Protein AF-A0A349MLP7-F1 (afdb_monomer_lite)

pLDDT: mean 74.12, std 20.82, range [24.17, 98.12]

Sequence (446 aa):
REVERQGIQPVQESLDFQKKLLKILDGLQRLQRQVSGSRIQLAELLNLSSSSFPRLVDPGSLLPLDIDKLPDVAHLEEFALHHRPELLERHYQGRIQADESRKTLLRLLPGLELSSARKYDNGSLYVNRHWTEHGVNLAWNLLKVITGPQILAQARLEEAVEERRRLALAMTIITQVRIAHLGLMESKVGYETARAMSQVDRRLFDHAQAGREVASMSEAQLIEAEADWLLQEARRDLAYAEVSSAAARLLVSVGLNRLPAQFDNMDTQQLTQALEDLKARPAWATYAPPFPPLDEIAEQKDPSPDATEPIPAPAPSVPPPTEDQPPSDPLWIIESSASTGEETTPVGMVLRVGSFAERDKAQDLYTRLADKNYPVILQPFTEPDGQILYRVDVGPIREERDGLALVKTLNVQEGLNAVPVLIPPFKTDMRHAIPSHEEAITLAEG

Radius of gyration: 35.32 Å; chains: 1; bounding box: 80×72×118 Å

Secondary structure (DSSP, 8-state):
-HHHHHT-S-HHHHHHHHHHHHHHHHHHHHHHHHHHHHHHHHHHHTT--GGGPPPPPP--S--SS-GGGPPPHHHHHHHHHHH-HHHHHHHHHHHHHHHHHHHHHHTTSPEEEEEEEEEE---TT-S--EEEEEEEEEE--HHHHHHHHHHHHHHHHHHHHHHHHHHHHHHHHHHHHHHHHHHHHHHHHHHHHHHHHHHHHHHHHHHHHHHHHTT-S-HHHHHHHHHHHHHHHHHHHHHHHHHHHHHHHHHHHHT---S-TTGGG--HHHHHHHHHHHHHS-TTSS---SS--HHHHHHS------TTSPPPPPPP-PPPPPS-SPPPP------------S--PPPPEEEEEEEESSHHHHHHHHHHHHTTT--EEEEEEE-TTS-EEEEEEEEEES-HHHHHHHHHHHHHHS---PEEEEPP------------TTTTSTTS--

Foldseek 3Di:
DVVVVVPPDDPVVVVVLVVLVVVLVVLVVVLCVVVVVVLVVVCVVVVHDSVPRDDDDDPPDDQLAPLVPDDDLVVLLVLLCQQPVVLVVLVVVLVVLVVVLVVLLVLQAKDKDWDKDWAADPDPPDPDGIDIDTDIDTGHDVVCVVCVVVSVVVSVVVSVVSVVVSVVVSVVLSVQLVVLNVQLVVLVVQLVVLVVQLVVLVVQLVVQVVCVVVVNHDPSSNVSSVSSNVSSVSSSVVSSVSSNVSVVSNCVSSNQDLADPPNVPDDPVRRVVSVVVSSVDNSPPDDDRPDDDPVVVVVPPPPPPPPPDDDPDDDPDDDDDDPDDPDDDPPDDPPPPPPDPDDDQAAWKKWWQDKALDPVVLVVVVVVVVVVVFQWDWDWDQDPVGGIIITIITDRHRDPVVVVVVCVCCCPPVVTRIDIDGDDDDPDDPDDDDDDPPVPPPPPPD

Structure (mmCIF, N/CA/C/O backbone):
data_AF-A0A349MLP7-F1
#
_entry.id   AF-A0A349MLP7-F1
#
loop_
_atom_site.group_PDB
_atom_site.id
_atom_site.type_symbol
_atom_site.label_atom_id
_atom_site.label_alt_id
_atom_site.label_comp_id
_atom_site.label_asym_id
_atom_site.label_entity_id
_atom_site.label_seq_id
_atom_site.pdbx_PDB_ins_code
_atom_site.Cartn_x
_atom_site.Cartn_y
_atom_site.Cartn_z
_atom_site.occupancy
_atom_site.B_iso_or_equiv
_atom_site.auth_seq_id
_atom_site.auth_comp_id
_atom_site.auth_asym_id
_atom_site.auth_atom_id
_atom_site.pdbx_PDB_model_num
ATOM 1 N N . ARG A 1 1 ? -13.107 10.224 44.785 1.00 50.19 1 ARG A N 1
ATOM 2 C CA . ARG A 1 1 ? -12.468 10.846 45.973 1.00 50.19 1 ARG A CA 1
ATOM 3 C C . ARG A 1 1 ? -13.461 11.043 47.125 1.00 50.19 1 ARG A C 1
ATOM 5 O O . ARG A 1 1 ? -13.086 10.758 48.250 1.00 50.19 1 ARG A O 1
ATOM 12 N N . GLU A 1 2 ? -14.720 11.426 46.876 1.00 45.84 2 GLU A N 1
ATOM 13 C CA . GLU A 1 2 ? -15.742 11.584 47.937 1.00 45.84 2 GLU A CA 1
ATOM 14 C C . GLU A 1 2 ? -16.127 10.271 48.659 1.00 45.84 2 GLU A C 1
ATOM 16 O O . GLU A 1 2 ? -16.280 10.264 49.875 1.00 45.84 2 GLU A O 1
ATOM 21 N N . VAL A 1 3 ? -16.195 9.142 47.942 1.00 49.41 3 VAL A N 1
ATOM 22 C CA . VAL A 1 3 ? -16.583 7.820 48.496 1.00 49.41 3 VAL A CA 1
ATOM 23 C C . VAL A 1 3 ? -15.535 7.248 49.471 1.00 49.41 3 VAL A C 1
ATOM 25 O O . VAL A 1 3 ? -15.879 6.621 50.468 1.00 49.41 3 VAL A O 1
ATOM 28 N N . GLU A 1 4 ? -14.254 7.548 49.239 1.00 42.06 4 GLU A N 1
ATOM 29 C CA . GLU A 1 4 ? -13.121 7.186 50.112 1.00 42.06 4 GLU A CA 1
ATOM 30 C C . GLU A 1 4 ? -13.149 7.963 51.435 1.00 42.06 4 GLU A C 1
ATOM 32 O O . GLU A 1 4 ? -12.796 7.441 52.489 1.00 42.06 4 GLU A O 1
ATOM 37 N N . ARG A 1 5 ? -13.624 9.215 51.389 1.00 50.66 5 ARG A N 1
ATOM 38 C CA . ARG A 1 5 ? -13.782 10.078 52.565 1.00 50.66 5 ARG A CA 1
ATOM 39 C C . ARG A 1 5 ? -14.941 9.669 53.471 1.00 50.66 5 ARG A C 1
ATOM 41 O O . ARG A 1 5 ? -14.947 10.061 54.633 1.00 50.66 5 ARG A O 1
ATOM 48 N N . GLN A 1 6 ? -15.906 8.912 52.952 1.00 52.88 6 GLN A N 1
ATOM 49 C CA . GLN A 1 6 ? -17.113 8.531 53.685 1.00 52.88 6 GLN A CA 1
ATOM 50 C C . GLN A 1 6 ? -17.042 7.118 54.292 1.00 52.88 6 GLN A C 1
ATOM 52 O O . GLN A 1 6 ? -17.910 6.768 55.084 1.00 52.88 6 GLN A O 1
ATOM 57 N N . GLY A 1 7 ? -16.009 6.318 53.984 1.00 50.59 7 GLY A N 1
ATOM 58 C CA . GLY A 1 7 ? -15.794 5.000 54.604 1.00 50.59 7 GLY A CA 1
ATOM 59 C C . GLY A 1 7 ? -16.843 3.935 54.247 1.00 50.59 7 GLY A C 1
ATOM 60 O O . GLY A 1 7 ? -17.000 2.968 54.986 1.00 50.59 7 GLY A O 1
ATOM 61 N N . ILE A 1 8 ? -17.573 4.114 53.139 1.00 56.50 8 ILE A N 1
ATOM 62 C CA . ILE A 1 8 ? -18.738 3.285 52.760 1.00 56.50 8 ILE A CA 1
ATOM 63 C C . ILE A 1 8 ? -18.335 2.072 51.889 1.00 56.50 8 ILE A C 1
ATOM 65 O O . ILE A 1 8 ? -19.119 1.141 51.726 1.00 56.50 8 ILE A O 1
ATOM 69 N N . GLN A 1 9 ? -17.098 2.022 51.383 1.00 59.78 9 GLN A N 1
ATOM 70 C CA . GLN A 1 9 ? -16.555 0.885 50.627 1.00 59.78 9 GLN A CA 1
ATOM 71 C C . GLN A 1 9 ? -15.138 0.516 51.090 1.00 59.78 9 GLN A C 1
ATOM 73 O O . GLN A 1 9 ? -14.393 1.400 51.529 1.00 59.78 9 GLN A O 1
ATOM 78 N N . PRO A 1 10 ? -14.731 -0.764 50.977 1.00 72.56 10 PRO A N 1
ATOM 79 C CA . PRO A 1 10 ? -13.348 -1.172 51.189 1.00 72.56 10 PRO A CA 1
ATOM 80 C C . PRO A 1 10 ? -12.409 -0.368 50.278 1.00 72.56 10 PRO A C 1
ATOM 82 O O . PRO A 1 10 ? -12.617 -0.309 49.068 1.00 72.56 10 PRO A O 1
ATOM 85 N N . VAL A 1 11 ? -11.341 0.206 50.841 1.00 76.00 11 VAL A N 1
ATOM 86 C CA . VAL A 1 11 ? -10.344 1.035 50.119 1.00 76.00 11 VAL A CA 1
ATOM 87 C C . VAL A 1 11 ? -9.787 0.331 48.871 1.00 76.00 11 VAL A C 1
ATOM 89 O O . VAL A 1 11 ? -9.427 0.963 47.882 1.00 76.00 11 VAL A O 1
ATOM 92 N N . GLN A 1 12 ? -9.738 -0.999 48.886 1.00 81.56 12 GLN A N 1
ATOM 93 C CA . GLN A 1 12 ? -9.286 -1.790 47.749 1.00 81.56 12 GLN A CA 1
ATOM 94 C C . GLN A 1 12 ? -10.239 -1.716 46.542 1.00 81.56 12 GLN A C 1
ATOM 96 O O . GLN A 1 12 ? -9.766 -1.605 45.413 1.00 81.56 12 GLN A O 1
ATOM 101 N N . GLU A 1 13 ? -11.557 -1.739 46.757 1.00 77.50 13 GLU A N 1
ATOM 102 C CA . GLU A 1 13 ? -12.554 -1.679 45.676 1.00 77.50 13 GLU A CA 1
ATOM 103 C C . GLU A 1 13 ? -12.565 -0.300 45.006 1.00 77.50 13 GLU A C 1
ATOM 105 O O . GLU A 1 13 ? -12.624 -0.199 43.780 1.00 77.50 13 GLU A O 1
ATOM 110 N N . SER A 1 14 ? -12.416 0.774 45.791 1.00 79.00 14 SER A N 1
ATOM 111 C CA . SER A 1 14 ? -12.323 2.134 45.253 1.00 79.00 14 SER A CA 1
ATOM 112 C C . SER A 1 14 ? -11.049 2.356 44.437 1.00 79.00 14 SER A C 1
ATOM 114 O O . SER A 1 14 ? -11.091 3.052 43.419 1.00 79.00 14 SER A O 1
ATOM 116 N N . LEU A 1 15 ? -9.921 1.772 44.855 1.00 85.12 15 LEU A N 1
ATOM 117 C CA . LEU A 1 15 ? -8.658 1.849 44.118 1.00 85.12 15 LEU A CA 1
ATOM 118 C C . LEU A 1 15 ? -8.682 1.022 42.826 1.00 85.12 15 LEU A C 1
ATOM 120 O O . LEU A 1 15 ? -8.149 1.479 41.814 1.00 85.12 15 LEU A O 1
ATOM 124 N N . ASP A 1 16 ? -9.312 -0.157 42.826 1.00 84.00 16 ASP A N 1
ATOM 125 C CA . ASP A 1 16 ? -9.448 -0.970 41.610 1.00 84.00 16 ASP A CA 1
ATOM 126 C C . ASP A 1 16 ? -10.329 -0.268 40.568 1.00 84.00 16 ASP A C 1
ATOM 128 O O . ASP A 1 16 ? -9.930 -0.130 39.410 1.00 84.00 16 ASP A O 1
ATOM 132 N N . PHE A 1 17 ? -11.454 0.307 41.001 1.00 82.94 17 PHE A N 1
ATOM 133 C CA . PHE A 1 17 ? -12.304 1.132 40.143 1.00 82.94 17 PHE A CA 1
ATOM 134 C C . PHE A 1 17 ? -11.546 2.327 39.541 1.00 82.94 17 PHE A C 1
ATOM 136 O O . PHE A 1 17 ? -11.566 2.536 38.326 1.00 82.94 17 PHE A O 1
ATOM 143 N N . GLN A 1 18 ? -10.807 3.086 40.364 1.00 86.00 18 GLN A N 1
ATOM 144 C CA . GLN A 1 18 ? -9.978 4.198 39.875 1.00 86.00 18 GLN A CA 1
ATOM 145 C C . GLN A 1 18 ? -8.948 3.727 38.841 1.00 86.00 18 GLN A C 1
ATOM 147 O O . GLN A 1 18 ? -8.772 4.367 37.804 1.00 86.00 18 GLN A O 1
ATOM 152 N N . LYS A 1 19 ? -8.283 2.594 39.093 1.00 90.44 19 LYS A N 1
ATOM 153 C CA . LYS A 1 19 ? -7.300 2.015 38.173 1.00 90.44 19 LYS A CA 1
ATOM 154 C C . LYS A 1 19 ? -7.928 1.640 36.832 1.00 90.44 19 LYS A C 1
ATOM 156 O O . LYS A 1 19 ? -7.310 1.887 35.797 1.00 90.44 19 LYS A O 1
ATOM 161 N N . LYS A 1 20 ? -9.125 1.051 36.826 1.00 87.00 20 LYS A N 1
ATOM 162 C CA . LYS A 1 20 ? -9.831 0.690 35.589 1.00 87.00 20 LYS A CA 1
ATOM 163 C C . LYS A 1 20 ? -10.243 1.918 34.786 1.00 87.00 20 LYS A C 1
ATOM 165 O O . LYS A 1 20 ? -9.901 1.993 33.610 1.00 87.00 20 LYS A O 1
ATOM 170 N N . LEU A 1 21 ? -10.839 2.927 35.424 1.00 87.31 21 LEU A N 1
ATOM 171 C CA . LEU A 1 21 ? -11.174 4.186 34.747 1.00 87.31 21 LEU A CA 1
ATOM 172 C C . LEU A 1 21 ? -9.945 4.863 34.132 1.00 87.31 21 LEU A C 1
ATOM 174 O O . LEU A 1 21 ? -10.009 5.350 33.006 1.00 87.31 21 LEU A O 1
ATOM 178 N N . LEU A 1 22 ? -8.809 4.866 34.836 1.00 92.12 22 LEU A N 1
ATOM 179 C CA . LEU A 1 22 ? -7.563 5.418 34.298 1.00 92.12 22 LEU A CA 1
ATOM 180 C C . LEU A 1 22 ? -7.053 4.635 33.084 1.00 92.12 22 LEU A C 1
ATOM 182 O O . LEU A 1 22 ? -6.539 5.243 32.149 1.00 92.12 22 LEU A O 1
ATOM 186 N N . LYS A 1 23 ? -7.216 3.307 33.063 1.00 90.38 23 LYS A N 1
ATOM 187 C CA . LYS A 1 23 ? -6.883 2.490 31.886 1.00 90.38 23 LYS A CA 1
ATOM 188 C C . LYS A 1 23 ? -7.794 2.794 30.701 1.00 90.38 23 LYS A C 1
ATOM 190 O O . LYS A 1 23 ? -7.301 2.874 29.579 1.00 90.38 23 LYS A O 1
ATOM 195 N N . ILE A 1 24 ? -9.091 2.978 30.941 1.00 88.69 24 ILE A N 1
ATOM 196 C CA . ILE A 1 24 ? -10.041 3.341 29.885 1.00 88.69 24 ILE A CA 1
ATOM 197 C C . ILE A 1 24 ? -9.709 4.731 29.340 1.00 88.69 24 ILE A C 1
ATOM 199 O O . ILE A 1 24 ? -9.626 4.907 28.127 1.00 88.69 24 ILE A O 1
ATOM 203 N N . LEU A 1 25 ? -9.420 5.696 30.218 1.00 89.25 25 LEU A N 1
ATOM 204 C CA . LEU A 1 25 ? -8.994 7.035 29.817 1.00 89.25 25 LEU A CA 1
ATOM 205 C C . LEU A 1 25 ? -7.700 7.000 28.992 1.00 89.25 25 LEU A C 1
ATOM 207 O O . LEU A 1 25 ? -7.642 7.650 27.952 1.00 89.25 25 LEU A O 1
ATOM 211 N N . ASP A 1 26 ? -6.688 6.231 29.409 1.00 92.38 26 ASP A N 1
ATOM 212 C CA . ASP A 1 26 ? -5.465 6.041 28.613 1.00 92.38 26 ASP A CA 1
ATOM 213 C C . ASP A 1 26 ? -5.788 5.432 27.238 1.00 92.38 26 ASP A C 1
ATOM 215 O O . ASP A 1 26 ? -5.292 5.903 26.213 1.00 92.38 26 ASP A O 1
ATOM 219 N N . GLY A 1 27 ? -6.682 4.439 27.191 1.00 89.31 27 GLY A N 1
ATOM 220 C CA . GLY A 1 27 ? -7.172 3.837 25.950 1.00 89.31 27 GLY A CA 1
ATOM 221 C C . GLY A 1 27 ? -7.846 4.845 25.013 1.00 89.31 27 GLY A C 1
ATOM 222 O O . GLY A 1 27 ? -7.496 4.918 23.835 1.00 89.31 27 GLY A O 1
ATOM 223 N N . LEU A 1 28 ? -8.760 5.666 25.535 1.00 87.81 28 LEU A N 1
ATOM 224 C CA . LEU A 1 28 ? -9.449 6.714 24.776 1.00 87.81 28 LEU A CA 1
ATOM 225 C C . LEU A 1 28 ? -8.486 7.806 24.304 1.00 87.81 28 LEU A C 1
ATOM 227 O O . LEU A 1 28 ? -8.574 8.256 23.166 1.00 87.81 28 LEU A O 1
ATOM 231 N N . GLN A 1 29 ? -7.528 8.209 25.140 1.00 89.75 29 GLN A N 1
ATOM 232 C CA . GLN A 1 29 ? -6.514 9.191 24.762 1.00 89.75 29 GLN A CA 1
ATOM 233 C C . GLN A 1 29 ? -5.594 8.669 23.651 1.00 89.75 29 GLN A C 1
ATOM 235 O O . GLN A 1 29 ? -5.216 9.438 22.767 1.00 89.75 29 GLN A O 1
ATOM 240 N N . ARG A 1 30 ? -5.233 7.378 23.665 1.00 89.88 30 ARG A N 1
ATOM 241 C CA . ARG A 1 30 ? -4.480 6.747 22.566 1.00 89.88 30 ARG A CA 1
ATOM 242 C C . ARG A 1 30 ? -5.271 6.786 21.262 1.00 89.88 30 ARG A C 1
ATOM 244 O O . ARG A 1 30 ? -4.730 7.242 20.260 1.00 89.88 30 ARG A O 1
ATOM 251 N N . LEU A 1 31 ? -6.548 6.403 21.298 1.00 86.06 31 LEU A N 1
ATOM 252 C CA . LEU A 1 31 ? -7.432 6.466 20.129 1.00 86.06 31 LEU A CA 1
ATOM 253 C C . LEU A 1 31 ? -7.590 7.899 19.610 1.00 86.06 31 LEU A C 1
ATOM 255 O O . LEU A 1 31 ? -7.454 8.149 18.416 1.00 86.06 31 LEU A O 1
ATOM 259 N N . GLN A 1 32 ? -7.799 8.867 20.505 1.00 86.06 32 GLN A N 1
ATOM 260 C CA . GLN A 1 32 ? -7.904 10.273 20.126 1.00 86.06 32 GLN A CA 1
ATOM 261 C C . GLN A 1 3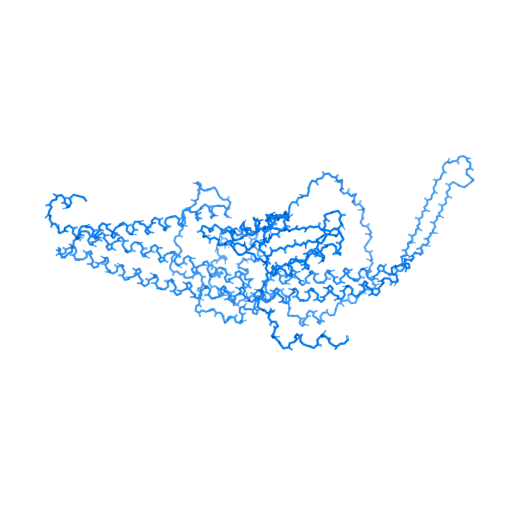2 ? -6.631 10.769 19.430 1.00 86.06 32 GLN A C 1
ATOM 263 O O . GLN A 1 32 ? -6.730 11.472 18.426 1.00 86.06 32 GLN A O 1
ATOM 268 N N . ARG A 1 33 ? -5.442 10.406 19.937 1.00 85.88 33 ARG A N 1
ATOM 269 C CA . ARG A 1 33 ? -4.160 10.757 19.301 1.00 85.88 33 ARG A CA 1
ATOM 270 C C . ARG A 1 33 ? -4.002 10.123 17.920 1.00 85.88 33 ARG A C 1
ATOM 272 O O . ARG A 1 33 ? -3.432 10.759 17.043 1.00 85.88 33 ARG A O 1
ATOM 279 N N . GLN A 1 34 ? -4.512 8.909 17.725 1.00 82.75 34 GLN A N 1
ATOM 280 C CA . GLN A 1 34 ? -4.465 8.222 16.435 1.00 82.75 34 GLN A CA 1
ATOM 281 C C . GLN A 1 34 ? -5.375 8.894 15.391 1.00 82.75 34 GLN A C 1
ATOM 283 O O . GLN A 1 34 ? -4.999 8.993 14.229 1.00 82.75 34 GLN A O 1
ATOM 288 N N . VAL A 1 35 ? -6.540 9.407 15.803 1.00 82.81 35 VAL A N 1
ATOM 289 C CA . VAL A 1 35 ? -7.540 10.001 14.892 1.00 82.81 35 VAL A CA 1
ATOM 290 C C . VAL A 1 35 ? -7.336 11.505 14.662 1.00 82.81 35 VAL A C 1
ATOM 292 O O . VAL A 1 35 ? -7.707 12.028 13.609 1.00 82.81 35 VAL A O 1
ATOM 295 N N . SER A 1 36 ? -6.751 12.237 15.617 1.00 82.00 36 SER A N 1
ATOM 296 C CA . SER A 1 36 ? -6.626 13.701 15.528 1.00 82.00 36 SER A CA 1
ATOM 297 C C . SER A 1 36 ? -5.806 14.168 14.320 1.00 82.00 36 SER A C 1
ATOM 299 O O . SER A 1 36 ? -6.140 15.194 13.724 1.00 82.00 36 SER A O 1
ATOM 301 N N . GLY A 1 37 ? -4.785 13.402 13.922 1.00 82.19 37 GLY A N 1
ATOM 302 C CA . GLY A 1 37 ? -3.980 13.671 12.727 1.00 82.19 37 GLY A CA 1
ATOM 303 C C . GLY A 1 37 ? -4.719 13.389 11.416 1.00 82.19 37 GLY A C 1
ATOM 304 O O . GLY A 1 37 ? -4.571 14.139 10.451 1.00 82.19 37 GLY A O 1
ATOM 305 N N . SER A 1 38 ? -5.583 12.369 11.387 1.00 84.31 38 SER A N 1
ATOM 306 C CA . SER A 1 38 ? -6.256 11.911 10.164 1.00 84.31 38 SER A CA 1
ATOM 307 C C . SER A 1 38 ? -7.163 12.974 9.543 1.00 84.31 38 SER A C 1
ATOM 309 O O . SER A 1 38 ? -7.272 13.056 8.324 1.00 84.31 38 SER A O 1
ATOM 311 N N . ARG A 1 39 ? -7.787 13.839 10.358 1.00 83.25 39 ARG A N 1
ATOM 312 C CA . ARG A 1 39 ? -8.614 14.947 9.845 1.00 83.25 39 ARG A CA 1
ATOM 313 C C . ARG A 1 39 ? -7.787 15.973 9.069 1.00 83.25 39 ARG A C 1
ATOM 315 O O . ARG A 1 39 ? -8.269 16.509 8.078 1.00 83.25 39 ARG A O 1
ATOM 322 N N . ILE A 1 40 ? -6.571 16.259 9.532 1.00 85.19 40 ILE A N 1
ATOM 323 C CA . ILE A 1 40 ? -5.667 17.210 8.875 1.00 85.19 40 ILE A CA 1
ATOM 324 C C . ILE A 1 40 ? -5.171 16.606 7.560 1.00 85.19 40 ILE A C 1
ATOM 326 O O . ILE A 1 40 ? -5.286 17.255 6.527 1.00 85.19 40 ILE A O 1
ATOM 330 N N . GLN A 1 41 ? -4.734 15.344 7.588 1.00 87.00 41 GLN A N 1
ATOM 331 C CA . GLN A 1 41 ? -4.289 14.615 6.394 1.00 87.00 41 GLN A CA 1
ATOM 332 C C . GLN A 1 41 ? -5.391 14.523 5.330 1.00 87.00 41 GLN A C 1
ATOM 334 O O . GLN A 1 41 ? -5.147 14.753 4.152 1.00 87.00 41 GLN A O 1
ATOM 339 N N . LEU A 1 42 ? -6.635 14.239 5.732 1.00 86.62 42 LEU A N 1
ATOM 340 C CA . LEU A 1 42 ? -7.755 14.186 4.794 1.00 86.62 42 LEU A CA 1
ATOM 341 C C . LEU A 1 42 ? -8.106 15.570 4.226 1.00 86.62 42 LEU A C 1
ATOM 343 O O . LEU A 1 42 ? -8.469 15.671 3.058 1.00 86.62 42 LEU A O 1
ATOM 347 N N . ALA A 1 43 ? -7.997 16.638 5.023 1.00 87.56 43 ALA A N 1
ATOM 348 C CA . ALA A 1 43 ? -8.184 18.002 4.531 1.00 87.56 43 ALA A CA 1
ATOM 349 C C . ALA A 1 43 ? -7.131 18.361 3.471 1.00 87.56 43 ALA A C 1
ATOM 351 O O . ALA A 1 43 ? -7.490 18.895 2.427 1.00 87.56 43 ALA A O 1
ATOM 352 N N . GLU A 1 44 ? -5.869 18.000 3.707 1.00 89.44 44 GLU A N 1
ATOM 353 C CA . GLU A 1 44 ? -4.762 18.186 2.765 1.00 89.44 44 GLU A CA 1
ATOM 354 C C . GLU A 1 44 ? -4.986 17.414 1.456 1.00 89.44 44 GLU A C 1
ATOM 356 O O . GLU A 1 44 ? -4.913 18.005 0.381 1.00 89.44 44 GLU A O 1
ATOM 361 N N . LEU A 1 45 ? -5.371 16.134 1.536 1.00 89.12 45 LEU A N 1
ATOM 362 C CA . LEU A 1 45 ? -5.680 15.311 0.357 1.00 89.12 45 LEU A CA 1
ATOM 363 C C . LEU A 1 45 ? -6.859 15.849 -0.466 1.00 89.12 45 LEU A C 1
ATOM 365 O O . LEU A 1 45 ? -6.874 15.710 -1.686 1.00 89.12 45 LEU A O 1
ATOM 369 N N . LEU A 1 46 ? -7.850 16.459 0.188 1.00 87.38 46 LEU A N 1
ATOM 370 C CA . LEU A 1 46 ? -8.988 17.098 -0.481 1.00 87.38 46 LEU A CA 1
ATOM 371 C C . LEU A 1 46 ? -8.700 18.549 -0.895 1.00 87.38 46 LEU A C 1
ATOM 373 O O . LEU A 1 46 ? -9.585 19.209 -1.439 1.00 87.38 46 LEU A O 1
ATOM 377 N N . ASN A 1 47 ? -7.493 19.053 -0.624 1.00 88.12 47 ASN A N 1
ATOM 378 C CA . ASN A 1 47 ? -7.102 20.446 -0.822 1.00 88.12 47 ASN A CA 1
ATOM 379 C C . ASN A 1 47 ? -8.087 21.443 -0.163 1.00 88.12 47 ASN A C 1
ATOM 381 O O . ASN A 1 47 ? -8.419 22.494 -0.714 1.00 88.12 47 ASN A O 1
ATOM 385 N N . LEU A 1 48 ? -8.594 21.085 1.021 1.00 87.69 48 LEU A N 1
ATOM 386 C CA . LEU A 1 48 ? -9.515 21.875 1.837 1.00 87.69 48 LEU A CA 1
ATOM 387 C C . LEU A 1 48 ? -8.792 22.466 3.051 1.00 87.69 48 LEU A C 1
ATOM 389 O O . LEU A 1 48 ? -7.879 21.869 3.617 1.00 87.69 48 LEU A O 1
ATOM 393 N N . SER A 1 49 ? -9.265 23.617 3.533 1.00 83.94 49 SER A N 1
ATOM 394 C CA . SER A 1 49 ? -8.807 24.142 4.822 1.00 83.94 49 SER A CA 1
ATOM 395 C C . SER A 1 49 ? -9.244 23.223 5.968 1.00 83.94 49 SER A C 1
ATOM 397 O O . SER A 1 49 ? -10.413 22.836 6.065 1.00 83.94 49 SER A O 1
ATOM 399 N N . SER A 1 50 ? -8.333 22.943 6.904 1.00 73.88 50 SER A N 1
ATOM 400 C CA . SER A 1 50 ? -8.628 22.154 8.109 1.00 73.88 50 SER A CA 1
ATOM 401 C C . SER A 1 50 ? -9.736 22.778 8.973 1.00 73.88 50 SER A C 1
ATOM 403 O O . SER A 1 50 ? -10.490 22.059 9.637 1.00 73.88 50 SER A O 1
ATOM 405 N N . SER A 1 51 ? -9.891 24.109 8.920 1.00 77.25 51 SER A N 1
ATOM 406 C CA . SER A 1 51 ? -10.915 24.860 9.656 1.00 77.25 51 SER A CA 1
ATOM 407 C C . SER A 1 51 ? -12.328 24.714 9.083 1.00 77.25 51 SER A C 1
ATOM 409 O O . SER A 1 51 ? -13.296 24.859 9.827 1.00 77.25 51 SER A O 1
ATOM 411 N N . SER A 1 52 ? -12.464 24.386 7.795 1.00 76.88 52 SER A N 1
ATOM 412 C CA . SER A 1 52 ? -13.749 24.252 7.093 1.00 76.88 52 SER A CA 1
ATOM 413 C C . SER A 1 52 ? -14.097 22.802 6.753 1.00 76.88 52 SER A C 1
ATOM 415 O O . SER A 1 52 ? -14.926 22.560 5.878 1.00 76.88 52 SER A O 1
ATOM 417 N N . PHE A 1 53 ? -13.449 21.830 7.404 1.00 74.62 53 PHE A N 1
ATOM 418 C CA . PHE A 1 53 ? -13.630 20.421 7.064 1.00 74.62 53 PHE A CA 1
ATOM 419 C C . PHE A 1 53 ? -15.084 19.966 7.312 1.00 74.62 53 PHE A C 1
ATOM 421 O O . PHE A 1 53 ? -15.568 20.116 8.443 1.00 74.62 53 PHE A O 1
ATOM 428 N N . PRO A 1 54 ? -15.783 19.423 6.297 1.00 77.75 54 PRO A N 1
ATOM 429 C CA . PRO A 1 54 ? -17.189 19.057 6.410 1.00 77.75 54 PRO A CA 1
ATOM 430 C C . PRO A 1 54 ? -17.399 17.896 7.389 1.00 77.75 54 PRO A C 1
ATOM 432 O O . PRO A 1 54 ? -16.516 17.067 7.618 1.00 77.75 54 PRO A O 1
ATOM 435 N N . ARG A 1 55 ? -18.599 17.818 7.974 1.00 81.75 55 ARG A N 1
ATOM 436 C CA . ARG A 1 55 ? -18.981 16.674 8.808 1.00 81.75 55 ARG A CA 1
ATOM 437 C C . ARG A 1 55 ? -19.153 15.448 7.913 1.00 81.75 55 ARG A C 1
ATOM 439 O O . ARG A 1 55 ? -19.987 15.462 7.013 1.00 81.75 55 ARG A O 1
ATOM 446 N N . LEU A 1 56 ? -18.384 14.400 8.189 1.00 80.06 56 LEU A N 1
ATOM 447 C CA . LEU A 1 56 ? -18.516 13.119 7.501 1.00 80.06 56 LEU A CA 1
ATOM 448 C C . LEU A 1 56 ? -19.794 12.409 7.962 1.00 80.06 56 LEU A C 1
ATOM 450 O O . LEU A 1 56 ? -20.153 12.458 9.142 1.00 80.06 56 LEU A O 1
ATOM 454 N N . VAL A 1 57 ? -20.479 11.773 7.015 1.00 81.44 57 VAL A N 1
ATOM 455 C CA . VAL A 1 57 ? -21.621 10.896 7.286 1.00 81.44 57 VAL A CA 1
ATOM 456 C C . VAL A 1 57 ? -21.084 9.499 7.581 1.00 81.44 57 VAL A C 1
ATOM 458 O O . VAL A 1 57 ? -20.133 9.061 6.935 1.00 81.44 57 VAL A O 1
ATOM 461 N N . ASP A 1 58 ? -21.678 8.819 8.559 1.00 74.94 58 ASP A N 1
ATOM 462 C CA . ASP A 1 58 ? -21.353 7.427 8.859 1.00 74.94 58 ASP A CA 1
ATOM 463 C C . ASP A 1 58 ? -21.714 6.543 7.646 1.00 74.94 58 ASP A C 1
ATOM 465 O O . ASP A 1 58 ? -22.880 6.537 7.234 1.00 74.94 58 ASP A O 1
ATOM 469 N N . PRO A 1 59 ? -20.747 5.824 7.043 1.00 65.44 59 PRO A N 1
ATOM 470 C CA . PRO A 1 59 ? -21.012 4.925 5.923 1.00 65.44 59 PRO A CA 1
ATOM 471 C C . PRO A 1 59 ? -21.857 3.696 6.311 1.00 65.44 59 PRO A C 1
ATOM 473 O O . PRO A 1 59 ? -22.282 2.955 5.422 1.00 65.44 59 PRO A O 1
ATOM 476 N N . GLY A 1 60 ? -22.111 3.468 7.604 1.00 67.31 60 GLY A N 1
ATOM 477 C CA . GLY A 1 60 ? -22.795 2.287 8.117 1.00 67.31 60 GLY A CA 1
ATOM 478 C C . GLY A 1 60 ? -21.877 1.062 8.187 1.00 67.31 60 GLY A C 1
ATOM 479 O O . GLY A 1 60 ? -20.656 1.158 8.112 1.00 67.31 60 GLY A O 1
ATOM 480 N N . SER A 1 61 ? -22.474 -0.123 8.340 1.00 58.53 61 SER A N 1
ATOM 481 C CA . SER A 1 61 ? -21.772 -1.384 8.637 1.00 58.53 61 SER A CA 1
ATOM 482 C C . SER A 1 61 ? -21.458 -2.264 7.416 1.00 58.53 61 SER A C 1
ATOM 484 O O . SER A 1 61 ? -21.177 -3.455 7.568 1.00 58.53 61 SER A O 1
ATOM 486 N N . LEU A 1 62 ? -21.515 -1.716 6.200 1.00 59.09 62 LEU A N 1
ATOM 487 C CA . LEU A 1 62 ? -21.259 -2.474 4.974 1.00 59.09 62 LEU A CA 1
ATOM 488 C C . LEU A 1 62 ? -19.781 -2.409 4.598 1.00 59.09 62 LEU A C 1
ATOM 490 O O . LEU A 1 62 ? -19.293 -1.352 4.219 1.00 59.09 62 LEU A O 1
ATOM 494 N N . LEU A 1 63 ? -19.091 -3.553 4.644 1.00 62.72 63 LEU A N 1
ATOM 495 C CA . LEU A 1 63 ? -17.710 -3.662 4.172 1.00 62.72 63 LEU A CA 1
ATOM 496 C C . LEU A 1 63 ? -17.574 -3.077 2.748 1.00 62.72 63 LEU A C 1
ATOM 498 O O . LEU A 1 63 ? -18.389 -3.407 1.883 1.00 62.72 63 LEU A O 1
ATOM 502 N N . PRO A 1 64 ? -16.539 -2.259 2.461 1.00 62.12 64 PRO A N 1
ATOM 503 C CA . PRO A 1 64 ? -16.367 -1.622 1.146 1.00 62.12 64 PRO A CA 1
ATOM 504 C C . PRO A 1 64 ? -16.171 -2.599 -0.019 1.00 62.12 64 PRO A C 1
ATOM 506 O O . PRO A 1 64 ? -16.264 -2.220 -1.189 1.00 62.12 64 PRO A O 1
ATOM 509 N N . LEU A 1 65 ? -15.839 -3.845 0.305 1.00 71.31 65 LEU A N 1
ATOM 510 C CA . LEU A 1 65 ? -15.640 -4.938 -0.624 1.00 71.31 65 LEU A CA 1
ATOM 511 C C . LEU A 1 65 ? -16.338 -6.172 -0.061 1.00 71.31 65 LEU A C 1
ATOM 513 O O . LEU A 1 65 ? -16.217 -6.461 1.129 1.00 71.31 65 LEU A O 1
ATOM 517 N N . ASP A 1 66 ? -17.026 -6.916 -0.921 1.00 76.56 66 ASP A N 1
ATOM 518 C CA . ASP A 1 66 ? -17.515 -8.247 -0.576 1.00 76.56 66 ASP A CA 1
ATOM 519 C C . ASP A 1 66 ? -16.319 -9.208 -0.547 1.00 76.56 66 ASP A C 1
ATOM 521 O O . ASP A 1 66 ? -15.932 -9.786 -1.565 1.00 76.56 66 ASP A O 1
ATOM 525 N N . ILE A 1 67 ? -15.673 -9.290 0.620 1.00 79.62 67 ILE A N 1
ATOM 526 C CA . ILE A 1 67 ? -14.446 -10.069 0.823 1.00 79.62 67 ILE A CA 1
ATOM 527 C C . ILE A 1 67 ? -14.704 -11.565 0.579 1.00 79.62 67 ILE A C 1
ATOM 529 O O . ILE A 1 67 ? -13.794 -12.285 0.184 1.00 79.62 67 ILE A O 1
ATOM 533 N N . ASP A 1 68 ? -15.941 -12.034 0.757 1.00 79.19 68 ASP A N 1
ATOM 534 C CA . ASP A 1 68 ? -16.308 -13.438 0.539 1.00 79.19 68 ASP A CA 1
ATOM 535 C C . ASP A 1 68 ? -16.412 -13.791 -0.954 1.00 79.19 68 ASP A C 1
ATOM 537 O O . ASP A 1 68 ? -16.307 -14.958 -1.327 1.00 79.19 68 ASP A O 1
ATOM 541 N N . LYS A 1 69 ? -16.578 -12.787 -1.825 1.00 82.38 69 LYS A N 1
ATOM 542 C CA . LYS A 1 69 ? -16.585 -12.935 -3.290 1.00 82.38 69 LYS A CA 1
ATOM 543 C C . LYS A 1 69 ? -15.258 -12.540 -3.934 1.00 82.38 69 LYS A C 1
ATOM 545 O O . LYS A 1 69 ? -15.233 -12.195 -5.119 1.00 82.38 69 LYS A O 1
ATOM 550 N N . LEU A 1 70 ? -14.171 -12.511 -3.170 1.00 83.94 70 LEU A N 1
ATOM 551 C CA . LEU A 1 70 ? -12.860 -12.189 -3.713 1.00 83.94 70 LEU A CA 1
ATOM 552 C C . LEU A 1 70 ? -12.371 -13.336 -4.622 1.00 83.94 70 LEU A C 1
ATOM 554 O O . LEU A 1 70 ? -12.530 -14.501 -4.252 1.00 83.94 70 LEU A O 1
ATOM 558 N N . PRO A 1 71 ? -11.792 -13.042 -5.801 1.00 85.50 71 PRO A N 1
ATOM 559 C CA . PRO A 1 71 ? -11.116 -14.052 -6.607 1.00 85.50 71 PRO A CA 1
ATOM 560 C C . PRO A 1 71 ? -9.968 -14.705 -5.835 1.00 85.50 71 PRO A C 1
ATOM 562 O O . PRO A 1 71 ? -9.440 -14.127 -4.883 1.00 85.50 71 PRO A O 1
ATOM 565 N N . ASP A 1 72 ? -9.542 -15.881 -6.293 1.00 89.88 72 ASP A N 1
ATOM 566 C CA . ASP A 1 72 ? -8.334 -16.513 -5.768 1.00 89.88 72 ASP A CA 1
ATOM 567 C C . ASP A 1 72 ? -7.110 -15.598 -5.946 1.00 89.88 72 ASP A C 1
ATOM 569 O O . ASP A 1 72 ? -7.013 -14.842 -6.918 1.00 89.88 72 ASP A O 1
ATOM 573 N N . VAL A 1 73 ? -6.152 -15.686 -5.021 1.00 92.62 73 VAL A N 1
ATOM 574 C CA . VAL A 1 73 ? -4.979 -14.804 -5.008 1.00 92.62 73 VAL A CA 1
ATOM 575 C C . VAL A 1 73 ? -4.169 -14.928 -6.299 1.00 92.62 73 VAL A C 1
ATOM 577 O O . VAL A 1 73 ? -3.687 -13.918 -6.799 1.00 92.62 73 VAL A O 1
ATOM 580 N N . ALA A 1 74 ? -4.106 -16.122 -6.899 1.00 91.75 74 ALA A N 1
ATOM 581 C CA . ALA A 1 74 ? -3.428 -16.336 -8.174 1.00 91.75 74 ALA A CA 1
ATOM 582 C C . ALA A 1 74 ? -4.079 -15.545 -9.323 1.00 91.75 74 ALA A C 1
ATOM 584 O O . ALA A 1 74 ? -3.380 -14.964 -10.149 1.00 91.75 74 ALA A O 1
ATOM 585 N N . HIS A 1 75 ? -5.413 -15.444 -9.341 1.00 90.12 75 HIS A N 1
ATOM 586 C CA . HIS A 1 75 ? -6.120 -14.623 -10.328 1.00 90.12 75 HIS A CA 1
ATOM 587 C C . HIS A 1 75 ? -5.860 -13.130 -10.099 1.00 90.12 75 HIS A C 1
ATOM 589 O O . HIS A 1 75 ? -5.760 -12.369 -11.057 1.00 90.12 75 HIS A O 1
ATOM 595 N N . LEU A 1 76 ? -5.733 -12.692 -8.840 1.00 90.81 76 LEU A N 1
ATOM 596 C CA . LEU A 1 76 ? -5.369 -11.307 -8.521 1.00 90.81 76 LEU A CA 1
ATOM 597 C C . LEU A 1 76 ? -3.932 -10.983 -8.956 1.00 90.81 76 LEU A C 1
ATOM 599 O O . LEU A 1 76 ? -3.678 -9.886 -9.450 1.00 90.81 76 LEU A O 1
ATOM 603 N N . GLU A 1 77 ? -3.005 -11.929 -8.791 1.00 92.94 77 GLU A N 1
ATOM 604 C CA . GLU A 1 77 ? -1.616 -11.817 -9.245 1.00 92.94 77 GLU A CA 1
ATOM 605 C C . GLU A 1 77 ? -1.547 -11.710 -10.777 1.00 92.94 77 GLU A C 1
ATOM 607 O O . GLU A 1 77 ? -0.935 -10.779 -11.300 1.00 92.94 77 GLU A O 1
ATOM 612 N N . GLU A 1 78 ? -2.232 -12.600 -11.500 1.00 90.31 78 GLU A N 1
ATOM 613 C CA . GLU A 1 78 ? -2.319 -12.557 -12.963 1.00 90.31 78 GLU A CA 1
ATOM 614 C C . GLU A 1 78 ? -2.961 -11.257 -13.456 1.00 90.31 78 GLU A C 1
ATOM 616 O O . GLU A 1 78 ? -2.452 -10.609 -14.375 1.00 90.31 78 GLU A O 1
ATOM 621 N N . PHE A 1 79 ? -4.053 -10.830 -12.821 1.00 87.75 79 PHE A N 1
ATOM 622 C CA . PHE A 1 79 ? -4.710 -9.576 -13.164 1.00 87.75 79 PHE A CA 1
ATOM 623 C C . PHE A 1 79 ? -3.750 -8.391 -13.003 1.00 87.75 79 PHE A C 1
ATOM 625 O O . PHE A 1 79 ? -3.661 -7.545 -13.897 1.00 87.75 79 PHE A O 1
ATOM 632 N N . ALA A 1 80 ? -2.987 -8.350 -11.908 1.00 90.75 80 ALA A N 1
ATOM 633 C CA . ALA A 1 80 ? -2.019 -7.290 -11.652 1.00 90.75 80 ALA A CA 1
ATOM 634 C C . ALA A 1 80 ? -0.922 -7.223 -12.719 1.00 90.75 80 ALA A C 1
ATOM 636 O O . ALA A 1 80 ? -0.550 -6.129 -13.142 1.00 90.75 80 ALA A O 1
ATOM 637 N N . LEU A 1 81 ? -0.440 -8.366 -13.213 1.00 90.06 81 LEU A N 1
ATOM 638 C CA . LEU A 1 81 ? 0.573 -8.391 -14.272 1.00 90.06 81 LEU A CA 1
ATOM 639 C C . LEU A 1 81 ? 0.109 -7.719 -15.576 1.00 90.06 81 LEU A C 1
ATOM 641 O O . LEU A 1 81 ? 0.940 -7.193 -16.314 1.00 90.06 81 LEU A O 1
ATOM 645 N N . HIS A 1 82 ? -1.199 -7.693 -15.840 1.00 85.44 82 HIS A N 1
ATOM 646 C CA . HIS A 1 82 ? -1.770 -7.096 -17.050 1.00 85.44 82 HIS A CA 1
ATOM 647 C C . HIS A 1 82 ? -2.212 -5.637 -16.876 1.00 85.44 82 HIS A C 1
ATOM 649 O O . HIS A 1 82 ? -2.238 -4.881 -17.845 1.00 85.44 82 HIS A O 1
ATOM 655 N N . HIS A 1 83 ? -2.578 -5.235 -15.658 1.00 83.56 83 HIS A N 1
ATOM 656 C CA . HIS A 1 83 ? -3.229 -3.943 -15.412 1.00 83.56 83 HIS A CA 1
ATOM 657 C C . HIS A 1 83 ? -2.332 -2.924 -14.715 1.00 83.56 83 HIS A C 1
ATOM 659 O O . HIS A 1 83 ? -2.684 -1.746 -14.640 1.00 83.56 83 HIS A O 1
ATOM 665 N N . ARG A 1 84 ? -1.168 -3.341 -14.205 1.00 88.25 84 ARG A N 1
ATOM 666 C CA . ARG A 1 84 ? -0.258 -2.429 -13.521 1.00 88.25 84 ARG A CA 1
ATOM 667 C C . ARG A 1 84 ? 0.455 -1.476 -14.485 1.00 88.25 84 ARG A C 1
ATOM 669 O O . ARG A 1 84 ? 1.221 -1.943 -15.333 1.00 88.25 84 ARG A O 1
ATOM 676 N N . PRO A 1 85 ? 0.262 -0.146 -14.349 1.00 87.44 85 PRO A N 1
ATOM 677 C CA . PRO A 1 85 ? 0.875 0.829 -15.248 1.00 87.44 85 PRO A CA 1
ATOM 678 C C . PRO A 1 85 ? 2.405 0.793 -15.189 1.00 87.44 85 PRO A C 1
ATOM 680 O O . PRO A 1 85 ? 3.053 1.072 -16.190 1.00 87.44 85 PRO A O 1
ATOM 683 N N . GLU A 1 86 ? 2.993 0.377 -14.067 1.00 89.94 86 GLU A N 1
ATOM 684 C CA . GLU A 1 86 ? 4.442 0.260 -13.910 1.00 89.94 86 GLU A CA 1
ATOM 685 C C . GLU A 1 86 ? 5.035 -0.799 -14.859 1.00 89.94 86 GLU A C 1
ATOM 687 O O . GLU A 1 86 ? 6.127 -0.611 -15.397 1.00 89.94 86 GLU A O 1
ATOM 692 N N . LEU A 1 87 ? 4.323 -1.908 -15.112 1.00 88.75 87 LEU A N 1
ATOM 693 C CA . LEU A 1 87 ? 4.759 -2.925 -16.083 1.00 88.75 87 LEU A CA 1
ATOM 694 C C . LEU A 1 87 ? 4.614 -2.429 -17.518 1.00 88.75 87 LEU A C 1
ATOM 696 O O . LEU A 1 87 ? 5.489 -2.684 -18.349 1.00 88.75 87 LEU A O 1
ATOM 700 N N . LEU A 1 88 ? 3.541 -1.689 -17.793 1.00 82.19 88 LEU A N 1
ATOM 701 C CA . LEU A 1 88 ? 3.308 -1.073 -19.092 1.00 82.19 88 LEU A CA 1
ATOM 702 C C . LEU A 1 88 ? 4.388 -0.031 -19.417 1.00 82.19 88 LEU A C 1
ATOM 704 O O . LEU A 1 88 ? 4.949 -0.036 -20.511 1.00 82.19 88 LEU A O 1
ATOM 708 N N . GLU A 1 89 ? 4.737 0.823 -18.457 1.00 86.81 89 GLU A N 1
ATOM 709 C CA . GLU A 1 89 ? 5.821 1.795 -18.596 1.00 86.81 89 GLU A CA 1
ATOM 710 C C . GLU A 1 89 ? 7.150 1.094 -18.901 1.00 86.81 89 GLU A C 1
ATOM 712 O O . GLU A 1 89 ? 7.855 1.477 -19.838 1.00 86.81 89 GLU A O 1
ATOM 717 N N . ARG A 1 90 ? 7.470 0.009 -18.180 1.00 86.62 90 ARG A N 1
ATOM 718 C CA . ARG A 1 90 ? 8.670 -0.794 -18.464 1.00 86.62 90 ARG A CA 1
ATOM 719 C C . ARG A 1 90 ? 8.649 -1.434 -19.841 1.00 86.62 90 ARG A C 1
ATOM 721 O O . ARG A 1 90 ? 9.700 -1.543 -20.471 1.00 86.62 90 ARG A O 1
ATOM 728 N N . HIS A 1 91 ? 7.485 -1.848 -20.326 1.00 84.00 91 HIS A N 1
ATOM 729 C CA . HIS A 1 91 ? 7.358 -2.347 -21.688 1.00 84.00 91 HIS A CA 1
ATOM 730 C C . HIS A 1 91 ? 7.716 -1.258 -22.715 1.00 84.00 91 HIS A C 1
ATOM 732 O O . HIS A 1 91 ? 8.544 -1.500 -23.597 1.00 84.00 91 HIS A O 1
ATOM 738 N N . TYR A 1 92 ? 7.180 -0.042 -22.566 1.00 88.19 92 TYR A N 1
ATOM 739 C CA . TYR A 1 92 ? 7.517 1.083 -23.446 1.00 88.19 92 TYR A CA 1
ATOM 740 C C . TYR A 1 92 ? 8.987 1.493 -23.351 1.00 88.19 9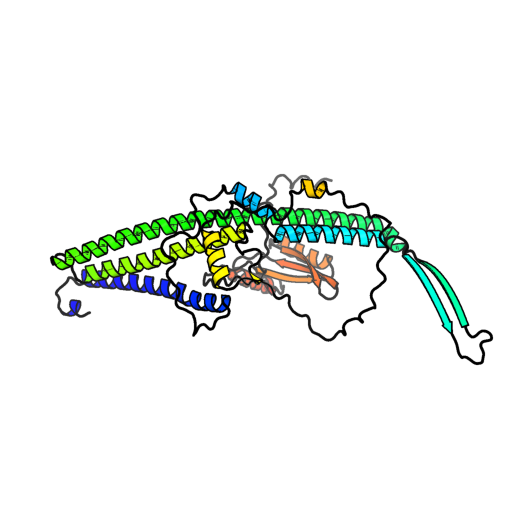2 TYR A C 1
ATOM 742 O O . TYR A 1 92 ? 9.621 1.703 -24.383 1.00 88.19 92 TYR A O 1
ATOM 750 N N . GLN A 1 93 ? 9.556 1.544 -22.145 1.00 87.25 93 GLN A N 1
ATOM 751 C CA . GLN A 1 93 ? 10.984 1.810 -21.963 1.00 87.25 93 GLN A CA 1
ATOM 752 C C . GLN A 1 93 ? 11.839 0.776 -22.701 1.00 87.25 93 GLN A C 1
ATOM 754 O O . GLN A 1 93 ? 12.759 1.163 -23.412 1.00 87.25 93 GLN A O 1
ATOM 759 N N . GLY A 1 94 ? 11.498 -0.515 -22.631 1.00 86.31 94 GLY A N 1
ATOM 760 C CA . GLY A 1 94 ? 12.203 -1.557 -23.385 1.00 86.31 94 GLY A CA 1
ATOM 761 C C . GLY A 1 94 ? 12.172 -1.335 -24.903 1.00 86.31 94 GLY A C 1
ATOM 762 O O . GLY A 1 94 ? 13.194 -1.491 -25.567 1.00 86.31 94 GLY A O 1
ATOM 763 N N . ARG A 1 95 ? 11.030 -0.907 -25.457 1.00 87.06 95 ARG A N 1
ATOM 764 C CA . ARG A 1 95 ? 10.915 -0.559 -26.886 1.00 87.06 95 ARG A CA 1
ATOM 765 C C . ARG A 1 95 ? 11.773 0.649 -27.255 1.00 87.06 95 ARG A C 1
ATOM 767 O O . ARG A 1 95 ? 12.492 0.605 -28.249 1.00 87.06 95 ARG A O 1
ATOM 774 N N . ILE A 1 96 ? 11.732 1.698 -26.435 1.00 88.44 96 ILE A N 1
ATOM 775 C CA . ILE A 1 96 ? 12.549 2.902 -26.628 1.00 88.44 96 ILE A CA 1
ATOM 776 C C . ILE A 1 96 ? 14.036 2.530 -26.618 1.00 88.44 96 ILE A C 1
ATOM 778 O O . ILE A 1 96 ? 14.765 2.928 -27.522 1.00 88.44 96 ILE A O 1
ATOM 782 N N . GLN A 1 97 ? 14.467 1.700 -25.666 1.00 86.25 97 GLN A N 1
ATOM 783 C CA . GLN A 1 97 ? 15.853 1.235 -25.565 1.00 86.25 97 GLN A CA 1
ATOM 784 C C . GLN A 1 97 ? 16.292 0.394 -26.771 1.00 86.25 97 GLN A C 1
ATOM 786 O O . GLN A 1 97 ? 17.405 0.555 -27.279 1.00 86.25 97 GLN A O 1
ATOM 791 N N . ALA A 1 98 ? 15.409 -0.459 -27.297 1.00 87.50 98 ALA A N 1
ATOM 792 C CA . ALA A 1 98 ? 15.681 -1.206 -28.523 1.00 87.50 98 ALA A CA 1
ATOM 793 C C . ALA A 1 98 ? 15.860 -0.273 -29.737 1.00 87.50 98 ALA A C 1
ATOM 795 O O . ALA A 1 98 ? 16.783 -0.455 -30.538 1.00 87.50 98 ALA A O 1
ATOM 796 N N . ASP A 1 99 ? 15.032 0.765 -29.863 1.00 90.62 99 ASP A N 1
ATOM 797 C CA . ASP A 1 99 ? 15.156 1.756 -30.935 1.00 90.62 99 ASP A CA 1
ATOM 798 C C . ASP A 1 99 ? 16.388 2.660 -30.766 1.00 90.62 99 ASP A C 1
ATOM 800 O O . ASP A 1 99 ? 17.035 3.015 -31.753 1.00 90.62 99 ASP A O 1
ATOM 804 N N . GLU A 1 100 ? 16.777 3.001 -29.538 1.00 88.88 100 GLU A N 1
ATOM 805 C CA . GLU A 1 100 ? 18.032 3.704 -29.238 1.00 88.88 100 GLU A CA 1
ATOM 806 C C . GLU A 1 100 ? 19.262 2.856 -29.582 1.00 88.88 100 GLU A C 1
ATOM 808 O O . GLU A 1 100 ? 20.209 3.353 -30.205 1.00 88.88 100 GLU A O 1
ATOM 813 N N . SER A 1 101 ? 19.215 1.557 -29.286 1.00 88.88 101 SER A N 1
ATOM 814 C CA . SER A 1 101 ? 20.236 0.592 -29.699 1.00 88.88 101 SER A CA 1
ATOM 815 C C . SER A 1 101 ? 20.347 0.533 -31.224 1.00 88.88 101 SER A C 1
ATOM 817 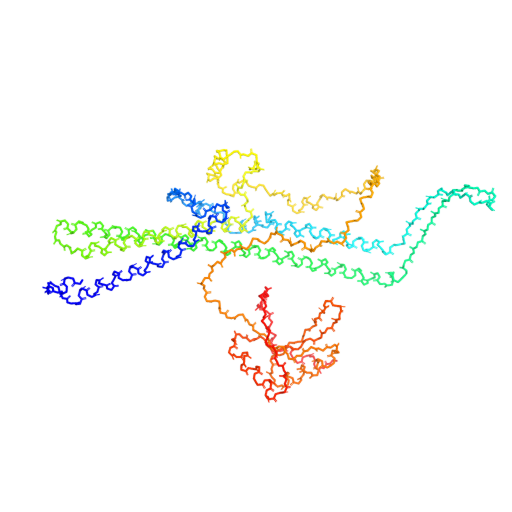O O . SER A 1 101 ? 21.442 0.659 -31.779 1.00 88.88 101 SER A O 1
ATOM 819 N N . ARG A 1 102 ? 19.213 0.450 -31.936 1.00 89.75 102 ARG A N 1
ATOM 820 C CA . ARG A 1 102 ? 19.168 0.496 -33.410 1.00 89.75 102 ARG A CA 1
ATOM 821 C C . ARG A 1 102 ? 19.737 1.804 -33.960 1.00 89.75 102 ARG A C 1
ATOM 823 O O . ARG A 1 102 ? 20.555 1.761 -34.875 1.00 89.75 102 ARG A O 1
ATOM 830 N N . LYS A 1 103 ? 19.381 2.961 -33.390 1.00 91.19 103 LYS A N 1
ATOM 831 C CA . LYS A 1 103 ? 19.957 4.269 -33.768 1.00 91.19 103 LYS A CA 1
ATOM 832 C C . LYS A 1 103 ? 21.471 4.290 -33.577 1.00 91.19 103 LYS A C 1
ATOM 834 O O . LYS A 1 103 ? 22.193 4.817 -34.422 1.00 91.19 103 LYS A O 1
ATOM 839 N N . THR A 1 104 ? 21.964 3.706 -32.491 1.00 87.88 104 THR A N 1
ATOM 840 C CA . THR A 1 104 ? 23.399 3.626 -32.204 1.00 87.88 104 THR A CA 1
ATOM 841 C C . THR A 1 104 ? 24.123 2.746 -33.221 1.00 87.88 104 THR A C 1
ATOM 843 O O . THR A 1 104 ? 25.172 3.146 -33.724 1.00 87.88 104 THR A O 1
ATOM 846 N N . LEU A 1 105 ? 23.529 1.617 -33.612 1.00 87.19 105 LEU A N 1
ATOM 847 C CA . LEU A 1 105 ? 24.046 0.770 -34.689 1.00 87.19 105 LEU A CA 1
ATOM 848 C C . LEU A 1 105 ? 23.999 1.475 -36.055 1.00 87.19 105 LEU A C 1
ATOM 850 O O . LEU A 1 105 ? 24.961 1.402 -36.813 1.00 87.19 105 LEU A O 1
ATOM 854 N N . LEU A 1 106 ? 22.936 2.228 -36.359 1.00 89.50 106 LEU A N 1
ATOM 855 C CA . LEU A 1 106 ? 22.836 3.025 -37.589 1.00 89.50 106 LEU A CA 1
ATOM 856 C C . LEU A 1 106 ? 23.906 4.122 -37.665 1.00 89.50 106 LEU A C 1
ATOM 858 O O . LEU A 1 106 ? 24.408 4.408 -38.747 1.00 89.50 106 LEU A O 1
ATOM 862 N N . ARG A 1 107 ? 24.331 4.694 -36.529 1.00 86.81 107 ARG A N 1
ATOM 863 C CA . ARG A 1 107 ? 25.453 5.656 -36.466 1.00 86.81 107 ARG A CA 1
ATOM 864 C C . ARG A 1 107 ? 26.815 5.042 -36.813 1.00 86.81 107 ARG A C 1
ATOM 866 O O . ARG A 1 107 ? 27.793 5.789 -36.901 1.00 86.81 107 ARG A O 1
ATOM 873 N N . LEU A 1 108 ? 26.904 3.717 -36.959 1.00 86.81 108 LEU A N 1
ATOM 874 C CA . LEU A 1 108 ? 28.095 3.033 -37.470 1.00 86.81 108 LEU A CA 1
ATOM 875 C C . LEU A 1 108 ? 28.173 3.079 -39.002 1.00 86.81 108 LEU A C 1
ATOM 877 O O . LEU A 1 108 ? 29.255 2.882 -39.554 1.00 86.81 108 LEU A O 1
ATOM 881 N N . LEU A 1 109 ? 27.056 3.343 -39.688 1.00 89.25 109 LEU A N 1
ATOM 882 C CA . LEU A 1 109 ? 27.012 3.519 -41.138 1.00 89.25 109 LEU A CA 1
ATOM 883 C C . LEU A 1 109 ? 27.640 4.867 -41.546 1.00 89.25 109 LEU A C 1
ATOM 885 O O . LEU A 1 109 ? 27.705 5.794 -40.731 1.00 89.25 109 LEU A O 1
ATOM 889 N N . PRO A 1 110 ? 28.123 5.006 -42.795 1.00 90.00 110 PRO A N 1
ATOM 890 C CA . PRO A 1 110 ? 28.566 6.296 -43.309 1.00 90.00 110 PRO A CA 1
ATOM 891 C C . PRO A 1 110 ? 27.404 7.301 -43.349 1.00 90.00 110 PRO A C 1
ATOM 893 O O . PRO A 1 110 ? 26.295 6.972 -43.766 1.00 90.00 110 PRO A O 1
ATOM 896 N N . GLY A 1 111 ? 27.670 8.535 -42.924 1.00 90.38 111 GLY A N 1
ATOM 897 C CA . GLY A 1 111 ? 26.742 9.654 -43.032 1.00 90.38 111 GLY A CA 1
ATOM 898 C C . GLY A 1 111 ? 26.728 10.217 -44.450 1.00 90.38 111 GLY A C 1
ATOM 899 O O . GLY A 1 111 ? 27.783 10.391 -45.064 1.00 90.38 111 GLY A O 1
ATOM 900 N N . LEU A 1 112 ? 25.529 10.506 -44.952 1.00 91.62 112 LEU A N 1
ATOM 901 C CA . LEU A 1 112 ? 25.293 11.121 -46.254 1.00 91.62 112 LEU A CA 1
ATOM 902 C C . LEU A 1 112 ? 24.657 12.497 -46.044 1.00 91.62 112 LEU A C 1
ATOM 904 O O . LEU A 1 112 ? 23.549 12.590 -45.521 1.00 91.62 112 LEU A O 1
ATOM 908 N N . GLU A 1 113 ? 25.336 13.551 -46.482 1.00 91.00 113 GLU A N 1
ATOM 909 C CA . GLU A 1 113 ? 24.811 14.916 -46.459 1.00 91.00 113 GLU A CA 1
ATOM 910 C C . GLU A 1 113 ? 24.629 15.426 -47.887 1.00 91.00 113 GLU A C 1
ATOM 912 O O . GLU A 1 113 ? 25.568 15.452 -48.686 1.00 91.00 113 GLU A O 1
ATOM 917 N N . LEU A 1 114 ? 23.408 15.848 -48.211 1.00 94.38 114 LEU A N 1
ATOM 918 C CA . LEU A 1 114 ? 23.082 16.477 -49.485 1.00 94.38 114 LEU A CA 1
ATOM 919 C C . LEU A 1 114 ? 22.952 17.979 -49.253 1.00 94.38 114 LEU A C 1
ATOM 921 O O . LEU A 1 114 ? 22.180 18.413 -48.400 1.00 94.38 114 LEU A O 1
ATOM 925 N N . SER A 1 115 ? 23.691 18.776 -50.018 1.00 91.62 115 SER A N 1
ATOM 926 C CA . SER A 1 115 ? 23.649 20.231 -49.928 1.00 91.62 115 SER A CA 1
ATOM 927 C C . SER A 1 115 ? 23.250 20.853 -51.261 1.00 91.62 115 SER A C 1
ATOM 929 O O . SER A 1 115 ? 23.654 20.414 -52.340 1.00 91.62 115 SER A O 1
ATOM 931 N N . SER A 1 116 ? 22.429 21.897 -51.188 1.00 94.50 116 SER A N 1
ATOM 932 C CA . SER A 1 116 ? 22.132 22.763 -52.320 1.00 94.50 116 SER A CA 1
ATOM 933 C C . SER A 1 116 ? 22.111 24.205 -51.840 1.00 94.50 116 SER A C 1
ATOM 935 O O . SER A 1 116 ? 21.388 24.539 -50.904 1.00 94.50 116 SER A O 1
ATOM 937 N N . ALA A 1 117 ? 22.926 25.056 -52.455 1.00 90.50 117 ALA A N 1
ATOM 938 C CA . ALA A 1 117 ? 23.049 26.453 -52.071 1.00 90.50 117 ALA A CA 1
ATOM 939 C C . ALA A 1 117 ? 23.038 27.342 -53.310 1.00 90.50 117 ALA A C 1
ATOM 941 O O . ALA A 1 117 ? 23.782 27.118 -54.262 1.00 90.50 117 ALA A O 1
ATOM 942 N N . ARG A 1 118 ? 22.221 28.394 -53.284 1.00 90.88 118 ARG A N 1
ATOM 943 C CA . ARG A 1 118 ? 22.263 29.467 -54.277 1.00 90.88 118 ARG A CA 1
ATOM 944 C C . ARG A 1 118 ? 22.947 30.663 -53.639 1.00 90.88 118 ARG A C 1
ATOM 946 O O . ARG A 1 118 ? 22.424 31.234 -52.686 1.00 90.88 118 ARG A O 1
ATOM 953 N N . LYS A 1 119 ? 24.121 31.021 -54.144 1.00 87.50 119 LYS A N 1
ATOM 954 C CA . LYS A 1 119 ? 24.947 32.093 -53.588 1.00 87.50 119 LYS A CA 1
ATOM 955 C C . LYS A 1 119 ? 24.903 33.317 -54.497 1.00 87.50 119 LYS A C 1
ATOM 957 O O . LYS A 1 119 ? 24.811 33.190 -55.721 1.00 87.50 119 LYS A O 1
ATOM 962 N N . TYR A 1 120 ? 24.933 34.493 -53.878 1.00 89.25 120 TYR A N 1
ATOM 963 C CA . TYR A 1 120 ? 24.990 35.790 -54.544 1.00 89.25 120 TYR A CA 1
ATOM 964 C C . TYR A 1 120 ? 26.006 36.673 -53.824 1.00 89.25 120 TYR A C 1
ATOM 966 O O . TYR A 1 120 ? 25.942 36.793 -52.602 1.00 89.25 120 TYR A O 1
ATOM 974 N N . ASP A 1 121 ? 26.917 37.288 -54.575 1.00 85.81 121 ASP A N 1
ATOM 975 C CA . ASP A 1 121 ? 27.934 38.191 -54.033 1.00 85.81 121 ASP A CA 1
ATOM 976 C C . ASP A 1 121 ? 27.928 39.517 -54.811 1.00 85.81 121 ASP A C 1
ATOM 978 O O . ASP A 1 121 ? 27.816 39.544 -56.042 1.00 85.81 121 ASP A O 1
ATOM 982 N N . ASN A 1 122 ? 28.002 40.631 -54.080 1.00 80.62 122 ASN A N 1
ATOM 983 C CA . ASN A 1 122 ? 27.984 41.988 -54.624 1.00 80.62 122 ASN A CA 1
ATOM 984 C C . ASN A 1 122 ? 29.385 42.611 -54.768 1.00 80.62 122 ASN A C 1
ATOM 986 O O . ASN A 1 122 ? 29.488 43.783 -55.137 1.00 80.62 122 ASN A O 1
ATOM 990 N N . GLY A 1 123 ? 30.452 41.847 -54.518 1.00 78.00 123 GLY A N 1
ATOM 991 C CA . GLY A 1 123 ? 31.825 42.304 -54.691 1.00 78.00 123 GLY A CA 1
ATOM 992 C C . GLY A 1 123 ? 32.114 42.772 -56.121 1.00 78.00 123 GLY A C 1
ATOM 993 O O . GLY A 1 123 ? 31.850 42.075 -57.103 1.00 78.00 123 GLY A O 1
ATOM 994 N N . SER A 1 124 ? 32.710 43.959 -56.249 1.00 76.19 124 SER A N 1
ATOM 995 C CA . SER A 1 124 ? 33.038 44.588 -57.539 1.00 76.19 124 SER A CA 1
ATOM 996 C C . SER A 1 124 ? 34.105 43.841 -58.354 1.00 76.19 124 SER A C 1
ATOM 998 O O . SER A 1 124 ? 34.294 44.149 -59.528 1.00 76.19 124 SER A O 1
ATOM 1000 N N . LEU A 1 125 ? 34.774 42.857 -57.744 1.00 76.88 125 LEU A N 1
ATOM 1001 C CA . LEU A 1 125 ? 35.851 42.048 -58.322 1.00 76.88 125 LEU A CA 1
ATOM 1002 C C . LEU A 1 125 ? 35.373 40.695 -58.891 1.00 76.88 125 LEU A C 1
ATOM 1004 O O . LEU A 1 125 ? 36.159 40.010 -59.543 1.00 76.88 125 LEU A O 1
ATOM 1008 N N . TYR A 1 126 ? 34.111 40.294 -58.680 1.00 74.12 126 TYR A N 1
ATOM 1009 C CA . TYR A 1 126 ? 33.588 39.009 -59.167 1.00 74.12 126 TYR A CA 1
ATOM 1010 C C . TYR A 1 126 ? 32.946 39.134 -60.560 1.00 74.12 126 TYR A C 1
ATOM 1012 O O . TYR A 1 126 ? 32.024 39.924 -60.768 1.00 74.12 126 TYR A O 1
ATOM 1020 N N . VAL A 1 127 ? 33.415 38.317 -61.517 1.00 73.31 127 VAL A N 1
ATOM 1021 C CA . VAL A 1 127 ? 32.924 38.286 -62.915 1.00 73.31 127 VAL A CA 1
ATOM 1022 C C . VAL A 1 127 ? 31.519 37.685 -63.016 1.00 73.31 127 VAL A C 1
ATOM 1024 O O . VAL A 1 127 ? 30.721 38.117 -63.844 1.00 73.31 127 VAL A O 1
ATOM 1027 N N . ASN A 1 128 ? 31.194 36.715 -62.158 1.00 71.31 128 ASN A N 1
ATOM 1028 C CA . ASN A 1 128 ? 29.874 36.102 -62.091 1.00 71.31 128 ASN A CA 1
ATOM 1029 C C . ASN A 1 128 ? 29.323 36.253 -60.670 1.00 71.31 128 ASN A C 1
ATOM 1031 O O . ASN A 1 128 ? 29.949 35.809 -59.712 1.00 71.31 128 ASN A O 1
ATOM 1035 N N . ARG A 1 129 ? 28.179 36.927 -60.536 1.00 80.31 129 ARG A N 1
ATOM 1036 C CA . ARG A 1 129 ? 27.644 37.378 -59.237 1.00 80.31 129 ARG A CA 1
ATOM 1037 C C . ARG A 1 129 ? 26.675 36.393 -58.598 1.00 80.31 129 ARG A C 1
ATOM 1039 O O . ARG A 1 129 ? 26.279 36.592 -57.458 1.00 80.31 129 ARG A O 1
ATOM 1046 N N . HIS A 1 130 ? 26.284 35.346 -59.322 1.00 87.25 130 HIS A N 1
ATOM 1047 C CA . HIS A 1 130 ? 25.426 34.287 -58.810 1.00 87.25 130 HIS A CA 1
ATOM 1048 C C . HIS A 1 130 ? 25.938 32.915 -59.236 1.00 87.25 130 HIS A C 1
ATOM 1050 O O . HIS A 1 130 ? 26.365 32.715 -60.375 1.00 87.25 130 HIS A O 1
ATOM 1056 N N . TRP A 1 131 ? 25.823 31.939 -58.349 1.00 87.25 131 TRP A N 1
ATOM 1057 C CA . TRP A 1 131 ? 26.072 30.549 -58.696 1.00 87.25 131 TRP A CA 1
ATOM 1058 C C . TRP A 1 131 ? 25.228 29.622 -57.832 1.00 87.25 131 TRP A C 1
ATOM 1060 O O . TRP A 1 131 ? 24.732 29.997 -56.768 1.00 87.25 131 TRP A O 1
ATOM 1070 N N . THR A 1 132 ? 25.010 28.419 -58.349 1.00 92.69 132 THR A N 1
ATOM 1071 C CA . THR A 1 132 ? 24.286 27.362 -57.645 1.00 92.69 132 THR A CA 1
ATOM 1072 C C . THR A 1 132 ? 25.256 26.220 -57.411 1.00 92.69 132 THR A C 1
ATOM 1074 O O . THR A 1 132 ? 25.933 25.782 -58.338 1.00 92.69 132 THR A O 1
ATOM 1077 N N . GLU A 1 133 ? 25.339 25.776 -56.168 1.00 90.75 133 GLU A N 1
ATOM 1078 C CA . GLU A 1 133 ? 26.139 24.641 -55.738 1.00 90.75 133 GLU A CA 1
ATOM 1079 C C . GLU A 1 133 ? 25.190 23.494 -55.388 1.00 90.75 133 GLU A C 1
ATOM 1081 O O . GLU A 1 133 ? 24.203 23.692 -54.675 1.00 90.75 133 GLU A O 1
ATOM 1086 N N . HIS A 1 134 ? 25.501 22.300 -55.885 1.00 94.56 134 HIS A N 1
ATOM 1087 C CA . HIS A 1 134 ? 24.920 21.041 -55.433 1.00 94.56 134 HIS A CA 1
ATOM 1088 C C . HIS A 1 134 ? 26.079 20.147 -55.002 1.00 94.56 134 HIS A C 1
ATOM 1090 O O . HIS A 1 134 ? 27.028 19.969 -55.766 1.00 94.56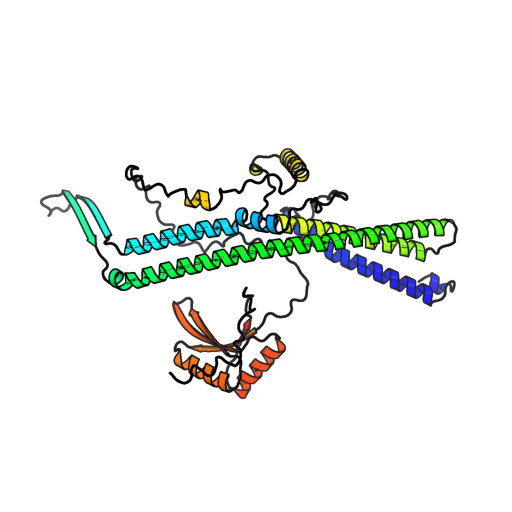 134 HIS A O 1
ATOM 1096 N N . GLY A 1 135 ? 26.024 19.620 -53.786 1.00 91.31 135 GLY A N 1
ATOM 1097 C CA . GLY A 1 135 ? 27.077 18.791 -53.215 1.00 91.31 135 GLY A CA 1
ATOM 1098 C C . GLY A 1 135 ? 26.500 17.547 -52.558 1.00 91.31 135 GLY A C 1
ATOM 1099 O O . GLY A 1 135 ? 25.421 17.585 -51.970 1.00 91.31 135 GLY A O 1
ATOM 1100 N N . VAL A 1 136 ? 27.237 16.444 -52.651 1.00 94.50 136 VAL A N 1
ATOM 1101 C CA . VAL A 1 136 ? 26.975 15.221 -51.890 1.00 94.50 136 VAL A CA 1
ATOM 1102 C C . VAL A 1 136 ? 28.237 14.912 -51.102 1.00 94.50 136 VAL A C 1
ATOM 1104 O O . VAL A 1 136 ? 29.286 14.663 -51.695 1.00 94.50 136 VAL A O 1
ATOM 1107 N N . ASN A 1 137 ? 28.137 14.939 -49.777 1.00 92.12 137 ASN A N 1
ATOM 1108 C CA . ASN A 1 137 ? 29.233 14.616 -48.875 1.00 92.12 137 ASN A CA 1
ATOM 1109 C C . ASN A 1 137 ? 28.970 13.249 -48.240 1.00 92.12 137 ASN A C 1
ATOM 1111 O O . ASN A 1 137 ? 27.931 13.034 -47.618 1.00 92.12 137 ASN A O 1
ATOM 1115 N N . LEU A 1 138 ? 29.924 12.331 -48.394 1.00 92.19 138 LEU A N 1
ATOM 1116 C CA . LEU A 1 138 ? 29.920 11.029 -47.733 1.00 92.19 138 LEU A CA 1
ATOM 1117 C C . LEU A 1 138 ? 31.034 11.016 -46.686 1.00 92.19 138 LEU A C 1
ATOM 1119 O O . LEU A 1 138 ? 32.209 11.132 -47.033 1.00 92.19 138 LEU A O 1
ATOM 1123 N N . ALA A 1 139 ? 30.673 10.868 -45.414 1.00 90.06 139 ALA A N 1
ATOM 1124 C CA . ALA A 1 139 ? 31.621 10.836 -44.307 1.00 90.06 139 ALA A CA 1
ATOM 1125 C C . ALA A 1 139 ? 31.454 9.546 -43.503 1.00 90.06 139 ALA A C 1
ATOM 1127 O O . ALA A 1 139 ? 30.353 9.214 -43.073 1.00 90.06 139 ALA A O 1
ATOM 1128 N N . TRP A 1 140 ? 32.546 8.820 -43.253 1.00 89.94 140 TRP A N 1
ATOM 1129 C CA . TRP A 1 140 ? 32.507 7.603 -42.443 1.00 89.94 140 TRP A CA 1
ATOM 1130 C C . TRP A 1 140 ? 33.510 7.655 -41.296 1.00 89.94 140 TRP A C 1
ATOM 1132 O O . TRP A 1 140 ? 34.692 7.933 -41.495 1.00 89.94 140 TRP A O 1
ATOM 1142 N N . ASN A 1 141 ? 33.043 7.366 -40.082 1.00 88.00 141 ASN A N 1
ATOM 1143 C CA . ASN A 1 141 ? 33.892 7.301 -38.902 1.00 88.00 141 ASN A CA 1
ATOM 1144 C C . ASN A 1 141 ? 34.448 5.877 -38.713 1.00 88.00 141 ASN A C 1
ATOM 1146 O O . ASN A 1 141 ? 33.779 5.009 -38.155 1.00 88.00 141 ASN A O 1
ATOM 1150 N N . LEU A 1 142 ? 35.693 5.655 -39.142 1.00 87.19 142 LEU A N 1
ATOM 1151 C CA . LEU A 1 142 ? 36.358 4.345 -39.077 1.00 87.19 142 LEU A CA 1
ATOM 1152 C C . LEU A 1 142 ? 36.718 3.902 -37.651 1.00 87.19 142 LEU A C 1
ATOM 1154 O O . LEU A 1 142 ? 36.782 2.704 -37.385 1.00 87.19 142 LEU A O 1
ATOM 1158 N N . LEU A 1 143 ? 36.896 4.840 -36.713 1.00 86.50 143 LEU A N 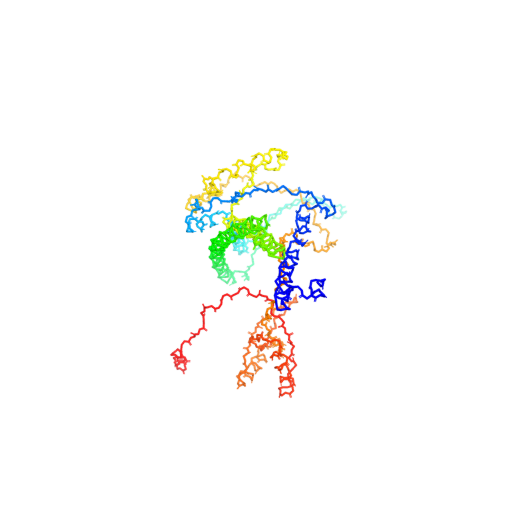1
ATOM 1159 C CA . LEU A 1 143 ? 37.120 4.498 -35.303 1.00 86.50 143 LEU A CA 1
ATOM 1160 C C . LEU A 1 143 ? 35.892 3.787 -34.715 1.00 86.50 143 LEU A C 1
ATOM 1162 O O . LEU A 1 143 ? 36.043 2.814 -33.981 1.00 86.50 143 LEU A O 1
ATOM 1166 N N . LYS A 1 144 ? 34.680 4.210 -35.108 1.00 81.75 144 LYS A N 1
ATOM 1167 C CA . LYS A 1 144 ? 33.423 3.553 -34.711 1.00 81.75 144 LYS A CA 1
ATOM 1168 C C . LYS A 1 144 ? 33.260 2.149 -35.296 1.00 81.75 144 LYS A C 1
ATOM 1170 O O . LYS A 1 144 ? 32.596 1.318 -34.691 1.00 81.75 144 LYS A O 1
ATOM 1175 N N . VAL A 1 145 ? 33.861 1.860 -36.451 1.00 82.75 145 VAL A N 1
ATOM 1176 C CA . VAL A 1 145 ? 33.817 0.517 -37.060 1.00 82.75 145 VAL A CA 1
ATOM 1177 C C . VAL A 1 145 ? 34.630 -0.474 -36.226 1.00 82.75 145 VAL A C 1
ATOM 1179 O O . VAL A 1 145 ? 34.179 -1.591 -35.986 1.00 82.75 145 VAL A O 1
ATOM 1182 N N . ILE A 1 146 ? 35.790 -0.043 -35.722 1.00 89.00 146 ILE A N 1
ATOM 1183 C CA . ILE A 1 146 ? 36.648 -0.857 -34.850 1.00 89.00 146 ILE A CA 1
ATOM 1184 C C . ILE A 1 146 ? 35.951 -1.138 -33.509 1.00 89.00 146 ILE A C 1
ATOM 1186 O O . ILE A 1 146 ? 36.029 -2.256 -33.002 1.00 89.00 146 ILE A O 1
ATOM 1190 N N . THR A 1 147 ? 35.230 -0.159 -32.952 1.00 87.81 147 THR A N 1
ATOM 1191 C CA . THR A 1 147 ? 34.482 -0.321 -31.690 1.00 87.81 147 THR A CA 1
ATOM 1192 C C . THR A 1 147 ? 33.075 -0.904 -31.870 1.00 87.81 147 THR A C 1
ATOM 1194 O O . THR A 1 147 ? 32.417 -1.233 -30.884 1.00 87.81 147 THR A O 1
ATOM 1197 N N . GLY A 1 148 ? 32.611 -1.107 -33.106 1.00 87.88 148 GLY A N 1
ATOM 1198 C CA . GLY A 1 148 ? 31.278 -1.629 -33.425 1.00 87.88 148 GLY A CA 1
ATOM 1199 C C . GLY A 1 148 ? 30.902 -2.931 -32.699 1.00 87.88 148 GLY A C 1
ATOM 1200 O O . GLY A 1 148 ? 29.808 -2.999 -32.137 1.00 87.88 148 GLY A O 1
ATOM 1201 N N . PRO A 1 149 ? 31.784 -3.950 -32.624 1.00 90.56 149 PRO A N 1
ATOM 1202 C CA . PRO A 1 149 ? 31.501 -5.174 -31.874 1.00 90.56 149 PRO A CA 1
ATOM 1203 C C . PRO A 1 149 ? 31.280 -4.935 -30.376 1.00 90.56 149 PRO A C 1
ATOM 1205 O O . PRO A 1 149 ? 30.434 -5.592 -29.775 1.00 90.56 149 PRO A O 1
ATOM 1208 N N . GLN A 1 150 ? 32.010 -3.987 -29.779 1.00 91.56 150 GLN A N 1
ATOM 1209 C CA . GLN A 1 150 ? 31.859 -3.626 -28.365 1.00 91.56 150 GLN A CA 1
ATOM 1210 C C . GLN A 1 150 ? 30.522 -2.920 -28.130 1.00 91.56 150 GLN A C 1
ATOM 1212 O O . GLN A 1 150 ? 29.816 -3.260 -27.189 1.00 91.56 150 GLN A O 1
ATOM 1217 N N . ILE A 1 151 ? 30.135 -2.012 -29.031 1.00 88.31 151 ILE A N 1
ATOM 1218 C CA . ILE A 1 151 ? 28.834 -1.327 -29.005 1.00 88.31 151 ILE A CA 1
ATOM 1219 C C . ILE A 1 151 ? 27.685 -2.340 -29.111 1.00 88.31 151 ILE A C 1
ATOM 1221 O O . ILE A 1 151 ? 26.716 -2.263 -28.362 1.00 88.31 151 ILE A O 1
ATOM 1225 N N . LEU A 1 152 ? 27.804 -3.329 -30.002 1.00 89.12 152 LEU A N 1
ATOM 1226 C CA . LEU A 1 152 ? 26.808 -4.393 -30.133 1.00 89.12 152 LEU A CA 1
ATOM 1227 C C . LEU A 1 152 ? 26.748 -5.285 -28.885 1.00 89.12 152 LEU A C 1
ATOM 1229 O O . LEU A 1 152 ? 25.662 -5.666 -28.453 1.00 89.12 152 LEU A O 1
ATOM 1233 N N . ALA A 1 153 ? 27.902 -5.637 -28.315 1.00 91.75 153 ALA A N 1
ATOM 1234 C CA . ALA A 1 153 ? 27.959 -6.413 -27.082 1.00 91.75 153 ALA A CA 1
ATOM 1235 C C . ALA A 1 153 ? 27.310 -5.652 -25.916 1.00 91.75 153 ALA A C 1
ATOM 1237 O O . ALA A 1 153 ? 26.535 -6.243 -25.169 1.00 91.75 153 ALA A O 1
ATOM 1238 N N . GLN A 1 154 ? 27.564 -4.347 -25.805 1.00 91.62 154 GLN A N 1
ATOM 1239 C CA . GLN A 1 154 ? 26.944 -3.484 -24.806 1.00 91.62 154 GLN A CA 1
ATOM 1240 C C . GLN A 1 154 ? 25.421 -3.422 -24.977 1.00 91.62 154 GLN A C 1
ATOM 1242 O O . GLN A 1 154 ? 24.710 -3.680 -24.013 1.00 91.62 154 GLN A O 1
ATOM 1247 N N . ALA A 1 155 ? 24.921 -3.190 -26.194 1.00 88.19 155 ALA A N 1
ATOM 1248 C CA . ALA A 1 155 ? 23.480 -3.146 -26.461 1.00 88.19 155 ALA A CA 1
ATOM 1249 C C . ALA A 1 155 ? 22.767 -4.455 -26.060 1.00 88.19 155 ALA A C 1
ATOM 1251 O O . ALA A 1 155 ? 21.686 -4.434 -25.479 1.00 88.19 155 ALA A O 1
ATOM 1252 N N . ARG A 1 156 ? 23.397 -5.614 -26.301 1.00 89.25 156 ARG A N 1
ATOM 1253 C CA . ARG A 1 156 ? 22.861 -6.920 -25.870 1.00 89.25 156 ARG A CA 1
ATOM 1254 C C . ARG A 1 156 ? 22.854 -7.092 -24.352 1.00 89.25 156 ARG A C 1
ATOM 1256 O O . ARG A 1 156 ? 21.950 -7.723 -23.810 1.00 89.25 156 ARG A O 1
ATOM 1263 N N . LEU A 1 157 ? 23.872 -6.578 -23.662 1.00 91.81 157 LEU A N 1
ATOM 1264 C CA . LEU A 1 157 ? 23.914 -6.606 -22.199 1.00 91.81 157 LEU A CA 1
ATOM 1265 C C . LEU A 1 157 ? 22.839 -5.697 -21.602 1.00 91.81 157 LEU A C 1
ATOM 1267 O O . LEU A 1 157 ? 22.191 -6.092 -20.638 1.00 91.81 157 LEU A O 1
ATOM 1271 N N . GLU A 1 158 ? 22.624 -4.519 -22.185 1.00 87.69 158 GLU A N 1
ATOM 1272 C CA . GLU A 1 158 ? 21.557 -3.597 -21.789 1.00 87.69 158 GLU A CA 1
ATOM 1273 C C . GLU A 1 158 ? 20.176 -4.247 -21.957 1.00 87.69 158 GLU A C 1
ATOM 1275 O O . GLU A 1 158 ? 19.385 -4.239 -21.015 1.00 87.69 158 GLU A O 1
ATOM 1280 N N . GLU A 1 159 ? 19.921 -4.923 -23.083 1.00 86.88 159 GLU A N 1
ATOM 1281 C CA . GLU A 1 159 ? 18.691 -5.699 -23.303 1.00 86.88 159 GLU A CA 1
ATOM 1282 C C . GLU A 1 159 ? 18.493 -6.791 -22.236 1.00 86.88 159 GLU A C 1
ATOM 1284 O O . GLU A 1 159 ? 17.422 -6.888 -21.629 1.00 86.88 159 GLU A O 1
ATOM 1289 N N . ALA A 1 160 ? 19.540 -7.572 -21.944 1.00 88.81 160 ALA A N 1
ATOM 1290 C CA . ALA A 1 160 ? 19.487 -8.605 -20.913 1.00 88.81 160 ALA A CA 1
ATOM 1291 C C . ALA A 1 160 ? 19.227 -8.014 -19.515 1.00 88.81 160 ALA A C 1
ATOM 1293 O O . ALA A 1 160 ? 18.477 -8.587 -18.724 1.00 88.81 160 ALA A O 1
ATOM 1294 N N . VAL A 1 161 ? 19.820 -6.861 -19.191 1.00 90.94 161 VAL A N 1
ATOM 1295 C CA . VAL A 1 161 ? 19.580 -6.158 -17.922 1.00 90.94 161 VAL A CA 1
ATOM 1296 C C . VAL A 1 161 ? 18.133 -5.675 -17.829 1.00 90.94 161 VAL A C 1
ATOM 1298 O O . VAL A 1 161 ? 17.506 -5.857 -16.782 1.00 90.94 161 VAL A O 1
ATOM 1301 N N . GLU A 1 162 ? 17.573 -5.113 -18.900 1.00 86.81 162 GLU A N 1
ATOM 1302 C CA . GLU A 1 162 ? 16.173 -4.676 -18.928 1.00 86.81 162 GLU A CA 1
ATOM 1303 C C . GLU A 1 162 ? 15.193 -5.843 -18.779 1.00 86.81 162 GLU A C 1
ATOM 1305 O O . GLU A 1 162 ? 14.200 -5.739 -18.054 1.00 86.81 162 GLU A O 1
ATOM 1310 N N . GLU A 1 163 ? 15.491 -6.998 -19.374 1.00 86.75 163 GLU A N 1
ATOM 1311 C CA . GLU A 1 163 ? 14.697 -8.207 -19.165 1.00 86.75 163 GLU A CA 1
ATOM 1312 C C . GLU A 1 163 ? 14.692 -8.636 -17.690 1.00 86.75 163 GLU A C 1
ATOM 1314 O O . GLU A 1 163 ? 13.630 -8.895 -17.114 1.00 86.75 163 GLU A O 1
ATOM 1319 N N . ARG A 1 164 ? 15.860 -8.634 -17.034 1.00 92.12 164 ARG A N 1
ATOM 1320 C CA . ARG A 1 164 ? 15.960 -8.938 -15.597 1.00 92.12 164 ARG A CA 1
ATOM 1321 C C . ARG A 1 164 ? 15.206 -7.921 -14.743 1.00 92.12 164 ARG A C 1
ATOM 1323 O O . ARG A 1 164 ? 14.532 -8.321 -13.795 1.00 92.12 164 ARG A O 1
ATOM 1330 N N . ARG A 1 165 ? 15.272 -6.629 -15.081 1.00 88.94 165 ARG A N 1
ATOM 1331 C CA . ARG A 1 165 ? 14.519 -5.563 -14.395 1.00 88.94 165 ARG A CA 1
ATOM 1332 C C . ARG A 1 165 ? 13.014 -5.776 -14.508 1.00 88.94 165 ARG A C 1
ATOM 1334 O O . ARG A 1 165 ? 12.314 -5.662 -13.505 1.00 88.94 165 ARG A O 1
ATOM 1341 N N . ARG A 1 166 ? 12.520 -6.140 -15.694 1.00 88.81 166 ARG A N 1
ATOM 1342 C CA . ARG A 1 166 ? 11.102 -6.452 -15.923 1.00 88.81 166 ARG A CA 1
ATOM 1343 C C . ARG A 1 166 ? 10.644 -7.666 -15.112 1.00 88.81 166 ARG A C 1
ATOM 1345 O O . ARG A 1 166 ? 9.608 -7.585 -14.460 1.00 88.81 166 ARG A O 1
ATOM 1352 N N . LEU A 1 167 ? 11.428 -8.747 -15.082 1.00 92.44 167 LEU A N 1
ATOM 1353 C CA . LEU A 1 167 ? 11.126 -9.927 -14.257 1.00 92.44 167 LEU A CA 1
ATOM 1354 C C . LEU A 1 167 ? 11.111 -9.596 -12.757 1.00 92.44 167 LEU A C 1
ATOM 1356 O O . LEU A 1 167 ? 10.200 -10.005 -12.039 1.00 92.44 167 LEU A O 1
ATOM 1360 N N . ALA A 1 168 ? 12.085 -8.817 -12.284 1.00 95.25 168 ALA A N 1
ATOM 1361 C CA . ALA A 1 168 ? 12.137 -8.374 -10.894 1.00 95.25 168 ALA A CA 1
ATOM 1362 C C . ALA A 1 168 ? 10.942 -7.477 -10.528 1.00 95.25 168 ALA A C 1
ATOM 1364 O O . ALA A 1 168 ? 10.384 -7.603 -9.434 1.00 95.25 168 ALA A O 1
ATOM 1365 N N . LEU A 1 169 ? 10.512 -6.598 -11.440 1.00 94.44 169 LEU A N 1
ATOM 1366 C CA . LEU A 1 169 ? 9.327 -5.765 -11.246 1.00 94.44 169 LEU A CA 1
ATOM 1367 C C . LEU A 1 169 ? 8.050 -6.613 -11.190 1.00 94.44 169 LEU A C 1
ATOM 1369 O O . LEU A 1 169 ? 7.244 -6.420 -10.283 1.00 94.44 169 LEU A O 1
ATOM 1373 N N . ALA A 1 170 ? 7.895 -7.582 -12.094 1.00 94.25 170 ALA A N 1
ATOM 1374 C CA . ALA A 1 170 ? 6.766 -8.511 -12.083 1.00 94.25 170 ALA A CA 1
ATOM 1375 C C . ALA A 1 170 ? 6.693 -9.289 -10.759 1.00 94.25 170 ALA A C 1
ATOM 1377 O O . ALA A 1 170 ? 5.649 -9.315 -10.111 1.00 94.25 170 ALA A O 1
ATOM 1378 N N . MET A 1 171 ? 7.825 -9.829 -10.294 1.00 96.25 171 MET A N 1
ATOM 1379 C CA . MET A 1 171 ? 7.907 -10.503 -8.994 1.00 96.25 171 MET A CA 1
ATOM 1380 C C . MET A 1 171 ? 7.568 -9.560 -7.830 1.00 96.25 171 MET A C 1
ATOM 1382 O O . MET A 1 171 ? 6.873 -9.947 -6.888 1.00 96.25 171 MET A O 1
ATOM 1386 N N . THR A 1 172 ? 8.016 -8.302 -7.900 1.00 96.69 172 THR A N 1
ATOM 1387 C CA . THR A 1 172 ? 7.681 -7.275 -6.901 1.00 96.69 172 THR A CA 1
ATOM 1388 C C . THR A 1 172 ? 6.173 -7.038 -6.846 1.00 96.69 172 THR A C 1
ATOM 1390 O O . THR A 1 172 ? 5.611 -6.986 -5.756 1.00 96.69 172 THR A O 1
ATOM 1393 N N . ILE A 1 173 ? 5.510 -6.927 -7.998 1.00 95.56 173 ILE A N 1
ATOM 1394 C CA . ILE A 1 173 ? 4.062 -6.700 -8.086 1.00 95.56 173 ILE A CA 1
ATOM 1395 C C . ILE A 1 173 ? 3.286 -7.894 -7.533 1.00 95.56 173 ILE A C 1
ATOM 1397 O O . ILE A 1 173 ? 2.419 -7.701 -6.685 1.00 95.56 173 ILE A O 1
ATOM 1401 N N . ILE A 1 174 ? 3.644 -9.120 -7.924 1.00 96.25 174 ILE A N 1
ATOM 1402 C CA . ILE A 1 174 ? 3.056 -10.351 -7.369 1.00 96.25 174 ILE A CA 1
ATOM 1403 C C . ILE A 1 174 ? 3.180 -10.350 -5.839 1.00 96.25 174 ILE A C 1
ATOM 1405 O O . ILE A 1 174 ? 2.206 -10.559 -5.115 1.00 96.25 174 ILE A O 1
ATOM 1409 N N . THR A 1 175 ? 4.369 -10.025 -5.328 1.00 97.12 175 THR A N 1
ATOM 1410 C CA . THR A 1 175 ? 4.628 -9.954 -3.885 1.00 97.12 175 THR A CA 1
ATOM 1411 C C . THR A 1 175 ? 3.762 -8.890 -3.205 1.00 97.12 175 THR A C 1
ATOM 1413 O O . THR A 1 175 ? 3.183 -9.150 -2.150 1.00 97.12 175 THR A O 1
ATOM 1416 N N . GLN A 1 176 ? 3.619 -7.705 -3.806 1.00 96.19 176 GLN A N 1
ATOM 1417 C CA . GLN A 1 176 ? 2.757 -6.637 -3.290 1.00 96.19 176 GLN A CA 1
ATOM 1418 C C . GLN A 1 176 ? 1.284 -7.053 -3.242 1.00 96.19 176 GLN A C 1
ATOM 1420 O O . GLN A 1 176 ? 0.613 -6.785 -2.245 1.00 96.19 176 GLN A O 1
ATOM 1425 N N . VAL A 1 177 ? 0.784 -7.725 -4.282 1.00 96.62 177 VAL A N 1
ATOM 1426 C CA . VAL A 1 177 ? -0.585 -8.262 -4.315 1.00 96.62 177 VAL A CA 1
ATOM 1427 C C . VAL A 1 177 ? -0.789 -9.248 -3.176 1.00 96.62 177 VAL A C 1
ATOM 1429 O O . VAL A 1 177 ? -1.746 -9.119 -2.412 1.00 96.62 177 VAL A O 1
ATOM 1432 N N . ARG A 1 178 ? 0.148 -10.180 -2.996 1.00 97.00 178 ARG A N 1
ATOM 1433 C CA . ARG A 1 178 ? 0.068 -11.203 -1.954 1.00 97.00 178 ARG A CA 1
ATOM 1434 C C . ARG A 1 178 ? 0.101 -10.617 -0.546 1.00 97.00 178 ARG A C 1
ATOM 1436 O O . ARG A 1 178 ? -0.697 -11.020 0.298 1.00 97.00 178 ARG A O 1
ATOM 1443 N N . ILE A 1 179 ? 0.983 -9.650 -0.291 1.00 97.62 179 ILE A N 1
ATOM 1444 C CA . ILE A 1 179 ? 1.051 -8.942 0.997 1.00 97.62 179 ILE A CA 1
ATOM 1445 C C . ILE A 1 179 ? -0.251 -8.175 1.253 1.00 97.62 179 ILE A C 1
ATOM 1447 O O . ILE A 1 179 ? -0.803 -8.259 2.347 1.00 97.62 179 ILE A O 1
ATOM 1451 N N . ALA A 1 180 ? -0.779 -7.470 0.249 1.00 96.06 180 ALA A N 1
ATOM 1452 C CA . ALA A 1 180 ? -2.038 -6.742 0.383 1.00 96.06 180 ALA A CA 1
ATOM 1453 C C . ALA A 1 180 ? -3.226 -7.683 0.644 1.00 96.06 180 ALA A C 1
ATOM 1455 O O . ALA A 1 180 ? -4.075 -7.381 1.481 1.00 96.06 180 ALA A O 1
ATOM 1456 N N . HIS A 1 181 ? -3.262 -8.840 -0.023 1.00 95.75 181 HIS A N 1
ATOM 1457 C CA . HIS A 1 181 ? -4.276 -9.867 0.198 1.00 95.75 181 HIS A CA 1
ATOM 1458 C C . HIS A 1 181 ? -4.206 -10.423 1.626 1.00 95.75 181 HIS A C 1
ATOM 1460 O O . HIS A 1 181 ? -5.225 -10.491 2.311 1.00 95.75 181 HIS A O 1
ATOM 1466 N N . LEU A 1 182 ? -3.006 -10.770 2.108 1.00 96.50 182 LEU A N 1
ATOM 1467 C CA . LEU A 1 182 ? -2.803 -11.226 3.487 1.00 96.50 182 LEU A CA 1
ATOM 1468 C C . LEU A 1 182 ? -3.243 -10.169 4.506 1.00 96.50 182 LEU A C 1
ATOM 1470 O O . LEU A 1 182 ? -3.998 -10.498 5.417 1.00 96.50 182 LEU A O 1
ATOM 1474 N N . GLY A 1 183 ? -2.855 -8.906 4.314 1.00 96.12 183 GLY A N 1
ATOM 1475 C CA . GLY A 1 183 ? -3.274 -7.810 5.190 1.00 96.12 183 GLY A CA 1
ATOM 1476 C C . GLY A 1 183 ? -4.791 -7.575 5.182 1.00 96.12 183 GLY A C 1
ATOM 1477 O O . GLY A 1 183 ? -5.374 -7.221 6.208 1.00 96.12 183 GLY A O 1
ATOM 1478 N N . LEU A 1 184 ? -5.471 -7.811 4.054 1.00 95.25 184 LEU A N 1
ATOM 1479 C CA . LEU A 1 184 ? -6.935 -7.765 3.993 1.00 95.25 184 LEU A CA 1
ATOM 1480 C C . LEU A 1 184 ? -7.575 -8.904 4.797 1.00 95.25 184 LEU A C 1
ATOM 1482 O O . LEU A 1 184 ? -8.510 -8.663 5.556 1.00 95.25 184 LEU A O 1
ATOM 1486 N N . MET A 1 185 ? -7.070 -10.132 4.664 1.00 94.88 185 MET A N 1
ATOM 1487 C CA . MET A 1 185 ? -7.576 -11.265 5.446 1.00 94.88 185 MET A CA 1
ATOM 1488 C C . MET A 1 185 ? -7.338 -11.068 6.949 1.00 94.88 185 MET A C 1
ATOM 1490 O O . MET A 1 185 ? -8.237 -11.313 7.751 1.00 94.88 185 MET A O 1
ATOM 1494 N N . GLU A 1 186 ? -6.156 -10.585 7.332 1.00 96.50 186 GLU A N 1
ATOM 1495 C CA . GLU A 1 186 ? -5.807 -10.309 8.728 1.00 96.50 186 GLU A CA 1
ATOM 1496 C C . GLU A 1 186 ? -6.701 -9.222 9.332 1.00 96.50 186 GLU A C 1
ATOM 1498 O O . GLU A 1 186 ? -7.315 -9.431 10.380 1.00 96.50 186 GLU A O 1
ATOM 1503 N N . SER A 1 187 ? -6.844 -8.086 8.643 1.00 95.88 187 SER A N 1
ATOM 1504 C CA . SER A 1 187 ? -7.714 -6.998 9.104 1.00 95.88 187 SER A CA 1
ATOM 1505 C C . SER A 1 187 ? -9.174 -7.439 9.219 1.00 95.88 187 SER A C 1
ATOM 1507 O O . SER A 1 187 ? -9.848 -7.035 10.165 1.00 95.88 187 SER A O 1
ATOM 1509 N N . LYS A 1 188 ? -9.665 -8.312 8.324 1.00 94.19 188 LYS A N 1
ATOM 1510 C CA . LYS A 1 188 ? -11.019 -8.884 8.422 1.00 94.19 188 LYS A CA 1
ATOM 1511 C C . LYS A 1 188 ? -11.206 -9.639 9.738 1.00 94.19 188 LYS A C 1
ATOM 1513 O O . LYS A 1 188 ? -12.170 -9.374 10.454 1.00 94.19 188 LYS A O 1
ATOM 1518 N N . VAL A 1 189 ? -10.274 -10.528 10.085 1.00 95.38 189 VAL A N 1
ATOM 1519 C CA . VAL A 1 189 ? -10.310 -11.276 11.355 1.00 95.38 189 VAL A CA 1
ATOM 1520 C C . VAL A 1 189 ? -10.230 -10.324 12.555 1.00 95.38 189 VAL A C 1
ATOM 1522 O O . VAL A 1 189 ? -10.966 -10.489 13.533 1.00 95.38 189 VAL A O 1
ATOM 1525 N N . GLY A 1 190 ? -9.379 -9.296 12.476 1.00 95.56 190 GLY A N 1
ATOM 1526 C CA . GLY A 1 190 ? -9.275 -8.251 13.497 1.00 95.56 190 GLY A CA 1
ATOM 1527 C C . GLY A 1 190 ? -10.595 -7.506 13.713 1.00 95.56 190 GLY A C 1
ATOM 1528 O O . GLY A 1 190 ? -11.050 -7.357 14.849 1.00 95.56 190 GLY A O 1
ATOM 1529 N N . TYR A 1 191 ? -11.266 -7.116 12.629 1.00 94.94 191 TYR A N 1
ATOM 1530 C CA . TYR A 1 191 ? -12.576 -6.472 12.672 1.00 94.94 191 TYR A CA 1
ATOM 1531 C C . TYR A 1 191 ? -13.670 -7.386 13.230 1.00 94.94 191 TYR A C 1
ATOM 1533 O O . TYR A 1 191 ? -14.444 -6.954 14.083 1.00 94.94 191 TYR A O 1
ATOM 1541 N N . GLU A 1 192 ? -13.733 -8.649 12.803 1.00 94.19 192 GLU A N 1
ATOM 1542 C CA . GLU A 1 192 ? -14.697 -9.622 13.333 1.00 94.19 192 GLU A CA 1
ATOM 1543 C C . GLU A 1 192 ? -14.529 -9.811 14.845 1.00 94.19 192 GLU A C 1
ATOM 1545 O O . GLU A 1 192 ? -15.516 -9.819 15.588 1.00 94.19 192 GLU A O 1
ATOM 1550 N N . THR A 1 193 ? -13.279 -9.867 15.310 1.00 96.81 193 THR A N 1
ATOM 1551 C CA . THR A 1 193 ? -12.944 -9.946 16.736 1.00 96.81 193 THR A CA 1
ATOM 1552 C C . THR A 1 193 ? -13.385 -8.685 17.480 1.00 96.81 193 THR A C 1
ATOM 1554 O O . THR A 1 193 ? -14.105 -8.779 18.474 1.00 96.81 193 THR A O 1
ATOM 1557 N N . ALA A 1 194 ? -13.026 -7.497 16.984 1.00 95.75 194 ALA A N 1
ATOM 1558 C CA . ALA A 1 194 ? -13.407 -6.226 17.601 1.00 95.75 194 ALA A CA 1
ATOM 1559 C C . ALA A 1 194 ? -14.935 -6.034 17.637 1.00 95.75 194 ALA A C 1
ATOM 1561 O O . ALA A 1 194 ? -15.489 -5.563 18.631 1.00 95.75 194 ALA A O 1
ATOM 1562 N N . ARG A 1 195 ? -15.639 -6.469 16.586 1.00 95.12 195 ARG A N 1
ATOM 1563 C CA . ARG A 1 195 ? -17.104 -6.472 16.513 1.00 95.12 195 ARG A CA 1
ATOM 1564 C C . ARG A 1 195 ? -17.720 -7.400 17.553 1.00 95.12 195 ARG A C 1
ATOM 1566 O O . ARG A 1 195 ? -18.680 -7.002 18.210 1.00 95.12 195 ARG A O 1
ATOM 1573 N N . ALA A 1 196 ? -17.194 -8.612 17.714 1.00 97.00 196 ALA A N 1
ATOM 1574 C CA . ALA A 1 196 ? -17.667 -9.539 18.737 1.00 97.00 196 ALA A CA 1
ATOM 1575 C C . ALA A 1 196 ? -17.438 -8.981 20.153 1.00 97.00 196 ALA A C 1
ATOM 1577 O O . ALA A 1 196 ? -18.344 -9.049 20.981 1.00 97.00 196 ALA A O 1
ATOM 1578 N N . MET A 1 197 ? -16.277 -8.367 20.411 1.00 96.88 197 MET A N 1
ATOM 1579 C CA . MET A 1 197 ? -15.967 -7.725 21.696 1.00 96.88 197 MET A CA 1
ATOM 1580 C C . MET A 1 197 ? -16.920 -6.562 22.001 1.00 96.88 197 MET A C 1
ATOM 1582 O O . MET A 1 197 ? -17.527 -6.549 23.068 1.00 96.88 197 MET A O 1
ATOM 1586 N N . SER A 1 198 ? -17.143 -5.647 21.048 1.00 96.12 198 SER A N 1
ATOM 1587 C CA . SER A 1 198 ? -18.111 -4.544 21.206 1.00 96.12 198 SER A CA 1
ATOM 1588 C C . SER A 1 198 ? -19.530 -5.060 21.492 1.00 96.12 198 SER A C 1
ATOM 1590 O O . SER A 1 198 ? -20.216 -4.526 22.363 1.00 96.12 198 SER A O 1
ATOM 1592 N N . GLN A 1 199 ? -19.966 -6.147 20.841 1.00 96.69 199 GLN A N 1
ATOM 1593 C CA . GLN A 1 199 ? -21.275 -6.757 21.109 1.00 96.69 199 GLN A CA 1
ATOM 1594 C C . GLN A 1 199 ? -21.380 -7.378 22.505 1.00 96.69 199 GLN A C 1
ATOM 1596 O O . GLN A 1 199 ? -22.443 -7.301 23.125 1.00 96.69 199 GLN A O 1
ATOM 1601 N N . VAL A 1 200 ? -20.316 -8.021 22.992 1.00 98.12 200 VAL A N 1
ATOM 1602 C CA . VAL A 1 200 ? -20.275 -8.577 24.351 1.00 98.12 200 VAL A CA 1
ATOM 1603 C C . VAL A 1 200 ? -20.339 -7.451 25.379 1.00 98.12 200 VAL A C 1
ATOM 1605 O O . VAL A 1 200 ? -21.200 -7.495 26.257 1.00 98.12 200 VAL A O 1
ATOM 1608 N N . ASP A 1 201 ? -19.520 -6.413 25.225 1.00 96.69 201 ASP A N 1
ATOM 1609 C CA . ASP A 1 201 ? -19.478 -5.298 26.175 1.00 96.69 201 ASP A CA 1
ATOM 1610 C C . ASP A 1 201 ? -20.757 -4.461 26.133 1.00 96.69 201 ASP A C 1
ATOM 1612 O O . ASP A 1 201 ? -21.232 -4.008 27.173 1.00 96.69 201 ASP A O 1
ATOM 1616 N N . ARG A 1 202 ? -21.417 -4.366 24.971 1.00 97.69 202 ARG A N 1
ATOM 1617 C CA . ARG A 1 202 ? -22.759 -3.784 24.884 1.00 97.69 202 ARG A CA 1
ATOM 1618 C C . ARG A 1 202 ? -23.767 -4.542 25.748 1.00 97.69 202 ARG A C 1
ATOM 1620 O O . ARG A 1 202 ? -24.524 -3.922 26.487 1.00 97.69 202 ARG A O 1
ATOM 1627 N N . ARG A 1 203 ? -23.766 -5.878 25.687 1.00 97.88 203 ARG A N 1
ATOM 1628 C CA . ARG A 1 203 ? -24.657 -6.712 26.515 1.00 97.88 203 ARG A CA 1
ATOM 1629 C C . ARG A 1 203 ? -24.318 -6.607 28.001 1.00 97.88 203 ARG A C 1
ATOM 1631 O O . ARG A 1 203 ? -25.229 -6.650 28.823 1.00 97.88 203 ARG A O 1
ATOM 1638 N N . LEU A 1 204 ? -23.036 -6.475 28.353 1.00 95.88 204 LEU A N 1
ATOM 1639 C CA . LEU A 1 204 ? -22.609 -6.236 29.735 1.00 95.88 204 LEU A CA 1
ATOM 1640 C C . LEU A 1 204 ? -23.093 -4.877 30.245 1.00 95.88 204 LEU A C 1
ATOM 1642 O O . LEU A 1 204 ? -23.587 -4.805 31.368 1.00 95.88 204 LEU A O 1
ATOM 1646 N N . PHE A 1 205 ? -23.021 -3.833 29.419 1.00 96.81 205 PHE A N 1
ATOM 1647 C CA . PHE A 1 205 ? -23.596 -2.527 29.729 1.00 96.81 205 PHE A CA 1
ATOM 1648 C C . PHE A 1 205 ? -25.115 -2.601 29.923 1.00 96.81 205 PHE A C 1
ATOM 1650 O O . PHE A 1 205 ? -25.612 -2.161 30.959 1.00 96.81 205 PHE A O 1
ATOM 1657 N N . ASP A 1 206 ? -25.847 -3.228 28.996 1.00 96.62 206 ASP A N 1
ATOM 1658 C CA . ASP A 1 206 ? -27.304 -3.381 29.108 1.00 96.62 206 ASP A CA 1
ATOM 1659 C C . ASP A 1 206 ? -27.681 -4.183 30.383 1.00 96.62 206 ASP A C 1
ATOM 1661 O O . ASP A 1 206 ? -28.629 -3.843 31.095 1.00 96.62 206 ASP A O 1
ATOM 1665 N N . HIS A 1 207 ? -26.900 -5.212 30.740 1.00 95.94 207 HIS A N 1
ATOM 1666 C CA . HIS A 1 207 ? -27.068 -5.955 31.996 1.00 95.94 207 HIS A CA 1
ATOM 1667 C C . HIS A 1 207 ? -26.754 -5.094 33.228 1.00 95.94 207 HIS A C 1
ATOM 1669 O O . HIS A 1 207 ? -27.470 -5.166 34.228 1.00 95.94 207 HIS A O 1
ATOM 1675 N N . ALA A 1 208 ? -25.699 -4.278 33.181 1.00 94.19 208 ALA A N 1
ATOM 1676 C CA . ALA A 1 208 ? -25.349 -3.363 34.263 1.00 94.19 208 ALA A CA 1
ATOM 1677 C C . ALA A 1 208 ? -26.431 -2.304 34.490 1.00 94.19 208 ALA A C 1
ATOM 1679 O O . ALA A 1 208 ? -26.755 -1.981 35.635 1.00 94.19 208 ALA A O 1
ATOM 1680 N N . GLN A 1 209 ? -27.037 -1.821 33.405 1.00 94.88 209 GLN A N 1
ATOM 1681 C CA . GLN A 1 209 ? -28.158 -0.892 33.428 1.00 94.88 209 GLN A CA 1
ATOM 1682 C C . GLN A 1 209 ? -29.399 -1.527 34.070 1.00 94.88 209 GLN A C 1
ATOM 1684 O O . GLN A 1 209 ? -29.969 -0.951 34.996 1.00 94.88 209 GLN A O 1
ATOM 1689 N N . ALA A 1 210 ? -29.765 -2.749 33.675 1.00 93.94 210 ALA A N 1
ATOM 1690 C CA . ALA A 1 210 ? -30.871 -3.472 34.305 1.00 93.94 210 ALA A CA 1
ATOM 1691 C C . ALA A 1 210 ? -30.589 -3.783 35.789 1.00 93.94 210 ALA A C 1
ATOM 1693 O O . ALA A 1 210 ? -31.437 -3.579 36.657 1.00 93.94 210 ALA A O 1
ATOM 1694 N N . GLY A 1 211 ? -29.369 -4.219 36.120 1.00 91.50 211 GLY A N 1
ATOM 1695 C CA . GLY A 1 211 ? -28.963 -4.492 37.500 1.00 91.50 211 GLY A CA 1
ATOM 1696 C C . GLY A 1 211 ? -29.018 -3.249 38.394 1.00 91.50 211 GLY A C 1
ATOM 1697 O O . GLY A 1 211 ? -29.301 -3.354 39.592 1.00 91.50 211 GLY A O 1
ATOM 1698 N N . ARG A 1 212 ? -28.799 -2.071 37.806 1.00 90.12 212 ARG A N 1
ATOM 1699 C CA . ARG A 1 212 ? -28.930 -0.763 38.446 1.00 90.12 212 ARG A CA 1
ATOM 1700 C C . ARG A 1 212 ? -30.363 -0.397 38.798 1.00 90.12 212 ARG A C 1
ATOM 1702 O O . ARG A 1 212 ? -30.596 0.071 39.911 1.00 90.12 212 ARG A O 1
ATOM 1709 N N . GLU A 1 213 ? -31.305 -0.649 37.897 1.00 89.44 213 GLU A N 1
ATOM 1710 C CA . GLU A 1 213 ? -32.735 -0.388 38.117 1.00 89.44 213 GLU A CA 1
ATOM 1711 C C . GLU A 1 213 ? -33.296 -1.194 39.297 1.00 89.44 213 GLU A C 1
ATOM 1713 O O . GLU A 1 213 ? -34.151 -0.708 40.036 1.00 89.44 213 GLU A O 1
ATOM 1718 N N . VAL A 1 214 ? -32.760 -2.397 39.532 1.00 92.12 214 VAL A N 1
ATOM 1719 C CA . VAL A 1 214 ? -33.164 -3.290 40.635 1.00 92.12 214 VAL A CA 1
ATOM 1720 C C . VAL A 1 214 ? -32.225 -3.187 41.854 1.00 92.12 214 VAL A C 1
ATOM 1722 O O . VAL A 1 214 ? -32.224 -4.057 42.720 1.00 92.12 214 VAL A O 1
ATOM 1725 N N . ALA A 1 215 ? -31.398 -2.135 41.936 1.00 85.69 215 ALA A N 1
ATOM 1726 C CA . ALA A 1 215 ? -30.448 -1.876 43.030 1.00 85.69 215 ALA A CA 1
ATOM 1727 C C . ALA A 1 215 ? -29.455 -3.024 43.337 1.00 85.69 215 ALA A C 1
ATOM 1729 O O . ALA A 1 215 ? -28.877 -3.084 44.421 1.00 85.69 215 ALA A O 1
ATOM 1730 N N . SER A 1 216 ? -29.227 -3.920 42.374 1.00 83.25 216 SER A N 1
ATOM 1731 C CA . SER A 1 216 ? -28.300 -5.054 42.492 1.00 83.25 216 SER A CA 1
ATOM 1732 C C . SER A 1 216 ? -26.864 -4.717 42.073 1.00 83.25 216 SER A C 1
ATOM 1734 O O . SER A 1 216 ? -25.937 -5.434 42.443 1.00 83.25 216 SER A O 1
ATOM 1736 N N . MET A 1 217 ? -26.662 -3.619 41.332 1.00 84.44 217 MET A N 1
ATOM 1737 C CA . MET A 1 217 ? -25.348 -3.168 40.856 1.00 84.44 217 MET A CA 1
ATOM 1738 C C . MET A 1 217 ? -25.019 -1.728 41.273 1.00 84.44 217 MET A C 1
ATOM 1740 O O . MET A 1 217 ? -25.888 -0.858 41.394 1.00 84.44 217 MET A O 1
ATOM 1744 N N . SER A 1 218 ? -23.729 -1.464 41.496 1.00 87.50 218 SER A N 1
ATOM 1745 C CA . SER A 1 218 ? -23.183 -0.157 41.905 1.00 87.50 218 SER A CA 1
ATOM 1746 C C . SER A 1 218 ? -23.030 0.829 40.728 1.00 87.50 218 SER A C 1
ATOM 1748 O O . SER A 1 218 ? -23.158 0.442 39.571 1.00 87.50 218 SER A O 1
ATOM 1750 N N . GLU A 1 219 ? -22.856 2.131 41.003 1.00 85.62 219 GLU A N 1
ATOM 1751 C CA . GLU A 1 219 ? -22.892 3.193 39.967 1.00 85.62 219 GLU A CA 1
ATOM 1752 C C . GLU A 1 219 ? -21.590 3.194 39.217 1.00 85.62 219 GLU A C 1
ATOM 1754 O O . GLU A 1 219 ? -21.559 3.250 37.997 1.00 85.62 219 GLU A O 1
ATOM 1759 N N . ALA A 1 220 ? -20.532 2.999 39.995 1.00 85.31 220 ALA A N 1
ATOM 1760 C CA . ALA A 1 220 ? -19.220 2.638 39.529 1.00 85.31 220 ALA A CA 1
ATOM 1761 C C . ALA A 1 220 ? -19.276 1.490 38.509 1.00 85.31 220 ALA A C 1
ATOM 1763 O O . ALA A 1 220 ? -18.729 1.641 37.427 1.00 85.31 220 ALA A O 1
ATOM 1764 N N . GLN A 1 221 ? -19.988 0.393 38.793 1.00 87.06 221 GLN A N 1
ATOM 1765 C CA . GLN A 1 221 ? -20.094 -0.735 37.855 1.00 87.06 221 GLN A CA 1
ATOM 1766 C C . GLN A 1 221 ? -20.831 -0.382 36.556 1.00 87.06 221 GLN A C 1
ATOM 1768 O O . GLN A 1 221 ? -20.434 -0.859 35.497 1.00 87.06 221 GLN A O 1
ATOM 1773 N N . LEU A 1 222 ? -21.875 0.451 36.614 1.00 91.00 222 LEU A N 1
ATOM 1774 C CA . LEU A 1 222 ? -22.558 0.920 35.404 1.00 91.00 222 LEU A CA 1
ATOM 1775 C C . LEU A 1 222 ? -21.649 1.811 34.557 1.00 91.00 222 LEU A C 1
ATOM 1777 O O . LEU A 1 222 ? -21.532 1.589 33.358 1.00 91.00 222 LEU A O 1
ATOM 1781 N N . ILE A 1 223 ? -20.989 2.783 35.191 1.00 90.12 223 ILE A N 1
ATOM 1782 C CA . ILE A 1 223 ? -20.061 3.701 34.522 1.00 90.12 223 ILE A CA 1
ATOM 1783 C C . ILE A 1 223 ? -18.882 2.926 33.921 1.00 90.12 223 ILE A C 1
ATOM 1785 O O . ILE A 1 223 ? -18.443 3.241 32.821 1.00 90.12 223 ILE A O 1
ATOM 1789 N N . GLU A 1 224 ? -18.372 1.911 34.622 1.00 88.62 224 GLU A N 1
ATOM 1790 C CA . GLU A 1 224 ? -17.320 1.026 34.116 1.00 88.62 224 GLU A CA 1
ATOM 1791 C C . GLU A 1 224 ? -17.785 0.286 32.856 1.00 88.62 224 GLU A C 1
ATOM 1793 O O . GLU A 1 224 ? -17.125 0.383 31.826 1.00 88.62 224 GLU A O 1
ATOM 1798 N N . ALA A 1 225 ? -18.949 -0.370 32.906 1.00 92.38 225 ALA A N 1
ATOM 1799 C CA . ALA A 1 225 ? -19.490 -1.103 31.764 1.00 92.38 225 ALA A CA 1
ATOM 1800 C C . ALA A 1 225 ? -19.797 -0.187 30.564 1.00 92.38 225 ALA A C 1
ATOM 1802 O O . ALA A 1 225 ? -19.559 -0.569 29.420 1.00 92.38 225 ALA A O 1
ATOM 1803 N N . GLU A 1 226 ? -20.291 1.031 30.810 1.00 93.81 226 GLU A N 1
ATOM 1804 C CA . GLU A 1 226 ? -20.512 2.034 29.764 1.00 93.81 226 GLU A CA 1
ATOM 1805 C C . GLU A 1 226 ? -19.193 2.460 29.115 1.00 93.81 226 GLU A C 1
ATOM 1807 O O . GLU A 1 226 ? -19.079 2.500 27.890 1.00 93.81 226 GLU A O 1
ATOM 1812 N N . ALA A 1 227 ? -18.182 2.752 29.931 1.00 91.44 227 ALA A N 1
ATOM 1813 C CA . ALA A 1 227 ? -16.884 3.205 29.461 1.00 91.44 227 ALA A CA 1
ATOM 1814 C C . ALA A 1 227 ? -16.133 2.104 28.685 1.00 91.44 227 ALA A C 1
ATOM 1816 O O . ALA A 1 227 ? -15.517 2.403 27.659 1.00 91.44 227 ALA A O 1
ATOM 1817 N N . ASP A 1 228 ? -16.224 0.843 29.121 1.00 92.44 228 ASP A N 1
ATOM 1818 C CA . ASP A 1 228 ? -15.678 -0.312 28.398 1.00 92.44 228 ASP A CA 1
ATOM 1819 C C . ASP A 1 228 ? -16.392 -0.524 27.057 1.00 92.44 228 ASP A C 1
ATOM 1821 O O . ASP A 1 228 ? -15.728 -0.639 26.022 1.00 92.44 228 ASP A O 1
ATOM 1825 N N . TRP A 1 229 ? -17.731 -0.478 27.039 1.00 94.94 229 TRP A N 1
ATOM 1826 C CA . TRP A 1 229 ? -18.504 -0.571 25.799 1.00 94.94 229 TRP A CA 1
ATOM 1827 C C . TRP A 1 229 ? -18.119 0.532 24.806 1.00 94.94 229 TRP A C 1
ATOM 1829 O O . TRP A 1 229 ? -17.812 0.227 23.653 1.00 94.94 229 TRP A O 1
ATOM 1839 N N . LEU A 1 230 ? -18.073 1.796 25.240 1.00 92.69 230 LEU A N 1
ATOM 1840 C CA . LEU A 1 230 ? -17.684 2.922 24.384 1.00 92.69 230 LEU A CA 1
ATOM 1841 C C . LEU A 1 230 ? -16.259 2.766 23.836 1.00 92.69 230 LEU A C 1
ATOM 1843 O O . LEU A 1 230 ? -16.000 3.088 22.674 1.00 92.69 230 LEU A O 1
ATOM 1847 N N . LEU A 1 231 ? -15.330 2.251 24.647 1.00 92.19 231 LEU A N 1
ATOM 1848 C CA . LEU A 1 231 ? -13.965 1.982 24.208 1.00 92.19 231 LEU A CA 1
ATOM 1849 C C . LEU A 1 231 ? -13.915 0.869 23.151 1.00 92.19 231 LEU A C 1
ATOM 1851 O O . LEU A 1 231 ? -13.212 1.026 22.149 1.00 92.19 231 LEU A O 1
ATOM 1855 N N . GLN A 1 232 ? -14.632 -0.244 23.342 1.00 94.38 232 GLN A N 1
ATOM 1856 C CA . GLN A 1 232 ? -14.668 -1.315 22.338 1.00 94.38 232 GLN A CA 1
ATOM 1857 C C . GLN A 1 232 ? -15.411 -0.906 21.071 1.00 94.38 232 GLN A C 1
ATOM 1859 O O . GLN A 1 232 ? -15.017 -1.318 19.982 1.00 94.38 232 GLN A O 1
ATOM 1864 N N . GLU A 1 233 ? -16.447 -0.080 21.187 1.00 92.94 233 GLU A N 1
ATOM 1865 C CA . GLU A 1 233 ? -17.152 0.488 20.040 1.00 92.94 233 GLU A CA 1
ATOM 1866 C C . GLU A 1 233 ? -16.189 1.299 19.166 1.00 92.94 233 GLU A C 1
ATOM 1868 O O . GLU A 1 233 ? -16.061 1.036 17.971 1.00 92.94 233 GLU A O 1
ATOM 1873 N N . ALA A 1 234 ? -15.405 2.190 19.779 1.00 91.50 234 ALA A N 1
ATOM 1874 C CA . ALA A 1 234 ? -14.396 2.965 19.065 1.00 91.50 234 ALA A CA 1
ATOM 1875 C C . ALA A 1 234 ? -13.308 2.078 18.425 1.00 91.50 234 ALA A C 1
ATOM 1877 O O . ALA A 1 234 ? -12.853 2.349 17.313 1.00 91.50 234 ALA A O 1
ATOM 1878 N N . ARG A 1 235 ? -12.893 0.992 19.094 1.00 92.88 235 ARG A N 1
ATOM 1879 C CA . ARG A 1 235 ? -11.935 0.018 18.532 1.00 92.88 235 ARG A CA 1
ATOM 1880 C C . ARG A 1 235 ? -12.507 -0.748 17.346 1.00 92.88 235 ARG A C 1
ATOM 1882 O O . ARG A 1 235 ? -11.786 -0.986 16.382 1.00 92.88 235 ARG A O 1
ATOM 1889 N N . ARG A 1 236 ? -13.785 -1.126 17.398 1.00 93.25 236 ARG A N 1
ATOM 1890 C CA . ARG A 1 236 ? -14.481 -1.752 16.270 1.00 93.25 236 ARG A CA 1
ATOM 1891 C C . ARG A 1 236 ? -14.494 -0.822 15.061 1.00 93.25 236 ARG A C 1
ATOM 1893 O O . ARG A 1 236 ? -14.225 -1.281 13.955 1.00 93.25 236 ARG A O 1
ATOM 1900 N N . ASP A 1 237 ? -14.786 0.458 15.266 1.00 90.38 237 ASP A N 1
ATOM 1901 C CA . ASP A 1 237 ? -14.834 1.440 14.179 1.00 90.38 237 ASP A CA 1
ATOM 1902 C C . ASP A 1 237 ? -13.449 1.669 13.560 1.00 90.38 237 ASP A C 1
ATOM 1904 O O . ASP A 1 237 ? -13.316 1.753 12.337 1.00 90.38 237 ASP A O 1
ATOM 1908 N N . LEU A 1 238 ? -12.397 1.675 14.383 1.00 91.00 238 LEU A N 1
ATOM 1909 C CA . LEU A 1 238 ? -11.016 1.698 13.902 1.00 91.00 238 LEU A CA 1
ATOM 1910 C C . LEU A 1 238 ? -10.689 0.448 13.067 1.00 91.00 238 LEU A C 1
ATOM 1912 O O . LEU A 1 238 ? -10.202 0.570 11.946 1.00 91.00 238 LEU A O 1
ATOM 1916 N N . ALA A 1 239 ? -11.017 -0.745 13.568 1.00 92.62 239 ALA A N 1
ATOM 1917 C CA . ALA A 1 239 ? -10.779 -1.996 12.850 1.00 92.62 239 ALA A CA 1
ATOM 1918 C C . ALA A 1 239 ? -11.559 -2.056 11.522 1.00 92.62 239 ALA A C 1
ATOM 1920 O O . ALA A 1 239 ? -11.066 -2.566 10.517 1.00 92.62 239 ALA A O 1
ATOM 1921 N N . TYR A 1 240 ? -12.761 -1.479 11.475 1.00 91.62 240 TYR A N 1
ATOM 1922 C CA . TYR A 1 240 ? -13.516 -1.325 10.232 1.00 91.62 240 TYR A CA 1
ATOM 1923 C C . TYR A 1 240 ? -12.795 -0.414 9.223 1.00 91.62 240 TYR A C 1
ATOM 1925 O O . TYR A 1 240 ? -12.711 -0.732 8.029 1.00 91.62 240 TYR A O 1
ATOM 1933 N N . ALA A 1 241 ? -12.241 0.708 9.689 1.00 89.56 241 ALA A N 1
ATOM 1934 C CA . ALA A 1 241 ? -11.437 1.595 8.854 1.00 89.56 241 ALA A CA 1
ATOM 1935 C C . ALA A 1 241 ? -10.158 0.900 8.348 1.00 89.56 241 ALA A C 1
ATOM 1937 O O . ALA A 1 241 ? -9.773 1.087 7.193 1.00 89.56 241 ALA A O 1
ATOM 1938 N N . GLU A 1 242 ? -9.537 0.044 9.162 1.00 91.75 242 GLU A N 1
ATOM 1939 C CA . GLU A 1 242 ? -8.379 -0.765 8.768 1.00 91.75 242 GLU A CA 1
ATOM 1940 C C . GLU A 1 242 ? -8.718 -1.765 7.659 1.00 91.75 242 GLU A C 1
ATOM 1942 O O . GLU A 1 242 ? -7.986 -1.830 6.669 1.00 91.75 242 GLU A O 1
ATOM 1947 N N . VAL A 1 243 ? -9.851 -2.474 7.755 1.00 93.19 243 VAL A N 1
ATOM 1948 C CA . VAL A 1 243 ? -10.341 -3.350 6.672 1.00 93.19 243 VAL A CA 1
ATOM 1949 C C . VAL A 1 243 ? -10.588 -2.552 5.397 1.00 93.19 243 VAL A C 1
ATOM 1951 O O . VAL A 1 243 ? -10.191 -2.966 4.308 1.00 93.19 243 VAL A O 1
ATOM 1954 N N . SER A 1 244 ? -11.199 -1.376 5.526 1.00 89.25 244 SER A N 1
ATOM 1955 C CA . SER A 1 244 ? -11.463 -0.482 4.396 1.00 89.25 244 SER A CA 1
ATOM 1956 C C . SER A 1 244 ? -10.166 -0.034 3.711 1.00 89.25 244 SER A C 1
ATOM 1958 O O . SER A 1 244 ? -10.057 -0.064 2.484 1.00 89.25 244 SER A O 1
ATOM 1960 N N . SER A 1 245 ? -9.151 0.317 4.503 1.00 91.12 245 SER A N 1
ATOM 1961 C CA . SER A 1 245 ? -7.818 0.681 4.020 1.00 91.12 245 SER A CA 1
ATOM 1962 C C . SER A 1 245 ? -7.099 -0.506 3.373 1.00 91.12 245 SER A C 1
ATOM 1964 O O . SER A 1 245 ? -6.517 -0.363 2.298 1.00 91.12 245 SER A O 1
ATOM 1966 N N . ALA A 1 246 ? -7.168 -1.698 3.971 1.00 93.88 246 ALA A N 1
ATOM 1967 C CA . ALA A 1 246 ? -6.580 -2.910 3.409 1.00 93.88 246 ALA A CA 1
ATOM 1968 C C . ALA A 1 246 ? -7.238 -3.302 2.077 1.00 93.88 246 ALA A C 1
ATOM 1970 O O . ALA A 1 246 ? -6.538 -3.655 1.129 1.00 93.88 246 ALA A O 1
ATOM 1971 N N . ALA A 1 247 ? -8.560 -3.154 1.967 1.00 90.19 247 ALA A N 1
ATOM 1972 C CA . ALA A 1 247 ? -9.287 -3.379 0.724 1.00 90.19 247 ALA A CA 1
ATOM 1973 C C . ALA A 1 247 ? -8.854 -2.379 -0.358 1.00 90.19 247 ALA A C 1
ATOM 1975 O O . ALA A 1 247 ? -8.583 -2.779 -1.488 1.00 90.19 247 ALA A O 1
ATOM 1976 N N . ALA A 1 248 ? -8.713 -1.094 -0.014 1.00 88.00 248 ALA A N 1
ATOM 1977 C CA . ALA A 1 248 ? -8.193 -0.085 -0.934 1.00 88.00 248 ALA A CA 1
ATOM 1978 C C . ALA A 1 248 ? -6.753 -0.399 -1.379 1.00 88.00 248 ALA A C 1
ATOM 1980 O O . ALA A 1 248 ? -6.458 -0.343 -2.572 1.00 88.00 248 ALA A O 1
ATOM 1981 N N . ARG A 1 249 ? -5.875 -0.806 -0.451 1.00 92.06 249 ARG A N 1
ATOM 1982 C CA . ARG A 1 249 ? -4.504 -1.238 -0.763 1.00 92.06 249 ARG A CA 1
ATOM 1983 C C . ARG A 1 249 ? -4.473 -2.432 -1.709 1.00 92.06 249 ARG A C 1
ATOM 1985 O O . ARG A 1 249 ? -3.622 -2.445 -2.587 1.00 92.06 249 ARG A O 1
ATOM 1992 N N . LEU A 1 250 ? -5.384 -3.395 -1.565 1.00 92.12 250 LEU A N 1
ATOM 1993 C CA . LEU A 1 250 ? -5.499 -4.521 -2.494 1.00 92.12 250 LEU A CA 1
ATOM 1994 C C . LEU A 1 250 ? -5.962 -4.073 -3.887 1.00 92.12 250 LEU A C 1
ATOM 1996 O O . LEU A 1 250 ? -5.419 -4.508 -4.894 1.00 92.12 250 LEU A O 1
ATOM 2000 N N . LEU A 1 251 ? -6.949 -3.179 -3.969 1.00 87.44 251 LEU A N 1
ATOM 2001 C CA . LEU A 1 251 ? -7.417 -2.666 -5.262 1.00 87.44 251 LEU A CA 1
ATOM 2002 C C . LEU A 1 251 ? -6.314 -1.904 -5.994 1.00 87.44 251 LEU A C 1
ATOM 2004 O O . LEU A 1 251 ? -6.100 -2.131 -7.185 1.00 87.44 251 LEU A O 1
ATOM 2008 N N . VAL A 1 252 ? -5.580 -1.059 -5.262 1.00 88.56 252 VAL A N 1
ATOM 2009 C CA . VAL A 1 252 ? -4.384 -0.408 -5.789 1.00 88.56 252 VAL A CA 1
ATOM 2010 C C . VAL A 1 252 ? -3.363 -1.468 -6.168 1.00 88.56 252 VAL A C 1
ATOM 2012 O O . VAL A 1 252 ? -2.922 -1.431 -7.303 1.00 88.56 252 VAL A O 1
ATOM 2015 N N . SER A 1 253 ? -3.043 -2.442 -5.301 1.00 92.12 253 SER A N 1
ATOM 2016 C CA . SER A 1 253 ? -2.010 -3.466 -5.539 1.00 92.12 253 SER A CA 1
ATOM 2017 C C . SER A 1 253 ? -2.227 -4.279 -6.821 1.00 92.12 253 SER A C 1
ATOM 2019 O O . SER A 1 253 ? -1.258 -4.651 -7.484 1.00 92.12 253 SER A O 1
ATOM 2021 N N . VAL A 1 254 ? -3.490 -4.488 -7.188 1.00 90.94 254 VAL A N 1
ATOM 2022 C CA . VAL A 1 254 ? -3.940 -5.218 -8.379 1.00 90.94 254 VAL A CA 1
ATOM 2023 C C . VAL A 1 254 ? -4.035 -4.321 -9.627 1.00 90.94 254 VAL A C 1
ATOM 2025 O O . VAL A 1 254 ? -4.129 -4.818 -10.743 1.00 90.94 254 VAL A O 1
ATOM 2028 N N . GLY A 1 255 ? -3.959 -2.996 -9.479 1.00 86.31 255 GLY A N 1
ATOM 2029 C CA . GLY A 1 255 ? -4.059 -2.050 -10.597 1.00 86.31 255 GLY A CA 1
ATOM 2030 C C . GLY A 1 255 ? -5.491 -1.742 -11.031 1.00 86.31 255 GLY A C 1
ATOM 2031 O O . GLY A 1 255 ? -5.709 -1.273 -12.144 1.00 86.31 255 GLY A O 1
ATOM 2032 N N . LEU A 1 256 ? -6.480 -1.997 -10.171 1.00 80.00 256 LEU A N 1
ATOM 2033 C CA . LEU A 1 256 ? -7.881 -1.715 -10.471 1.00 80.00 256 LEU A CA 1
ATOM 2034 C C . LEU A 1 256 ? -8.177 -0.220 -10.317 1.00 80.00 256 LEU A C 1
ATOM 2036 O O . LEU A 1 256 ? -8.322 0.286 -9.203 1.00 80.00 256 LEU A O 1
ATOM 2040 N N . ASN A 1 257 ? -8.345 0.476 -11.443 1.00 72.00 257 ASN A N 1
ATOM 2041 C CA . ASN A 1 257 ? -8.890 1.828 -11.457 1.00 72.00 257 ASN A CA 1
ATOM 2042 C C . ASN A 1 257 ? -10.425 1.781 -11.488 1.00 72.00 257 ASN A C 1
ATOM 2044 O O . ASN A 1 257 ? -11.027 1.380 -12.484 1.00 72.00 257 ASN A O 1
ATOM 2048 N N . ARG A 1 258 ? -11.064 2.207 -10.394 1.00 68.81 258 ARG A N 1
ATOM 2049 C CA . ARG A 1 258 ? -12.530 2.297 -10.292 1.00 68.81 258 ARG A CA 1
ATOM 2050 C C . ARG A 1 258 ? -13.091 3.648 -10.728 1.00 68.81 258 ARG A C 1
ATOM 2052 O O . ARG A 1 258 ? -14.277 3.884 -10.535 1.00 68.81 258 ARG A O 1
ATOM 2059 N N . LEU A 1 259 ? -12.279 4.546 -11.278 1.00 71.06 259 LEU A N 1
ATOM 2060 C CA . LEU A 1 259 ? -12.800 5.799 -11.807 1.00 71.06 259 LEU A CA 1
ATOM 2061 C C . LEU A 1 259 ? -13.563 5.542 -13.117 1.00 71.06 259 LEU A C 1
ATOM 2063 O O . LEU A 1 259 ? -13.096 4.770 -13.960 1.00 71.06 259 LEU A O 1
ATOM 2067 N N . PRO A 1 260 ? -14.731 6.178 -13.316 1.00 69.62 260 PRO A N 1
ATOM 2068 C CA . PRO A 1 260 ? -15.414 6.146 -14.601 1.00 69.62 260 PRO A CA 1
ATOM 2069 C C . PRO A 1 260 ? -14.485 6.685 -15.695 1.00 69.62 260 PRO A C 1
ATOM 2071 O O . PRO A 1 260 ? -13.834 7.703 -15.490 1.00 69.62 260 PRO A O 1
ATOM 2074 N N . ALA A 1 261 ? -14.460 6.069 -16.880 1.00 67.94 261 ALA A N 1
ATOM 2075 C CA . ALA A 1 261 ? -13.553 6.461 -17.970 1.00 67.94 261 ALA A CA 1
ATOM 2076 C C . ALA A 1 261 ? -13.689 7.931 -18.438 1.00 67.94 261 ALA A C 1
ATOM 2078 O O . ALA A 1 261 ? -12.824 8.428 -19.147 1.00 67.94 261 ALA A O 1
ATOM 2079 N N . GLN A 1 262 ? -14.774 8.619 -18.067 1.00 71.88 262 GLN A N 1
ATOM 2080 C CA . GLN A 1 262 ? -15.066 10.011 -18.432 1.00 71.88 262 GLN A CA 1
ATOM 2081 C C . GLN A 1 262 ? -15.245 10.902 -17.192 1.00 71.88 262 GLN A C 1
ATOM 2083 O O . GLN A 1 262 ? -16.002 11.869 -17.243 1.00 71.88 262 GLN A O 1
ATOM 2088 N N . PHE A 1 263 ? -14.595 10.562 -16.071 1.00 74.75 263 PHE A N 1
ATOM 2089 C CA . PHE A 1 263 ? -14.754 11.281 -14.802 1.00 74.75 263 PHE A CA 1
ATOM 2090 C C . PHE A 1 263 ? -14.494 12.794 -14.925 1.00 74.75 263 PHE A C 1
ATOM 2092 O O . PHE A 1 263 ? -15.172 13.567 -14.257 1.00 74.75 263 PHE A O 1
ATOM 2099 N N . ASP A 1 264 ? -13.601 13.215 -15.829 1.00 77.50 264 ASP A N 1
ATOM 2100 C CA . ASP A 1 264 ? -13.269 14.626 -16.086 1.00 77.50 264 ASP A CA 1
ATOM 2101 C C . ASP A 1 264 ? -14.461 15.479 -16.562 1.00 77.50 264 ASP A C 1
ATOM 2103 O O . ASP A 1 264 ? -14.469 16.693 -16.374 1.00 77.50 264 ASP A O 1
ATOM 2107 N N . ASN A 1 265 ? -15.478 14.858 -17.172 1.00 82.00 265 ASN A N 1
ATOM 2108 C CA . ASN A 1 265 ? -16.636 15.552 -17.751 1.00 82.00 265 ASN A CA 1
ATOM 2109 C C . ASN A 1 265 ? -17.926 15.377 -16.931 1.00 82.00 265 ASN A C 1
ATOM 2111 O O . ASN A 1 265 ? -18.998 15.779 -17.389 1.00 82.00 265 ASN A O 1
ATOM 2115 N N . MET A 1 266 ? -17.856 14.738 -15.760 1.00 83.62 266 MET A N 1
ATOM 2116 C CA . MET A 1 266 ? -19.026 14.432 -14.934 1.00 83.62 266 MET A CA 1
ATOM 2117 C C . MET A 1 266 ? -19.214 15.476 -13.828 1.00 83.62 266 MET A C 1
ATOM 2119 O O . MET A 1 266 ? -18.268 15.828 -13.128 1.00 83.62 266 MET A O 1
ATOM 2123 N N . ASP A 1 267 ? -20.452 15.934 -13.620 1.00 86.44 267 ASP A N 1
ATOM 2124 C CA . ASP A 1 267 ? -20.793 16.728 -12.431 1.00 86.44 267 ASP A CA 1
ATOM 2125 C C . ASP A 1 267 ? -20.798 15.849 -11.163 1.00 86.44 267 ASP A C 1
ATOM 2127 O O . ASP A 1 267 ? -20.936 14.627 -11.221 1.00 86.44 267 ASP A O 1
ATOM 2131 N N . THR A 1 268 ? -20.700 16.472 -9.991 1.00 82.25 268 THR A N 1
ATOM 2132 C CA . THR A 1 268 ? -20.639 15.833 -8.669 1.00 82.25 268 THR A CA 1
ATOM 2133 C C . THR A 1 268 ? -21.768 14.825 -8.454 1.00 82.25 268 THR A C 1
ATOM 2135 O O . THR A 1 268 ? -21.538 13.745 -7.909 1.00 82.25 268 THR A O 1
ATOM 2138 N N . GLN A 1 269 ? -22.989 15.131 -8.908 1.00 84.06 269 GLN A N 1
ATOM 2139 C CA . GLN A 1 269 ? -24.114 14.195 -8.812 1.00 84.06 269 GLN A CA 1
ATOM 2140 C C . GLN A 1 269 ? -23.919 12.968 -9.710 1.00 84.06 269 GLN A C 1
ATOM 2142 O O . GLN A 1 269 ? -24.145 11.842 -9.272 1.00 84.06 269 GLN A O 1
ATOM 2147 N N . GLN A 1 270 ? -23.447 13.175 -10.941 1.00 84.19 270 GLN A N 1
ATOM 2148 C CA . GLN A 1 270 ? -23.187 12.096 -11.895 1.00 84.19 270 GLN A CA 1
ATOM 2149 C C . GLN A 1 270 ? -22.036 11.202 -11.424 1.00 84.19 270 GLN A C 1
ATOM 2151 O O . GLN A 1 270 ? -22.141 9.980 -11.495 1.00 84.19 270 GLN A O 1
ATOM 2156 N N . LEU A 1 271 ? -20.975 11.802 -10.874 1.00 81.69 271 LEU A N 1
ATOM 2157 C CA . LEU A 1 271 ? -19.873 11.082 -10.238 1.00 81.69 271 LEU A CA 1
ATOM 2158 C C . LEU A 1 271 ? -20.365 10.256 -9.053 1.00 81.69 271 LEU A C 1
ATOM 2160 O O . LEU A 1 271 ? -20.018 9.083 -8.954 1.00 81.69 271 LEU A O 1
ATOM 2164 N N . THR A 1 272 ? -21.192 10.841 -8.181 1.00 81.62 272 THR A N 1
ATOM 2165 C CA . THR A 1 272 ? -21.749 10.141 -7.013 1.00 81.62 272 THR A CA 1
ATOM 2166 C C . THR A 1 272 ? -22.531 8.905 -7.444 1.00 81.62 272 THR A C 1
ATOM 2168 O O . THR A 1 272 ? -22.290 7.818 -6.927 1.00 81.62 272 THR A O 1
ATOM 2171 N N . GLN A 1 273 ? -23.402 9.049 -8.443 1.00 81.81 273 GLN A N 1
ATOM 2172 C CA . GLN A 1 273 ? -24.220 7.949 -8.945 1.00 81.81 273 GLN A CA 1
ATOM 2173 C C . GLN A 1 273 ? -23.377 6.870 -9.642 1.00 81.81 273 GLN A C 1
ATOM 2175 O O . GLN A 1 273 ? -23.548 5.685 -9.371 1.00 81.81 273 GLN A O 1
ATOM 2180 N N . ALA A 1 274 ? -22.387 7.265 -10.449 1.00 77.50 274 ALA A N 1
ATOM 2181 C CA . ALA A 1 274 ? -21.453 6.324 -11.061 1.00 77.50 274 ALA A CA 1
ATOM 2182 C C . ALA A 1 274 ? -20.638 5.549 -10.007 1.00 77.50 274 ALA A C 1
ATOM 2184 O O . ALA A 1 274 ? -20.430 4.344 -10.146 1.00 77.50 274 ALA A O 1
ATOM 2185 N N . LEU A 1 275 ? -20.201 6.218 -8.934 1.00 76.31 275 LEU A N 1
ATOM 2186 C CA . LEU A 1 275 ? -19.504 5.602 -7.801 1.00 76.31 275 LEU A CA 1
ATOM 2187 C C . LEU A 1 275 ? -20.401 4.631 -7.020 1.00 76.31 275 LEU A C 1
ATOM 2189 O O . LEU A 1 275 ? -19.915 3.588 -6.583 1.00 76.31 275 LEU A O 1
ATOM 2193 N N . GLU A 1 276 ? -21.686 4.939 -6.843 1.00 77.12 276 GLU A N 1
ATOM 2194 C CA . GLU A 1 276 ? -22.655 4.020 -6.230 1.00 77.12 276 GLU A CA 1
ATOM 2195 C C . GLU A 1 276 ? -22.874 2.765 -7.084 1.00 77.12 276 GLU A C 1
ATOM 2197 O O . GLU A 1 276 ? -22.784 1.649 -6.567 1.00 77.12 276 GLU A O 1
ATOM 2202 N N . ASP A 1 277 ? -23.035 2.924 -8.397 1.00 73.62 277 ASP A N 1
ATOM 2203 C CA . ASP A 1 277 ? -23.146 1.799 -9.331 1.00 73.62 277 ASP A CA 1
ATOM 2204 C C . ASP A 1 277 ? -21.869 0.938 -9.340 1.00 73.62 277 ASP A C 1
ATOM 2206 O O . ASP A 1 277 ? -21.920 -0.295 -9.389 1.00 73.62 277 ASP A O 1
ATOM 2210 N N . LEU A 1 278 ? -20.699 1.574 -9.233 1.00 68.19 278 LEU A N 1
ATOM 2211 C CA . LEU A 1 278 ? -19.399 0.907 -9.114 1.00 68.19 278 LEU A CA 1
ATOM 2212 C C . LEU A 1 278 ? -19.235 0.146 -7.793 1.00 68.19 278 LEU A C 1
ATOM 2214 O O . LEU A 1 278 ? -18.573 -0.893 -7.781 1.00 68.19 278 LEU A O 1
ATOM 2218 N N . LYS A 1 279 ? -19.830 0.617 -6.689 1.00 67.69 279 LYS A N 1
ATOM 2219 C CA . LYS A 1 279 ? -19.867 -0.127 -5.417 1.00 67.69 279 LYS A CA 1
ATOM 2220 C C . LYS A 1 279 ? -20.723 -1.392 -5.519 1.00 67.69 279 LYS A C 1
ATOM 2222 O O . LYS A 1 279 ? -20.401 -2.382 -4.870 1.00 67.69 279 LYS A O 1
ATOM 2227 N N . ALA A 1 280 ? -21.786 -1.371 -6.325 1.00 65.88 280 ALA A N 1
ATOM 2228 C CA . ALA A 1 280 ? -22.698 -2.503 -6.491 1.00 65.88 280 ALA A CA 1
ATOM 2229 C C . ALA A 1 280 ? -22.138 -3.629 -7.386 1.00 65.88 280 ALA A C 1
ATOM 2231 O O . ALA A 1 280 ? -22.606 -4.768 -7.319 1.00 65.88 280 ALA A O 1
ATOM 2232 N N . ARG A 1 281 ? -21.136 -3.337 -8.225 1.00 65.56 281 ARG A N 1
ATOM 2233 C CA . ARG A 1 281 ? -20.516 -4.314 -9.134 1.00 65.56 281 ARG A CA 1
ATOM 2234 C C . ARG A 1 281 ? -19.343 -5.037 -8.458 1.00 65.56 281 ARG A C 1
ATOM 2236 O O . ARG A 1 281 ? -18.563 -4.402 -7.747 1.00 65.56 281 ARG A O 1
ATOM 2243 N N . PRO A 1 282 ? -19.140 -6.348 -8.704 1.00 63.94 282 PRO A N 1
ATOM 2244 C CA . PRO A 1 282 ? -17.928 -7.014 -8.247 1.00 63.94 282 PRO A CA 1
ATOM 2245 C C . PRO A 1 282 ? -16.726 -6.352 -8.923 1.00 63.94 282 PRO A C 1
ATOM 2247 O O . PRO A 1 282 ? -16.691 -6.241 -10.149 1.00 63.94 282 PRO A O 1
ATOM 2250 N N . ALA A 1 283 ? -15.744 -5.934 -8.123 1.00 61.00 283 ALA A N 1
ATOM 2251 C CA . ALA A 1 283 ? -14.553 -5.192 -8.561 1.00 61.00 283 ALA A CA 1
ATOM 2252 C C . ALA A 1 283 ? -13.812 -5.822 -9.750 1.00 61.00 283 ALA A C 1
ATOM 2254 O O . ALA A 1 283 ? -13.113 -5.144 -10.489 1.00 61.00 283 ALA A O 1
ATOM 2255 N N . TRP A 1 284 ? -13.958 -7.135 -9.879 1.00 61.53 284 TRP A N 1
ATOM 2256 C CA . TRP A 1 284 ? -13.240 -8.027 -10.772 1.00 61.53 284 TRP A CA 1
ATOM 2257 C C . TRP A 1 284 ? -14.096 -8.513 -11.954 1.00 61.53 284 TRP A C 1
ATOM 2259 O O . TRP A 1 284 ? -13.588 -9.202 -12.830 1.00 61.53 284 TRP A O 1
ATOM 2269 N N . ALA A 1 285 ? -15.395 -8.185 -11.998 1.00 54.94 285 ALA A N 1
ATOM 2270 C CA . ALA A 1 285 ? -16.342 -8.801 -12.932 1.00 54.94 285 ALA A CA 1
ATOM 2271 C C . ALA A 1 285 ? -16.365 -8.177 -14.333 1.00 54.94 285 ALA A C 1
ATOM 2273 O O . ALA A 1 285 ? -17.049 -8.691 -15.219 1.00 54.94 285 ALA A O 1
ATOM 2274 N N . THR A 1 286 ? -15.689 -7.053 -14.570 1.00 53.31 286 THR A N 1
ATOM 2275 C CA . THR A 1 286 ? -15.624 -6.469 -15.917 1.00 53.31 286 THR A CA 1
ATOM 2276 C C . THR A 1 286 ? -14.469 -5.479 -16.023 1.00 53.31 286 THR A C 1
ATOM 2278 O O . THR A 1 286 ? -14.676 -4.269 -15.999 1.00 53.31 286 THR A O 1
ATOM 2281 N N . TYR A 1 287 ? -13.245 -5.977 -16.138 1.00 53.25 287 TYR A N 1
ATOM 2282 C CA . TYR A 1 287 ? -12.169 -5.166 -16.696 1.00 53.25 287 TYR A CA 1
ATOM 2283 C C . TYR A 1 287 ? -11.485 -5.992 -17.774 1.00 53.25 287 TYR A C 1
ATOM 2285 O O . TYR A 1 287 ? -10.904 -7.037 -17.490 1.00 53.25 287 TYR A O 1
ATOM 2293 N N . ALA A 1 288 ? -11.666 -5.575 -19.026 1.00 49.94 288 ALA A N 1
ATOM 2294 C CA . ALA A 1 288 ? -10.863 -6.098 -20.116 1.00 49.94 288 ALA A CA 1
ATOM 2295 C C . ALA A 1 288 ? -9.424 -5.619 -19.884 1.00 49.94 288 ALA A C 1
ATOM 2297 O O . ALA A 1 288 ? -9.256 -4.458 -19.485 1.00 49.94 288 ALA A O 1
ATOM 2298 N N . PRO A 1 289 ? -8.409 -6.466 -20.122 1.00 50.88 289 PRO A N 1
ATOM 2299 C CA . PRO A 1 289 ? -7.037 -6.000 -20.082 1.00 50.88 289 PRO A CA 1
ATOM 2300 C C . PRO A 1 289 ? -6.927 -4.782 -21.008 1.00 50.88 289 PRO A C 1
ATOM 2302 O O . PRO A 1 289 ? -7.490 -4.803 -22.108 1.00 50.88 289 PRO A O 1
ATOM 2305 N N . PRO A 1 290 ? -6.263 -3.693 -20.579 1.00 51.25 290 PRO A N 1
ATOM 2306 C CA . PRO A 1 290 ? -6.147 -2.490 -21.399 1.00 51.25 290 PRO A CA 1
ATOM 2307 C C . PRO A 1 290 ? -5.449 -2.776 -22.739 1.00 51.25 290 PRO A C 1
ATOM 2309 O O . PRO A 1 290 ? -5.558 -1.970 -23.661 1.00 51.25 290 PRO A O 1
ATOM 2312 N N . PHE A 1 291 ? -4.779 -3.931 -22.859 1.00 49.53 291 PHE A N 1
ATOM 2313 C CA . PHE A 1 291 ? -4.132 -4.416 -24.069 1.00 49.53 291 PHE A CA 1
ATOM 2314 C C . PHE A 1 291 ? -4.373 -5.917 -24.276 1.00 49.53 291 PHE A C 1
ATOM 2316 O O . PHE A 1 291 ? -4.503 -6.655 -23.296 1.00 49.53 291 PHE A O 1
ATOM 2323 N N . PRO A 1 292 ? -4.416 -6.380 -25.536 1.00 47.53 292 PRO A N 1
ATOM 2324 C CA . PRO A 1 292 ? -4.468 -7.802 -25.843 1.00 47.53 292 PRO A CA 1
ATOM 2325 C C . PRO A 1 292 ? -3.255 -8.561 -25.264 1.00 47.53 292 PRO A C 1
ATOM 2327 O O . PRO A 1 292 ? -2.207 -7.953 -25.021 1.00 47.53 292 PRO A O 1
ATOM 2330 N N . PRO A 1 293 ? -3.381 -9.878 -25.016 1.00 48.91 293 PRO A N 1
ATOM 2331 C CA . PRO A 1 293 ? -2.296 -10.702 -24.491 1.00 48.91 293 PRO A CA 1
ATOM 2332 C C . PRO A 1 293 ? -1.037 -10.640 -25.370 1.00 48.91 293 PRO A C 1
ATOM 2334 O O . PRO A 1 293 ? -1.107 -10.389 -26.573 1.00 48.91 293 PRO A O 1
ATOM 2337 N N . LEU A 1 294 ? 0.125 -10.893 -24.756 1.00 49.06 294 LEU A N 1
ATOM 2338 C CA . LEU A 1 294 ? 1.457 -10.775 -25.375 1.00 49.06 294 LEU A CA 1
ATOM 2339 C C . LEU A 1 294 ? 1.588 -11.520 -26.715 1.00 49.06 294 LEU A C 1
ATOM 2341 O O . LEU A 1 294 ? 2.333 -11.069 -27.584 1.00 49.06 294 LEU A O 1
ATOM 2345 N N . ASP A 1 295 ? 0.838 -12.604 -26.896 1.00 47.09 295 ASP A N 1
ATOM 2346 C CA . ASP A 1 295 ? 0.839 -13.403 -28.120 1.00 47.09 295 ASP A CA 1
ATOM 2347 C C . ASP A 1 295 ? 0.221 -12.650 -29.312 1.00 47.09 295 ASP A C 1
ATOM 2349 O O . ASP A 1 295 ? 0.769 -12.695 -30.409 1.00 47.09 295 ASP A O 1
ATOM 2353 N N . GLU A 1 296 ? -0.843 -11.867 -29.101 1.00 43.19 296 GLU A N 1
ATOM 2354 C CA . GLU A 1 296 ? -1.475 -11.056 -30.156 1.00 43.19 296 GLU A CA 1
ATOM 2355 C C . GLU A 1 296 ? -0.629 -9.825 -30.527 1.00 43.19 296 GLU A C 1
ATOM 2357 O O . GLU A 1 296 ? -0.657 -9.371 -31.672 1.00 43.19 296 GLU A O 1
ATOM 2362 N N . ILE A 1 297 ? 0.167 -9.298 -29.588 1.00 46.31 297 ILE A N 1
ATOM 2363 C CA . ILE A 1 297 ? 1.096 -8.181 -29.845 1.00 46.31 297 ILE A CA 1
ATOM 2364 C C . ILE A 1 297 ? 2.352 -8.684 -30.573 1.00 46.31 297 ILE A C 1
ATOM 2366 O O . ILE A 1 297 ? 2.885 -7.988 -31.433 1.00 46.31 297 ILE A O 1
ATOM 2370 N N . ALA A 1 298 ? 2.808 -9.906 -30.279 1.00 42.72 298 ALA A N 1
ATOM 2371 C CA . ALA A 1 298 ? 3.886 -10.558 -31.022 1.00 42.72 298 ALA A CA 1
ATOM 2372 C C . ALA A 1 298 ? 3.460 -10.953 -32.452 1.00 42.72 298 ALA A C 1
ATOM 2374 O O . ALA A 1 298 ? 4.291 -10.947 -33.364 1.00 42.72 298 ALA A O 1
ATOM 2375 N N . GLU A 1 299 ? 2.175 -11.264 -32.666 1.00 37.00 299 GLU A N 1
ATOM 2376 C CA . GLU A 1 299 ? 1.599 -11.553 -33.988 1.00 37.00 299 GLU A CA 1
ATOM 2377 C C . GLU A 1 299 ? 1.234 -10.305 -34.802 1.00 37.00 299 GLU A C 1
ATOM 2379 O O . GLU A 1 299 ? 1.133 -10.388 -36.033 1.00 37.00 299 GLU A O 1
ATOM 2384 N N . GLN A 1 300 ? 1.133 -9.129 -34.168 1.00 40.69 300 GLN A N 1
ATOM 2385 C CA . GLN A 1 300 ? 1.246 -7.846 -34.860 1.00 40.69 300 GLN A CA 1
ATOM 2386 C C . GLN A 1 300 ? 2.692 -7.663 -35.316 1.00 40.69 300 GLN A C 1
ATOM 2388 O O . GLN A 1 300 ? 3.471 -6.885 -34.776 1.00 40.69 300 GLN A O 1
ATOM 2393 N N . LYS A 1 301 ? 3.039 -8.421 -36.356 1.00 39.53 301 LYS A N 1
ATOM 2394 C CA . LYS A 1 301 ? 4.175 -8.185 -37.230 1.00 39.53 301 LYS A CA 1
ATOM 2395 C C . LYS A 1 301 ? 4.193 -6.685 -37.498 1.00 39.53 301 LYS A C 1
ATOM 2397 O O . LYS A 1 301 ? 3.266 -6.196 -38.148 1.00 39.53 301 LYS A O 1
ATOM 2402 N N . ASP A 1 302 ? 5.188 -5.986 -36.938 1.00 40.75 302 ASP A N 1
ATOM 2403 C CA . ASP A 1 302 ? 5.427 -4.563 -37.186 1.00 40.75 302 ASP A CA 1
ATOM 2404 C C . ASP A 1 302 ? 5.094 -4.304 -38.658 1.00 40.75 302 ASP A C 1
ATOM 2406 O O . ASP A 1 302 ? 5.615 -5.051 -39.506 1.00 40.75 302 ASP A O 1
ATOM 2410 N N . PRO A 1 303 ? 4.200 -3.352 -39.001 1.00 35.66 303 PRO A N 1
ATOM 2411 C CA . PRO A 1 303 ? 4.002 -3.021 -40.396 1.00 35.66 303 PRO A CA 1
ATOM 2412 C C . PRO A 1 303 ? 5.392 -2.737 -40.950 1.00 35.66 303 PRO A C 1
ATOM 2414 O O . PRO A 1 303 ? 6.100 -1.845 -40.479 1.00 35.66 303 PRO A O 1
ATOM 2417 N N . SER A 1 304 ? 5.816 -3.591 -41.889 1.00 39.12 304 SER A N 1
ATOM 2418 C CA . SER A 1 304 ? 7.016 -3.356 -42.677 1.00 39.12 304 SER A CA 1
ATOM 2419 C C . SER A 1 304 ? 6.922 -1.902 -43.122 1.00 39.12 304 SER A C 1
ATOM 2421 O O . SER A 1 304 ? 5.828 -1.530 -43.554 1.00 39.12 304 SER A O 1
ATOM 2423 N N . PRO A 1 305 ? 7.964 -1.071 -42.940 1.00 41.16 305 PRO A N 1
ATOM 2424 C CA . PRO A 1 305 ? 7.864 0.340 -43.268 1.00 41.16 305 PRO A CA 1
ATOM 2425 C C . PRO A 1 305 ? 7.478 0.411 -44.739 1.00 41.16 305 PRO A C 1
ATOM 2427 O O . PRO A 1 305 ? 8.285 0.088 -45.613 1.00 41.16 305 PRO A O 1
ATOM 2430 N N . ASP A 1 306 ? 6.209 0.721 -44.998 1.00 33.41 306 ASP A N 1
ATOM 2431 C CA . ASP A 1 306 ? 5.700 0.859 -46.342 1.00 33.41 306 ASP A CA 1
ATOM 2432 C C . ASP A 1 306 ? 6.467 2.046 -46.908 1.00 33.41 306 ASP A C 1
ATOM 2434 O O . ASP A 1 306 ? 6.351 3.176 -46.429 1.00 33.41 306 ASP A O 1
ATOM 2438 N N . ALA A 1 307 ? 7.344 1.771 -47.869 1.00 42.12 307 ALA A N 1
ATOM 2439 C CA . ALA A 1 307 ? 8.276 2.734 -48.445 1.00 42.12 307 ALA A CA 1
ATOM 2440 C C . ALA A 1 307 ? 7.565 3.785 -49.324 1.00 42.12 307 ALA A C 1
ATOM 2442 O O . ALA A 1 307 ? 8.167 4.349 -50.237 1.00 42.12 307 ALA A O 1
ATOM 2443 N N . THR A 1 308 ? 6.285 4.042 -49.058 1.00 40.31 308 THR A N 1
ATOM 2444 C CA . THR A 1 308 ? 5.397 4.860 -49.877 1.00 40.31 308 THR A CA 1
ATOM 2445 C C . THR A 1 308 ? 4.814 6.052 -49.113 1.00 40.31 308 THR A C 1
ATOM 2447 O O . THR A 1 308 ? 4.266 6.952 -49.750 1.00 40.31 308 THR A O 1
ATOM 2450 N N . GLU A 1 309 ? 4.970 6.153 -47.787 1.00 37.72 309 GLU A N 1
ATOM 2451 C CA . GLU A 1 309 ? 4.610 7.398 -47.099 1.00 37.72 309 GLU A CA 1
ATOM 2452 C C . GLU A 1 309 ? 5.693 8.473 -47.305 1.00 37.72 309 GLU A C 1
ATOM 2454 O O . GLU A 1 309 ? 6.865 8.260 -46.973 1.00 37.72 309 GLU A O 1
ATOM 2459 N N . PRO A 1 310 ? 5.342 9.642 -47.874 1.00 35.81 310 PRO A N 1
ATOM 2460 C CA . PRO A 1 310 ? 6.289 10.730 -48.029 1.00 35.81 310 PRO A CA 1
ATOM 2461 C C . PRO A 1 310 ? 6.698 11.242 -46.647 1.00 35.81 310 PRO A C 1
ATOM 2463 O O . PRO A 1 310 ? 5.853 11.581 -45.821 1.00 35.81 310 PRO A O 1
ATOM 2466 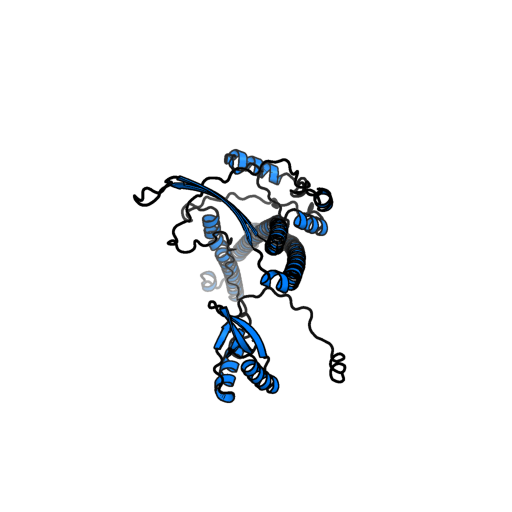N N . ILE A 1 311 ? 8.012 11.333 -46.429 1.00 42.66 311 ILE A N 1
ATOM 2467 C CA . ILE A 1 311 ? 8.619 11.998 -45.272 1.00 42.66 311 ILE A CA 1
ATOM 2468 C C . ILE A 1 311 ? 7.942 13.373 -45.116 1.00 42.66 311 ILE A C 1
ATOM 2470 O O . ILE A 1 311 ? 8.031 14.183 -46.048 1.00 42.66 311 ILE A O 1
ATOM 2474 N N . PRO A 1 312 ? 7.255 13.668 -43.995 1.00 41.16 312 PRO A N 1
ATOM 2475 C CA . PRO A 1 312 ? 6.677 14.985 -43.797 1.00 41.16 312 PRO A CA 1
ATOM 2476 C C . PRO A 1 312 ? 7.807 16.018 -43.784 1.00 41.16 312 PRO A C 1
ATOM 2478 O O . PRO A 1 312 ? 8.853 15.815 -43.165 1.00 41.16 312 PRO A O 1
ATOM 2481 N N . ALA A 1 313 ? 7.602 17.110 -44.523 1.00 42.06 313 ALA A N 1
ATOM 2482 C CA . ALA A 1 313 ? 8.551 18.211 -44.624 1.00 42.06 313 ALA A CA 1
ATOM 2483 C C . ALA A 1 313 ? 8.999 18.677 -43.224 1.00 42.06 313 ALA A C 1
ATOM 2485 O O . ALA A 1 313 ? 8.175 18.697 -42.304 1.00 42.06 313 ALA A O 1
ATOM 2486 N N . PRO A 1 314 ? 10.274 19.072 -43.044 1.00 38.41 314 PRO A N 1
ATOM 2487 C CA . PRO A 1 314 ? 10.741 19.558 -41.756 1.00 38.41 314 PRO A CA 1
ATOM 2488 C C . PRO A 1 314 ? 9.906 20.775 -41.350 1.00 38.41 314 PRO A C 1
ATOM 2490 O O . PRO A 1 314 ? 9.860 21.781 -42.062 1.00 38.41 314 PRO A O 1
ATOM 2493 N N . ALA A 1 315 ? 9.228 20.665 -40.208 1.00 41.88 315 ALA A N 1
ATOM 2494 C CA . ALA A 1 315 ? 8.598 21.803 -39.560 1.00 41.88 315 ALA A CA 1
ATOM 2495 C C . ALA A 1 315 ? 9.652 22.909 -39.338 1.00 41.88 315 ALA A C 1
ATOM 2497 O O . ALA A 1 315 ? 10.821 22.593 -39.086 1.00 41.88 315 ALA A O 1
ATOM 2498 N N . PRO A 1 316 ? 9.275 24.197 -39.439 1.00 36.34 316 PRO A N 1
ATOM 2499 C CA . PRO A 1 316 ? 10.197 25.293 -39.183 1.00 36.34 316 PRO A CA 1
ATOM 2500 C C . PRO A 1 316 ? 10.809 25.147 -37.788 1.00 36.34 316 PRO A C 1
ATOM 2502 O O . PRO A 1 316 ? 10.110 24.918 -36.802 1.00 36.34 316 PRO A O 1
ATOM 2505 N N . SER A 1 317 ? 12.133 25.270 -37.737 1.00 35.47 317 SER A N 1
ATOM 2506 C CA . SER A 1 317 ? 12.947 25.210 -36.530 1.00 35.47 317 SER A CA 1
ATOM 2507 C C . SER A 1 317 ? 12.440 26.204 -35.487 1.00 35.47 317 SER A C 1
ATOM 2509 O O . SER A 1 317 ? 12.595 27.417 -35.651 1.00 35.47 317 SER A O 1
ATOM 2511 N N . VAL A 1 318 ? 11.866 25.689 -34.401 1.00 38.50 318 VAL A N 1
ATOM 2512 C CA . VAL A 1 318 ? 11.759 26.436 -33.148 1.00 38.50 318 VAL A CA 1
ATOM 2513 C C . VAL A 1 318 ? 13.198 26.674 -32.664 1.00 38.50 318 VAL A C 1
ATOM 2515 O O . VAL A 1 318 ? 13.972 25.714 -32.618 1.00 38.50 318 VAL A O 1
ATOM 2518 N N . PRO A 1 319 ? 13.613 27.923 -32.382 1.00 37.34 319 PRO A N 1
ATOM 2519 C CA . PRO A 1 319 ? 14.950 28.192 -31.864 1.00 37.34 319 PRO A CA 1
ATOM 2520 C C . PRO A 1 319 ? 15.159 27.479 -30.516 1.00 37.34 319 PRO A C 1
ATOM 2522 O O . PRO A 1 319 ? 14.186 27.260 -29.789 1.00 37.34 319 PRO A O 1
ATOM 2525 N N . PRO A 1 320 ? 16.405 27.107 -30.172 1.00 35.81 320 PRO A N 1
ATOM 2526 C CA . PRO A 1 320 ? 16.693 26.453 -28.902 1.00 35.81 320 PRO A CA 1
ATOM 2527 C C . PRO A 1 320 ? 16.282 27.366 -27.734 1.00 35.81 320 PRO A C 1
ATOM 2529 O O . PRO A 1 320 ? 16.455 28.586 -27.834 1.00 35.81 320 PRO A O 1
ATOM 2532 N N . PRO A 1 321 ? 15.741 26.814 -26.634 1.00 32.44 321 PRO A N 1
ATOM 2533 C CA . PRO A 1 321 ? 15.482 27.601 -25.441 1.00 32.44 321 PRO A CA 1
ATOM 2534 C C . PRO A 1 321 ? 16.805 28.165 -24.915 1.00 32.44 321 PRO A C 1
ATOM 2536 O O . PRO A 1 321 ? 17.806 27.457 -24.810 1.00 32.44 321 PRO A O 1
ATOM 2539 N N . THR A 1 322 ? 16.798 29.463 -24.624 1.00 34.16 322 THR A N 1
ATOM 2540 C CA . THR A 1 322 ? 17.860 30.154 -23.900 1.00 34.16 322 THR A CA 1
ATOM 2541 C C . THR A 1 322 ? 18.073 29.475 -22.550 1.00 34.16 322 THR A C 1
ATOM 2543 O O . THR A 1 322 ? 17.146 29.334 -21.755 1.00 34.16 322 THR A O 1
ATOM 2546 N N . GLU A 1 323 ? 19.308 29.048 -22.332 1.00 38.53 323 GLU A N 1
ATOM 2547 C CA . GLU A 1 323 ? 19.832 28.481 -21.098 1.00 38.53 323 GLU A CA 1
ATOM 2548 C C . GLU A 1 323 ? 19.943 29.603 -20.053 1.00 38.53 323 GLU A C 1
ATOM 2550 O O . GLU A 1 323 ? 20.936 30.314 -20.002 1.00 38.53 323 GLU A O 1
ATOM 2555 N N . ASP A 1 324 ? 18.854 29.833 -19.315 1.00 37.22 324 ASP A N 1
ATOM 2556 C CA . ASP A 1 324 ? 18.826 30.537 -18.024 1.00 37.22 324 ASP A CA 1
ATOM 2557 C C . ASP A 1 324 ? 17.469 30.278 -17.330 1.00 37.22 324 ASP A C 1
ATOM 2559 O O . ASP A 1 324 ? 16.636 31.166 -17.139 1.00 37.22 324 ASP A O 1
ATOM 2563 N N . GLN A 1 325 ? 17.217 29.016 -16.966 1.00 32.34 325 GLN A N 1
ATOM 2564 C CA . GLN A 1 325 ? 16.248 28.637 -15.930 1.00 32.34 325 GLN A CA 1
ATOM 2565 C C . GLN A 1 325 ? 16.815 27.455 -15.125 1.00 32.34 325 GLN A C 1
ATOM 2567 O O . GLN A 1 325 ? 17.305 26.499 -15.729 1.00 32.34 325 GLN A O 1
ATOM 2572 N N . PRO A 1 326 ? 16.787 27.498 -13.778 1.00 34.47 326 PRO A N 1
ATOM 2573 C CA . PRO A 1 326 ? 17.212 26.370 -12.954 1.00 34.47 326 PRO A CA 1
ATOM 2574 C C . PRO A 1 326 ? 16.300 25.155 -13.200 1.00 34.47 326 PRO A C 1
ATOM 2576 O O . PRO A 1 326 ? 15.137 25.336 -13.571 1.00 34.47 326 PRO A O 1
ATOM 2579 N N . PRO A 1 327 ? 16.801 23.922 -13.004 1.00 35.59 327 PRO A N 1
ATOM 2580 C CA . PRO A 1 327 ? 16.038 22.711 -13.278 1.00 35.59 327 PRO A CA 1
ATOM 2581 C C . PRO A 1 327 ? 14.743 22.690 -12.459 1.00 35.59 327 PRO A C 1
ATOM 2583 O O . PRO A 1 327 ? 14.769 22.760 -11.233 1.00 35.59 327 PRO A O 1
ATOM 2586 N N . SER A 1 328 ? 13.610 22.600 -13.153 1.00 36.31 328 SER A N 1
ATOM 2587 C CA . SER A 1 328 ? 12.311 22.300 -12.562 1.00 36.31 328 SER A CA 1
ATOM 2588 C C . SER A 1 328 ? 12.276 20.836 -12.122 1.00 36.31 328 SER A C 1
ATOM 2590 O O . SER A 1 328 ? 12.469 19.938 -12.947 1.00 36.31 328 SER A O 1
ATOM 2592 N N . ASP A 1 329 ? 12.017 20.623 -10.835 1.00 35.56 329 ASP A N 1
ATOM 2593 C CA . ASP A 1 329 ? 11.811 19.322 -10.199 1.00 35.56 329 ASP A CA 1
ATOM 2594 C C . ASP A 1 329 ? 10.744 18.463 -10.912 1.00 35.56 329 ASP A C 1
ATOM 2596 O O . ASP A 1 329 ? 9.729 18.994 -11.381 1.00 35.56 329 ASP A O 1
ATOM 2600 N N . PRO A 1 330 ? 10.883 17.124 -10.936 1.00 34.38 330 PRO A N 1
ATOM 2601 C CA . PRO A 1 330 ? 9.770 16.242 -11.251 1.00 34.38 330 PRO A CA 1
ATOM 2602 C C . PRO A 1 330 ? 8.750 16.242 -10.097 1.00 34.38 330 PRO A C 1
ATOM 2604 O O . PRO A 1 330 ? 8.899 15.540 -9.098 1.00 34.38 330 PRO A O 1
ATOM 2607 N N . LEU A 1 331 ? 7.669 17.007 -10.258 1.00 32.16 331 LEU A N 1
ATOM 2608 C CA . LEU A 1 331 ? 6.450 16.888 -9.455 1.00 32.16 331 LEU A CA 1
ATOM 2609 C C . LEU A 1 331 ? 5.663 15.635 -9.859 1.00 32.16 331 LEU A C 1
ATOM 2611 O O . LEU A 1 331 ? 4.761 15.734 -10.681 1.00 32.16 331 LEU A O 1
ATOM 2615 N N . TRP A 1 332 ? 6.003 14.479 -9.282 1.00 27.66 332 TRP A N 1
ATOM 2616 C CA . TRP A 1 332 ? 5.042 13.478 -8.780 1.00 27.66 332 TRP A CA 1
ATOM 2617 C C . TRP A 1 332 ? 5.781 12.314 -8.100 1.00 27.66 332 TRP A C 1
ATOM 2619 O O . TRP A 1 332 ? 5.857 11.195 -8.593 1.00 27.66 332 TRP A O 1
ATOM 2629 N N . ILE A 1 333 ? 6.290 12.560 -6.897 1.00 28.08 333 ILE A N 1
ATOM 2630 C CA . ILE A 1 333 ? 6.322 11.512 -5.878 1.00 28.08 333 ILE A CA 1
ATOM 2631 C C . ILE A 1 333 ? 5.074 11.769 -5.046 1.00 28.08 333 ILE A C 1
ATOM 2633 O O . ILE A 1 333 ? 4.970 12.802 -4.389 1.00 28.08 333 ILE A O 1
ATOM 2637 N N . ILE A 1 334 ? 4.102 10.855 -5.092 1.00 26.61 334 ILE A N 1
ATOM 2638 C CA . ILE A 1 334 ? 3.168 10.747 -3.975 1.00 26.61 334 ILE A CA 1
ATOM 2639 C C . ILE A 1 334 ? 4.032 10.262 -2.817 1.00 26.61 334 ILE A C 1
ATOM 2641 O O . ILE A 1 334 ? 4.346 9.075 -2.703 1.00 26.61 334 ILE A O 1
ATOM 2645 N N . GLU A 1 335 ? 4.475 11.211 -1.997 1.00 24.17 335 GLU A N 1
ATOM 2646 C CA . GLU A 1 335 ? 4.873 10.929 -0.635 1.00 24.17 335 GLU A CA 1
ATOM 2647 C C . GLU A 1 335 ? 3.659 10.282 0.022 1.00 24.17 335 GLU A C 1
ATOM 2649 O O . GLU A 1 335 ? 2.650 10.914 0.332 1.00 24.17 335 GLU A O 1
ATOM 2654 N N . SER A 1 336 ? 3.748 8.966 0.185 1.00 25.86 336 SER A N 1
ATOM 2655 C CA . SER A 1 336 ? 3.035 8.282 1.242 1.00 25.86 336 SER A CA 1
ATOM 2656 C C . SER A 1 336 ? 3.428 8.983 2.536 1.00 25.86 336 SER A C 1
ATOM 2658 O O . SER A 1 336 ? 4.505 8.736 3.078 1.00 25.86 336 SER A O 1
ATOM 2660 N N . SER A 1 337 ? 2.544 9.841 3.032 1.00 25.83 337 SER A N 1
ATOM 2661 C CA . SER A 1 337 ? 2.524 10.326 4.402 1.00 25.83 337 SER A CA 1
ATOM 2662 C C . SER A 1 337 ? 2.261 9.146 5.342 1.00 25.83 337 SER A C 1
ATOM 2664 O O . SER A 1 337 ? 1.201 8.986 5.938 1.00 25.83 337 SER A O 1
ATOM 2666 N N . ALA A 1 338 ? 3.276 8.300 5.497 1.00 26.39 338 ALA A N 1
ATOM 2667 C CA . ALA A 1 338 ? 3.454 7.505 6.691 1.00 26.39 338 ALA A CA 1
ATOM 2668 C C . ALA A 1 338 ? 4.076 8.431 7.738 1.00 26.39 338 ALA A C 1
ATOM 2670 O O . ALA A 1 338 ? 5.287 8.468 7.941 1.00 26.39 338 ALA A O 1
ATOM 2671 N N . SER A 1 339 ? 3.227 9.206 8.414 1.00 27.59 339 SER A N 1
ATOM 2672 C CA . SER A 1 339 ? 3.536 9.550 9.792 1.00 27.59 339 SER A CA 1
ATOM 2673 C C . SER A 1 339 ? 3.450 8.251 10.583 1.00 27.59 339 SER A C 1
ATOM 2675 O O . SER A 1 339 ? 2.363 7.848 11.001 1.00 27.59 339 SER A O 1
ATOM 2677 N N . THR A 1 340 ? 4.585 7.602 10.795 1.00 27.33 340 THR A N 1
ATOM 2678 C CA . THR A 1 340 ? 4.696 6.659 11.893 1.00 27.33 340 THR A CA 1
ATOM 2679 C C . THR A 1 340 ? 5.671 7.243 12.892 1.00 27.33 340 THR A C 1
ATOM 2681 O O . THR A 1 340 ? 6.881 7.253 12.693 1.00 27.33 340 THR A O 1
ATOM 2684 N N . GLY A 1 341 ? 5.117 7.729 14.002 1.00 33.34 341 GLY A N 1
ATOM 2685 C CA . GLY A 1 341 ? 5.782 7.528 15.275 1.00 33.34 341 GLY A CA 1
ATOM 2686 C C . GLY A 1 341 ? 5.802 6.028 15.543 1.00 33.34 341 GLY A C 1
ATOM 2687 O O . GLY A 1 341 ? 4.952 5.526 16.263 1.00 33.34 341 GLY A O 1
ATOM 2688 N N . GLU A 1 342 ? 6.731 5.326 14.907 1.00 26.91 342 GLU A N 1
ATOM 2689 C CA . GLU A 1 342 ? 7.206 4.010 15.307 1.00 26.91 342 GLU A CA 1
ATOM 2690 C C . GLU A 1 342 ? 8.719 4.078 15.225 1.00 26.91 342 GLU A C 1
ATOM 2692 O O . GLU A 1 342 ? 9.294 4.560 14.251 1.00 26.91 342 GLU A O 1
ATOM 2697 N N . GLU A 1 343 ? 9.344 3.663 16.315 1.00 32.59 343 GLU A N 1
ATOM 2698 C CA . GLU A 1 343 ? 10.779 3.620 16.521 1.00 32.59 343 GLU A CA 1
ATOM 2699 C C . GLU A 1 343 ? 11.451 2.838 15.381 1.00 32.59 343 GLU A C 1
ATOM 2701 O O . GLU A 1 343 ? 11.520 1.609 15.390 1.00 32.59 343 GLU A O 1
ATOM 2706 N N . THR A 1 344 ? 11.956 3.554 14.375 1.00 25.56 344 THR A N 1
ATOM 2707 C CA . THR A 1 344 ? 12.803 2.969 13.339 1.00 25.56 344 THR A CA 1
ATOM 2708 C C . THR A 1 344 ? 14.137 2.610 13.973 1.00 25.56 344 THR A C 1
ATOM 2710 O O . THR A 1 344 ? 14.945 3.477 14.311 1.00 25.56 344 THR A O 1
ATOM 2713 N N . THR A 1 345 ? 14.356 1.314 14.150 1.00 29.58 345 THR A N 1
ATOM 2714 C CA . THR A 1 345 ? 15.657 0.725 14.467 1.00 29.58 345 THR A CA 1
ATOM 2715 C C . THR A 1 345 ? 16.686 1.201 13.427 1.00 29.58 345 THR A C 1
ATOM 2717 O O . THR A 1 345 ? 16.347 1.280 12.243 1.00 29.58 345 THR A O 1
ATOM 2720 N N . PRO A 1 346 ? 17.921 1.564 13.825 1.00 33.75 346 PRO A N 1
ATOM 2721 C CA . PRO A 1 346 ? 18.862 2.212 12.922 1.00 33.75 346 PRO A CA 1
ATOM 2722 C C . PRO A 1 346 ? 19.244 1.327 11.731 1.00 33.75 346 PRO A C 1
ATOM 2724 O O . PRO A 1 346 ? 19.570 0.146 11.848 1.00 33.75 346 PRO A O 1
ATOM 2727 N N . VAL A 1 347 ? 19.200 1.971 10.567 1.00 46.38 347 VAL A N 1
ATOM 2728 C CA . VAL A 1 347 ? 19.734 1.524 9.283 1.00 46.38 347 VAL A CA 1
ATOM 2729 C C . VAL A 1 347 ? 21.249 1.350 9.416 1.00 46.38 347 VAL A C 1
ATOM 2731 O O . VAL A 1 347 ? 21.918 2.179 10.031 1.00 46.38 347 VAL A O 1
ATOM 2734 N N . GLY A 1 348 ? 21.797 0.267 8.859 1.00 59.00 348 GLY A N 1
ATOM 2735 C CA . GLY A 1 348 ? 23.220 -0.044 8.988 1.00 59.00 348 GLY A CA 1
ATOM 2736 C C . GLY A 1 348 ? 24.138 1.089 8.500 1.00 59.00 348 GLY A C 1
ATOM 2737 O O . GLY A 1 348 ? 23.887 1.715 7.473 1.00 59.00 348 GLY A O 1
ATOM 2738 N N . MET A 1 349 ? 25.218 1.337 9.236 1.00 68.75 349 MET A N 1
ATOM 2739 C CA . MET A 1 349 ? 26.265 2.313 8.936 1.00 68.75 349 MET A CA 1
ATOM 2740 C C . MET A 1 349 ? 27.479 1.616 8.306 1.00 68.75 349 MET A C 1
ATOM 2742 O O . MET A 1 349 ? 27.825 0.494 8.678 1.00 68.75 349 MET A O 1
ATOM 2746 N N . VAL A 1 350 ? 28.168 2.295 7.390 1.00 76.69 350 VAL A N 1
ATOM 2747 C CA . VAL A 1 350 ? 29.542 1.949 6.993 1.00 76.69 350 VAL A CA 1
ATOM 2748 C C . VAL A 1 350 ? 30.481 3.076 7.395 1.00 76.69 350 VAL A C 1
ATOM 2750 O O . VAL A 1 350 ? 30.122 4.253 7.365 1.00 76.69 350 VAL A O 1
ATOM 2753 N N . LEU A 1 351 ? 31.693 2.721 7.798 1.00 77.19 351 LEU A N 1
ATOM 2754 C CA . LEU A 1 351 ? 32.740 3.678 8.121 1.00 77.19 351 LEU A CA 1
ATOM 2755 C C . LEU A 1 351 ? 33.653 3.834 6.918 1.00 77.19 351 LEU A C 1
ATOM 2757 O O . LEU A 1 351 ? 34.355 2.895 6.552 1.00 77.19 351 LEU A O 1
ATOM 2761 N N . ARG A 1 352 ? 33.673 5.018 6.313 1.00 81.06 352 ARG A N 1
ATOM 2762 C CA . ARG A 1 352 ? 34.587 5.306 5.213 1.00 81.06 352 ARG A CA 1
ATOM 2763 C C . ARG A 1 352 ? 35.979 5.563 5.747 1.00 81.06 352 ARG A C 1
ATOM 2765 O O . ARG A 1 352 ? 36.178 6.506 6.506 1.00 81.06 352 ARG A O 1
ATOM 2772 N N . VAL A 1 353 ? 36.937 4.752 5.314 1.00 79.19 353 VAL A N 1
ATOM 2773 C CA . VAL A 1 353 ? 38.325 4.798 5.792 1.00 79.19 353 VAL A CA 1
ATOM 2774 C C . VAL A 1 353 ? 39.251 5.473 4.774 1.00 79.19 353 VAL A C 1
ATOM 2776 O O . VAL A 1 353 ? 40.275 6.037 5.153 1.00 79.19 353 VAL A O 1
ATOM 2779 N N . GLY A 1 354 ? 38.881 5.489 3.486 1.00 77.06 354 GLY A N 1
ATOM 2780 C CA . GLY A 1 354 ? 39.630 6.218 2.459 1.00 77.06 354 GLY A CA 1
ATOM 2781 C C . GLY A 1 354 ? 38.967 6.248 1.081 1.00 77.06 354 GLY A C 1
ATOM 2782 O O . GLY A 1 354 ? 38.044 5.490 0.786 1.00 77.06 354 GLY A O 1
ATOM 2783 N N . SER A 1 355 ? 39.432 7.158 0.225 1.00 79.56 355 SER A N 1
ATOM 2784 C CA . SER A 1 355 ? 39.070 7.256 -1.197 1.00 79.56 355 SER A CA 1
ATOM 2785 C C . SER A 1 355 ? 40.343 7.514 -2.001 1.00 79.56 355 SER A C 1
ATOM 2787 O O . SER A 1 355 ? 41.075 8.451 -1.690 1.00 79.56 355 SER A O 1
ATOM 2789 N N . PHE A 1 356 ? 40.628 6.679 -3.000 1.00 80.44 356 PHE A N 1
ATOM 2790 C CA . PHE A 1 356 ? 41.899 6.690 -3.732 1.00 80.44 356 PHE A CA 1
ATOM 2791 C C . PHE A 1 356 ? 41.665 6.746 -5.242 1.00 80.44 356 PHE A C 1
ATOM 2793 O O . PHE A 1 356 ? 40.848 5.996 -5.760 1.00 80.44 356 PHE A O 1
ATOM 2800 N N . ALA A 1 357 ? 42.408 7.587 -5.963 1.00 77.00 357 ALA A N 1
ATOM 2801 C CA . ALA A 1 357 ? 42.367 7.612 -7.432 1.00 77.00 357 ALA A CA 1
ATOM 2802 C C . ALA A 1 357 ? 43.072 6.393 -8.061 1.00 77.00 357 ALA A C 1
ATOM 2804 O O . ALA A 1 357 ? 42.679 5.901 -9.115 1.00 77.00 357 ALA A O 1
ATOM 2805 N N . GLU A 1 358 ? 44.102 5.872 -7.391 1.00 82.25 358 GLU A N 1
ATOM 2806 C CA . GLU A 1 358 ? 44.843 4.685 -7.818 1.00 82.25 358 GLU A CA 1
ATOM 2807 C C . GLU A 1 358 ? 44.298 3.431 -7.122 1.00 82.25 358 GLU A C 1
ATOM 2809 O O . GLU A 1 358 ? 44.227 3.370 -5.891 1.00 82.25 358 GLU A O 1
ATOM 2814 N N . ARG A 1 359 ? 43.953 2.411 -7.916 1.00 77.62 359 ARG A N 1
ATOM 2815 C CA . ARG A 1 359 ? 43.385 1.145 -7.428 1.00 77.62 359 ARG A CA 1
ATOM 2816 C C . ARG A 1 359 ? 44.339 0.383 -6.507 1.00 77.62 359 ARG A C 1
ATOM 2818 O O . ARG A 1 359 ? 43.889 -0.176 -5.512 1.00 77.62 359 ARG A O 1
ATOM 2825 N N . ASP A 1 360 ? 45.635 0.399 -6.807 1.00 76.44 360 ASP A N 1
ATOM 2826 C CA . ASP A 1 360 ? 46.644 -0.371 -6.066 1.00 76.44 360 ASP A CA 1
ATOM 2827 C C . ASP A 1 360 ? 46.752 0.103 -4.608 1.00 76.44 360 ASP A C 1
ATOM 2829 O O . ASP A 1 360 ? 46.724 -0.702 -3.681 1.00 76.44 360 ASP A O 1
ATOM 2833 N N . LYS A 1 361 ? 46.710 1.425 -4.383 1.00 79.31 361 LYS A N 1
ATOM 2834 C CA . LYS A 1 361 ? 46.692 2.019 -3.034 1.00 79.31 361 LYS A CA 1
ATOM 2835 C C . LYS A 1 361 ? 45.434 1.646 -2.241 1.00 79.31 361 LYS A C 1
ATOM 2837 O O . LYS A 1 361 ? 45.506 1.453 -1.028 1.00 79.31 361 LYS A O 1
ATOM 2842 N N . ALA A 1 362 ? 44.287 1.533 -2.913 1.00 75.50 362 ALA A N 1
ATOM 2843 C CA . ALA A 1 362 ? 43.047 1.085 -2.282 1.00 75.50 362 ALA A CA 1
ATOM 2844 C C . ALA A 1 362 ? 43.090 -0.414 -1.937 1.00 75.50 362 ALA A C 1
ATOM 2846 O O . ALA A 1 362 ? 42.597 -0.815 -0.882 1.00 75.50 362 ALA A O 1
ATOM 2847 N N . GLN A 1 363 ? 43.718 -1.228 -2.792 1.00 78.56 363 GLN A N 1
ATOM 2848 C CA . GLN A 1 363 ? 43.877 -2.669 -2.596 1.00 78.56 363 GLN A CA 1
ATOM 2849 C C . GLN A 1 363 ? 44.851 -2.995 -1.451 1.00 78.56 363 GLN A C 1
ATOM 2851 O O . GLN A 1 363 ? 44.583 -3.895 -0.653 1.00 78.56 363 GLN A O 1
ATOM 2856 N N . ASP A 1 364 ? 45.937 -2.233 -1.308 1.00 80.69 364 ASP A N 1
ATOM 2857 C CA . ASP A 1 364 ? 46.876 -2.365 -0.186 1.00 80.69 364 ASP A CA 1
ATOM 2858 C C . ASP A 1 364 ? 46.196 -2.084 1.162 1.00 80.69 364 ASP A C 1
ATOM 2860 O O . ASP A 1 364 ? 46.418 -2.788 2.153 1.00 80.69 364 ASP A O 1
ATOM 2864 N N . LEU A 1 365 ? 45.336 -1.061 1.208 1.00 78.44 365 LEU A N 1
ATOM 2865 C CA . LEU A 1 365 ? 44.585 -0.709 2.413 1.00 78.44 365 LEU A CA 1
ATOM 2866 C C . LEU A 1 365 ? 43.471 -1.721 2.711 1.00 78.44 365 LEU A C 1
ATOM 2868 O O . LEU A 1 365 ? 43.265 -2.065 3.875 1.00 78.44 365 LEU A O 1
ATOM 2872 N N . TYR A 1 366 ? 42.810 -2.244 1.675 1.00 76.75 366 TYR A N 1
ATOM 2873 C CA . TYR A 1 366 ? 41.868 -3.357 1.798 1.00 76.75 366 TYR A CA 1
ATOM 2874 C C . TYR A 1 366 ? 42.539 -4.582 2.428 1.00 76.75 366 TYR A C 1
ATOM 2876 O O . TYR A 1 366 ? 42.046 -5.106 3.422 1.00 76.75 366 TYR A O 1
ATOM 2884 N N . THR A 1 367 ? 43.699 -4.987 1.904 1.00 78.12 367 THR A N 1
ATOM 2885 C CA . THR A 1 367 ? 44.415 -6.193 2.349 1.00 78.12 367 THR A CA 1
ATOM 2886 C C . THR A 1 367 ? 44.882 -6.050 3.798 1.00 78.12 367 THR A C 1
ATOM 2888 O O . THR A 1 367 ? 44.637 -6.927 4.618 1.00 78.12 367 THR A O 1
ATOM 2891 N N . ARG A 1 368 ? 45.431 -4.885 4.171 1.00 80.31 368 ARG A N 1
ATOM 2892 C CA . ARG A 1 368 ? 45.863 -4.597 5.551 1.00 80.31 368 ARG A CA 1
ATOM 2893 C C . ARG A 1 368 ? 44.729 -4.679 6.577 1.00 80.31 368 ARG A C 1
ATOM 2895 O O . ARG A 1 368 ? 44.960 -5.091 7.712 1.00 80.31 368 ARG A O 1
ATOM 2902 N N . LEU A 1 369 ? 43.533 -4.222 6.211 1.00 77.88 369 LEU A N 1
ATOM 2903 C CA . LEU A 1 369 ? 42.365 -4.251 7.093 1.00 77.88 369 LEU A CA 1
ATOM 2904 C C . LEU A 1 369 ? 41.687 -5.632 7.095 1.00 77.88 369 LEU A C 1
ATOM 2906 O O . LEU A 1 369 ? 41.201 -6.061 8.142 1.00 77.88 369 LEU A O 1
ATOM 2910 N N . ALA A 1 370 ? 41.719 -6.349 5.970 1.00 74.75 370 ALA A N 1
ATOM 2911 C CA . ALA A 1 370 ? 41.246 -7.727 5.865 1.00 74.75 370 ALA A CA 1
ATOM 2912 C C . ALA A 1 370 ? 42.102 -8.695 6.704 1.00 74.75 370 ALA A C 1
ATOM 2914 O O . ALA A 1 370 ? 41.545 -9.509 7.437 1.00 74.75 370 ALA A O 1
ATOM 2915 N N . ASP A 1 371 ? 43.432 -8.540 6.705 1.00 77.38 371 ASP A N 1
ATOM 2916 C CA . ASP A 1 371 ? 44.362 -9.335 7.530 1.00 77.38 371 ASP A CA 1
ATOM 2917 C C . ASP A 1 371 ? 44.127 -9.153 9.040 1.00 77.38 371 ASP A C 1
ATOM 2919 O O . ASP A 1 371 ? 44.442 -10.024 9.852 1.00 77.38 371 ASP A O 1
ATOM 2923 N N . LYS A 1 372 ? 43.538 -8.018 9.428 1.00 74.94 372 LYS A N 1
ATOM 2924 C CA . LYS A 1 372 ? 43.134 -7.702 10.806 1.00 74.94 372 LYS A CA 1
ATOM 2925 C C . LYS A 1 372 ? 41.690 -8.103 11.115 1.00 74.94 372 LYS A C 1
ATOM 2927 O O . LYS A 1 372 ? 41.174 -7.767 12.179 1.00 74.94 372 LYS A O 1
ATOM 2932 N N . ASN A 1 373 ? 41.065 -8.859 10.211 1.00 72.06 373 ASN A N 1
ATOM 2933 C CA . ASN A 1 373 ? 39.737 -9.442 10.348 1.00 72.06 373 ASN A CA 1
ATOM 2934 C C . ASN A 1 373 ? 38.594 -8.408 10.422 1.00 72.06 373 ASN A C 1
ATOM 2936 O O . ASN A 1 373 ? 37.542 -8.680 11.007 1.00 72.06 373 ASN A O 1
ATOM 2940 N N . TYR A 1 374 ? 38.784 -7.220 9.836 1.00 75.00 374 TYR A N 1
ATOM 2941 C CA . TYR A 1 374 ? 37.710 -6.239 9.675 1.00 75.00 374 TYR A CA 1
ATOM 2942 C C . TYR A 1 374 ? 36.843 -6.574 8.444 1.00 75.00 374 TYR A C 1
ATOM 2944 O O . TYR A 1 374 ? 37.371 -7.015 7.423 1.00 75.00 374 TYR A O 1
ATOM 2952 N N . PRO A 1 375 ? 35.518 -6.341 8.489 1.00 70.25 375 PRO A N 1
ATOM 2953 C CA . PRO A 1 375 ? 34.652 -6.473 7.320 1.00 70.25 375 PRO A CA 1
ATOM 2954 C C . PRO A 1 375 ? 34.830 -5.251 6.406 1.00 70.25 375 PRO A C 1
ATOM 2956 O O . PRO A 1 375 ? 34.281 -4.183 6.675 1.00 70.25 375 PRO A O 1
ATOM 2959 N N . VAL A 1 376 ? 35.641 -5.392 5.354 1.00 75.75 376 VAL A N 1
ATOM 2960 C CA . VAL A 1 376 ? 36.001 -4.301 4.431 1.00 75.75 376 VAL A CA 1
ATOM 2961 C C . VAL A 1 376 ? 35.305 -4.474 3.082 1.00 75.75 376 VAL A C 1
ATOM 2963 O O . VAL A 1 376 ? 35.262 -5.571 2.527 1.00 75.75 376 VAL A O 1
ATOM 2966 N N . ILE A 1 377 ? 34.809 -3.375 2.522 1.00 75.56 377 ILE A N 1
ATOM 2967 C CA . ILE A 1 377 ? 34.159 -3.295 1.216 1.00 75.56 377 ILE A CA 1
ATOM 2968 C C . ILE A 1 377 ? 34.954 -2.312 0.345 1.00 75.56 377 ILE A C 1
ATOM 2970 O O . ILE A 1 377 ? 35.224 -1.185 0.760 1.00 75.56 377 ILE A O 1
ATOM 2974 N N . LEU A 1 378 ? 35.323 -2.734 -0.868 1.00 76.06 378 LEU A N 1
ATOM 2975 C CA . LEU A 1 378 ? 35.955 -1.886 -1.883 1.00 76.06 378 LEU A CA 1
ATOM 2976 C C . LEU A 1 378 ? 34.939 -1.577 -2.989 1.00 76.06 378 LEU A C 1
ATOM 2978 O O . LEU A 1 378 ? 34.432 -2.501 -3.626 1.00 76.06 378 LEU A O 1
ATOM 2982 N N . GLN A 1 379 ? 34.656 -0.298 -3.244 1.00 77.81 379 GLN A N 1
ATOM 2983 C CA . GLN A 1 379 ? 33.695 0.121 -4.273 1.00 77.81 379 GLN A CA 1
ATOM 2984 C C . GLN A 1 379 ? 34.274 1.207 -5.190 1.00 77.81 379 GLN A C 1
ATOM 2986 O O . GLN A 1 379 ? 34.845 2.180 -4.689 1.00 77.81 379 GLN A O 1
ATOM 2991 N N . PRO A 1 380 ? 34.120 1.096 -6.522 1.00 73.44 380 PRO A N 1
ATOM 2992 C CA . PRO A 1 380 ? 34.387 2.209 -7.423 1.00 73.44 380 PRO A CA 1
ATOM 2993 C C . PRO A 1 380 ? 33.272 3.260 -7.305 1.00 73.44 380 PRO A C 1
ATOM 2995 O O . PRO A 1 380 ? 32.090 2.931 -7.231 1.00 73.44 380 PRO A O 1
ATOM 2998 N N . PHE A 1 381 ? 33.650 4.532 -7.302 1.00 74.94 381 PHE A N 1
ATOM 2999 C CA . PHE A 1 381 ? 32.759 5.682 -7.239 1.00 74.94 381 PHE A CA 1
ATOM 3000 C C . PHE A 1 381 ? 33.179 6.709 -8.288 1.00 74.94 381 PHE A C 1
ATOM 3002 O O . PHE A 1 381 ? 34.330 7.138 -8.305 1.00 74.94 381 PHE A O 1
ATOM 3009 N N . THR A 1 382 ? 32.243 7.114 -9.140 1.00 73.00 382 THR A N 1
ATOM 3010 C CA . THR A 1 382 ? 32.468 8.169 -10.131 1.00 73.00 382 THR A CA 1
ATOM 3011 C C . THR A 1 382 ? 32.009 9.501 -9.554 1.00 73.00 382 THR A C 1
ATOM 3013 O O . THR A 1 382 ? 30.850 9.647 -9.166 1.00 73.00 382 THR A O 1
ATOM 3016 N N . GLU A 1 383 ? 32.927 10.455 -9.459 1.00 74.69 383 GLU A N 1
ATOM 3017 C CA . GLU A 1 383 ? 32.642 11.808 -8.989 1.00 74.69 383 GLU A CA 1
ATOM 3018 C C . GLU A 1 383 ? 31.968 12.631 -10.115 1.00 74.69 383 GLU A C 1
ATOM 3020 O O . GLU A 1 383 ? 32.084 12.264 -11.288 1.00 74.69 383 GLU A O 1
ATOM 3025 N N . PRO A 1 384 ? 31.207 13.707 -9.815 1.00 60.47 384 PRO A N 1
ATOM 3026 C CA . PRO A 1 384 ? 30.481 14.476 -10.835 1.00 60.47 384 PRO A CA 1
ATOM 3027 C C . PRO A 1 384 ? 31.359 15.098 -11.934 1.00 60.47 384 PRO A C 1
ATOM 3029 O O . PRO A 1 384 ? 30.837 15.526 -12.959 1.00 60.47 384 PRO A O 1
ATOM 3032 N N . ASP A 1 385 ? 32.676 15.143 -11.735 1.00 71.31 385 ASP A N 1
ATOM 3033 C CA . ASP A 1 385 ? 33.676 15.590 -12.707 1.00 71.31 385 ASP A CA 1
ATOM 3034 C C . ASP A 1 385 ? 34.157 14.472 -13.664 1.00 71.31 385 ASP A C 1
ATOM 3036 O O . ASP A 1 385 ? 34.949 14.729 -14.572 1.00 71.31 385 ASP A O 1
ATOM 3040 N N . GLY A 1 386 ? 33.672 13.237 -13.484 1.00 67.00 386 GLY A N 1
ATOM 3041 C CA . GLY A 1 386 ? 34.000 12.066 -14.299 1.00 67.00 386 GLY A CA 1
ATOM 3042 C C . GLY A 1 386 ? 35.203 11.248 -13.815 1.00 67.00 386 GLY A C 1
ATOM 3043 O O . GLY A 1 386 ? 35.540 10.250 -14.458 1.00 67.00 386 GLY A O 1
ATOM 3044 N N . GLN A 1 387 ? 35.849 11.610 -12.701 1.00 75.94 387 GLN A N 1
ATOM 3045 C CA . GLN A 1 387 ? 36.963 10.832 -12.147 1.00 75.94 387 GLN A CA 1
ATOM 3046 C C . GLN A 1 387 ? 36.469 9.590 -11.390 1.00 75.94 387 GLN A C 1
ATOM 3048 O O . GLN A 1 387 ? 35.504 9.642 -10.627 1.00 75.94 387 GLN A O 1
ATOM 3053 N N . ILE A 1 388 ? 37.145 8.452 -11.590 1.00 75.94 388 ILE A N 1
ATOM 3054 C CA . ILE A 1 388 ? 36.857 7.196 -10.883 1.00 75.94 388 ILE A CA 1
ATOM 3055 C C . ILE A 1 388 ? 37.756 7.110 -9.648 1.00 75.94 388 ILE A C 1
ATOM 3057 O O . ILE A 1 388 ? 38.977 7.020 -9.764 1.00 75.94 388 ILE A O 1
ATOM 3061 N N . LEU A 1 389 ? 37.140 7.086 -8.470 1.00 81.56 389 LEU A N 1
ATOM 3062 C CA . LEU A 1 389 ? 37.795 6.878 -7.183 1.00 81.56 389 LEU A CA 1
ATOM 3063 C C . LEU A 1 389 ? 37.413 5.511 -6.609 1.00 81.56 389 LEU A C 1
ATOM 3065 O O . LEU A 1 389 ? 36.276 5.065 -6.719 1.00 81.56 389 LEU A O 1
ATOM 3069 N N . TYR A 1 390 ? 38.346 4.854 -5.935 1.00 80.19 390 TYR A N 1
ATOM 3070 C CA . TYR A 1 390 ? 38.138 3.599 -5.222 1.00 80.19 390 TYR A CA 1
ATOM 3071 C C . TYR A 1 390 ? 37.965 3.889 -3.732 1.00 80.19 390 TYR A C 1
ATOM 3073 O O . TYR A 1 390 ? 38.880 4.390 -3.073 1.00 80.19 390 TYR A O 1
ATOM 3081 N N . ARG A 1 391 ? 36.776 3.603 -3.203 1.00 82.31 391 ARG A N 1
ATOM 3082 C CA . ARG A 1 391 ? 36.416 3.811 -1.797 1.00 82.31 391 ARG A CA 1
ATOM 3083 C C . ARG A 1 391 ? 36.603 2.532 -1.004 1.00 82.31 391 ARG A C 1
ATOM 3085 O O . ARG A 1 391 ? 36.183 1.468 -1.453 1.00 82.31 391 ARG A O 1
ATOM 3092 N N . VAL A 1 392 ? 37.219 2.664 0.167 1.00 79.56 392 VAL A N 1
ATOM 3093 C CA . VAL A 1 392 ? 37.392 1.573 1.128 1.00 79.56 392 VAL A CA 1
ATOM 3094 C C . VAL A 1 392 ? 36.562 1.888 2.365 1.00 79.56 392 VAL A C 1
ATOM 3096 O O . VAL A 1 392 ? 36.859 2.839 3.096 1.00 79.56 392 VAL A O 1
ATOM 3099 N N . ASP A 1 393 ? 35.526 1.085 2.580 1.00 80.44 393 ASP A N 1
ATOM 3100 C CA . ASP A 1 393 ? 34.554 1.245 3.656 1.00 80.44 393 ASP A CA 1
ATOM 3101 C C . ASP A 1 393 ? 34.581 0.009 4.581 1.00 80.44 393 ASP A C 1
ATOM 3103 O O . ASP A 1 393 ? 34.819 -1.109 4.131 1.00 80.44 393 ASP A O 1
ATOM 3107 N N . VAL A 1 394 ? 34.345 0.193 5.882 1.00 76.56 394 VAL A N 1
ATOM 3108 C CA . VAL A 1 394 ? 34.299 -0.876 6.896 1.00 76.56 394 VAL A CA 1
ATOM 3109 C C . VAL A 1 394 ? 32.877 -0.998 7.441 1.00 76.56 394 VAL A C 1
ATOM 3111 O O . VAL A 1 394 ? 32.326 -0.033 7.970 1.00 76.56 394 VAL A O 1
ATOM 3114 N N . GLY A 1 395 ? 32.263 -2.173 7.307 1.00 73.44 395 GLY A N 1
ATOM 3115 C CA . GLY A 1 395 ? 30.871 -2.429 7.688 1.00 73.44 395 GLY A CA 1
ATOM 3116 C C . GLY A 1 395 ? 30.256 -3.600 6.909 1.00 73.44 395 GLY A C 1
ATOM 3117 O O . GLY A 1 395 ? 30.981 -4.311 6.214 1.00 73.44 395 GLY A O 1
ATOM 3118 N N . PRO A 1 396 ? 28.932 -3.831 6.995 1.00 65.88 396 PRO A N 1
ATOM 3119 C CA . PRO A 1 396 ? 27.904 -2.980 7.605 1.00 65.88 396 PRO A CA 1
ATOM 3120 C C . PRO A 1 396 ? 27.784 -3.143 9.131 1.00 65.88 396 PRO A C 1
ATOM 3122 O O . PRO A 1 396 ? 27.858 -4.249 9.660 1.00 65.88 396 PRO A O 1
ATOM 3125 N N . ILE A 1 397 ? 27.540 -2.038 9.837 1.00 69.00 397 ILE A N 1
ATOM 3126 C CA . ILE A 1 397 ? 27.413 -1.965 11.299 1.00 69.00 397 ILE A CA 1
ATOM 3127 C C . ILE A 1 397 ? 25.965 -1.634 11.654 1.00 69.00 397 ILE A C 1
ATOM 3129 O O . ILE A 1 397 ? 25.442 -0.619 11.210 1.00 69.00 397 ILE A O 1
ATOM 3133 N N . ARG A 1 398 ? 25.298 -2.497 12.427 1.00 58.94 398 ARG A N 1
ATOM 3134 C CA . ARG A 1 398 ? 23.849 -2.393 12.688 1.00 58.94 398 ARG A CA 1
ATOM 3135 C C . ARG A 1 398 ? 23.479 -1.403 13.792 1.00 58.94 398 ARG A C 1
ATOM 3137 O O . ARG A 1 398 ? 22.395 -0.840 13.745 1.00 58.94 398 ARG A O 1
ATOM 3144 N N . GLU A 1 399 ? 24.361 -1.187 14.764 1.00 65.69 399 GLU A N 1
ATOM 3145 C CA . GLU A 1 399 ? 24.117 -0.285 15.891 1.00 65.69 399 GLU A CA 1
ATOM 3146 C C . GLU A 1 399 ? 25.056 0.925 15.835 1.00 65.69 399 GLU A C 1
ATOM 3148 O O . GLU A 1 399 ? 26.271 0.789 15.689 1.00 65.69 399 GLU A O 1
ATOM 3153 N N . GLU A 1 400 ? 24.504 2.130 15.998 1.00 62.84 400 GLU A N 1
ATOM 3154 C CA . GLU A 1 400 ? 25.271 3.386 15.970 1.00 62.84 400 GLU A CA 1
ATOM 3155 C C . GLU A 1 400 ? 26.362 3.426 17.055 1.00 62.84 400 GLU A C 1
ATOM 3157 O O . GLU A 1 400 ? 27.468 3.920 16.829 1.00 62.84 400 GLU A O 1
ATOM 3162 N N . ARG A 1 401 ? 26.089 2.824 18.220 1.00 68.44 401 ARG A N 1
ATOM 3163 C CA . ARG A 1 401 ? 27.048 2.693 19.324 1.00 68.44 401 ARG A CA 1
ATOM 3164 C C . ARG A 1 401 ? 28.306 1.923 18.911 1.00 68.44 401 ARG A C 1
ATOM 3166 O O . ARG A 1 401 ? 29.412 2.347 19.253 1.00 68.44 401 ARG A O 1
ATOM 3173 N N . ASP A 1 402 ? 28.139 0.830 18.172 1.00 67.94 402 ASP A N 1
ATOM 3174 C CA . ASP A 1 402 ? 29.244 -0.006 17.699 1.00 67.94 402 ASP A CA 1
ATOM 3175 C C . ASP A 1 402 ? 30.021 0.690 16.578 1.00 67.94 402 ASP A C 1
ATOM 3177 O O . ASP A 1 402 ? 31.249 0.612 16.531 1.00 67.94 402 ASP A O 1
ATOM 3181 N N . GLY A 1 403 ? 29.326 1.459 15.732 1.00 66.19 403 GLY A N 1
ATOM 3182 C CA . GLY A 1 403 ? 29.945 2.290 14.699 1.00 66.19 403 GLY A CA 1
ATOM 3183 C C . GLY A 1 403 ? 30.859 3.357 15.296 1.00 66.19 403 GLY A C 1
ATOM 3184 O O . GLY A 1 403 ? 32.020 3.474 14.909 1.00 66.19 403 GLY A O 1
ATOM 3185 N N . LEU A 1 404 ? 30.380 4.084 16.308 1.00 68.69 404 LEU A N 1
ATOM 3186 C CA . LEU A 1 404 ? 31.157 5.119 16.997 1.00 68.69 404 LEU A CA 1
ATOM 3187 C C . LEU A 1 404 ? 32.327 4.542 17.814 1.00 68.69 404 LEU A C 1
ATOM 3189 O O . LEU A 1 404 ? 33.397 5.156 17.882 1.00 68.69 404 LEU A O 1
ATOM 3193 N N . ALA A 1 405 ? 32.165 3.352 18.404 1.00 71.06 405 ALA A N 1
ATOM 3194 C CA . ALA A 1 405 ? 33.260 2.639 19.061 1.00 71.06 405 ALA A CA 1
ATOM 3195 C C . ALA A 1 405 ? 34.347 2.229 18.053 1.00 71.06 405 ALA A C 1
ATOM 3197 O O . ALA A 1 405 ? 35.538 2.426 18.317 1.00 71.06 405 ALA A O 1
ATOM 3198 N N . LEU A 1 406 ? 33.942 1.740 16.877 1.00 70.81 406 LEU A N 1
ATOM 3199 C CA . LEU A 1 406 ? 34.853 1.310 15.823 1.00 70.81 406 LEU A CA 1
ATOM 3200 C C . LEU A 1 406 ? 35.604 2.493 15.184 1.00 70.81 406 LEU A C 1
ATOM 3202 O O . LEU A 1 406 ? 36.815 2.398 14.977 1.00 70.81 406 LEU A O 1
ATOM 3206 N N . VAL A 1 407 ? 34.949 3.647 14.990 1.00 68.81 407 VAL A N 1
ATOM 3207 C CA . VAL A 1 407 ? 35.610 4.909 14.585 1.00 68.81 407 VAL A CA 1
ATOM 3208 C C . VAL A 1 407 ? 36.735 5.267 15.554 1.00 68.81 407 VAL A C 1
ATOM 3210 O O . VAL A 1 407 ? 37.845 5.590 15.132 1.00 68.81 407 VAL A O 1
ATOM 3213 N N . LYS A 1 408 ? 36.479 5.171 16.864 1.00 69.31 408 LYS A N 1
ATOM 3214 C CA . LYS A 1 408 ? 37.486 5.477 17.885 1.00 69.31 408 LYS A CA 1
ATOM 3215 C C . LYS A 1 408 ? 38.667 4.506 17.826 1.00 69.31 408 LYS A C 1
ATOM 3217 O O . LYS A 1 408 ? 39.804 4.943 17.973 1.00 69.31 408 LYS A O 1
ATOM 3222 N N . THR A 1 409 ? 38.428 3.217 17.580 1.00 71.31 409 THR A N 1
ATOM 3223 C CA . THR A 1 409 ? 39.514 2.232 17.426 1.00 71.31 409 THR A CA 1
ATOM 3224 C C . THR A 1 409 ? 40.321 2.438 16.145 1.00 71.31 409 THR A C 1
ATOM 3226 O O . THR A 1 409 ? 41.546 2.447 16.213 1.00 71.31 409 THR A O 1
ATOM 3229 N N . LEU A 1 410 ? 39.674 2.701 15.006 1.00 73.00 410 LEU A N 1
ATOM 3230 C CA . LEU A 1 410 ? 40.356 2.937 13.728 1.00 73.00 410 LEU A CA 1
ATOM 3231 C C . LEU A 1 410 ? 41.195 4.223 13.762 1.00 73.00 410 LEU A C 1
ATOM 3233 O O . LEU A 1 410 ? 42.309 4.251 13.243 1.00 73.00 410 LEU A O 1
ATOM 3237 N N . ASN A 1 411 ? 40.716 5.258 14.453 1.00 69.44 411 ASN A N 1
ATOM 3238 C CA . ASN A 1 411 ? 41.447 6.516 14.586 1.00 69.44 411 ASN A CA 1
ATOM 3239 C C . ASN A 1 411 ? 42.628 6.408 15.573 1.00 69.44 411 ASN A C 1
ATOM 3241 O O . ASN A 1 411 ? 43.710 6.922 15.308 1.00 69.44 411 ASN A O 1
ATOM 3245 N N . VAL A 1 412 ? 42.456 5.703 16.701 1.00 67.88 412 VAL A N 1
ATOM 3246 C CA . VAL A 1 412 ? 43.474 5.636 17.771 1.00 67.88 412 VAL A CA 1
ATOM 3247 C C . VAL A 1 412 ? 44.497 4.511 17.574 1.00 67.88 412 VAL A C 1
ATOM 3249 O O . VAL A 1 412 ? 45.666 4.707 17.892 1.00 67.88 412 VAL A O 1
ATOM 3252 N N . GLN A 1 413 ? 44.087 3.337 17.086 1.00 64.44 413 GLN A N 1
ATOM 3253 C CA . GLN A 1 413 ? 44.966 2.163 16.956 1.00 64.44 413 GLN A CA 1
ATOM 3254 C C . GLN A 1 413 ? 45.539 1.996 15.547 1.00 64.44 413 GLN A C 1
ATOM 3256 O O . GLN A 1 413 ? 46.680 1.564 15.407 1.00 64.44 413 GLN A O 1
ATOM 3261 N N . GLU A 1 414 ? 44.776 2.361 14.515 1.00 65.25 414 GLU A N 1
ATOM 3262 C CA . GLU A 1 414 ? 45.181 2.194 13.111 1.00 65.25 414 GLU A CA 1
ATOM 3263 C C . GLU A 1 414 ? 45.642 3.508 12.458 1.00 65.25 414 GLU A C 1
ATOM 3265 O O . GLU A 1 414 ? 46.199 3.488 11.362 1.00 65.25 414 GLU A O 1
ATOM 3270 N N . GLY A 1 415 ? 45.450 4.651 13.131 1.00 66.06 415 GLY A N 1
ATOM 3271 C CA . GLY A 1 415 ? 45.807 5.977 12.615 1.00 66.06 415 GLY A CA 1
ATOM 3272 C C . GLY A 1 415 ? 44.990 6.398 11.389 1.00 66.06 415 GLY A C 1
ATOM 3273 O O . GLY A 1 415 ? 45.443 7.231 10.604 1.00 66.06 415 GLY A O 1
ATOM 3274 N N . LEU A 1 416 ? 43.811 5.800 11.192 1.00 74.38 416 LEU A N 1
ATOM 3275 C CA . LEU A 1 416 ? 42.959 6.000 10.024 1.00 74.38 416 LEU A CA 1
ATOM 3276 C C . LEU A 1 416 ? 41.763 6.890 10.377 1.00 74.38 416 LEU A C 1
ATOM 3278 O O . LEU A 1 416 ? 41.025 6.621 11.326 1.00 74.38 416 LEU A O 1
ATOM 3282 N N . ASN A 1 417 ? 41.538 7.942 9.587 1.00 72.00 417 ASN A N 1
ATOM 3283 C CA . ASN A 1 417 ? 40.422 8.860 9.802 1.00 72.00 417 ASN A CA 1
ATOM 3284 C C . ASN A 1 417 ? 39.124 8.274 9.225 1.00 72.00 417 ASN A C 1
ATOM 3286 O O . ASN A 1 417 ? 38.809 8.472 8.052 1.00 72.00 417 ASN A O 1
ATOM 3290 N N . ALA A 1 418 ? 38.399 7.520 10.050 1.00 74.44 418 ALA A N 1
ATOM 3291 C CA . ALA A 1 418 ? 37.140 6.892 9.673 1.00 74.44 418 ALA A CA 1
ATOM 3292 C C . ALA A 1 418 ? 35.967 7.881 9.786 1.00 74.44 418 ALA A C 1
ATOM 3294 O O . ALA A 1 418 ? 35.667 8.372 10.876 1.00 74.44 418 ALA A O 1
ATOM 3295 N N . VAL A 1 419 ? 35.278 8.144 8.674 1.00 76.56 419 VAL A N 1
ATOM 3296 C CA . VAL A 1 419 ? 34.085 9.003 8.636 1.00 76.56 419 VAL A CA 1
ATOM 3297 C C . VAL A 1 419 ? 32.829 8.129 8.573 1.00 76.56 419 VAL A C 1
ATOM 3299 O O . VAL A 1 419 ? 32.702 7.328 7.644 1.00 76.56 419 VAL A O 1
ATOM 3302 N N . PRO A 1 420 ? 31.889 8.257 9.525 1.00 70.19 420 PRO A N 1
ATOM 3303 C CA . PRO A 1 420 ? 30.630 7.525 9.477 1.00 70.19 420 PRO A CA 1
ATOM 3304 C C . PRO A 1 420 ? 29.776 7.979 8.288 1.00 70.19 420 PRO A C 1
ATOM 3306 O O . PRO A 1 420 ? 29.497 9.168 8.136 1.00 70.19 420 PRO A O 1
ATOM 3309 N N . VAL A 1 421 ? 29.344 7.032 7.453 1.00 71.94 421 VAL A N 1
ATOM 3310 C CA . VAL A 1 421 ? 28.441 7.278 6.324 1.00 71.94 421 VAL A CA 1
ATOM 3311 C C . VAL A 1 421 ? 27.180 6.439 6.515 1.00 71.94 421 VAL A C 1
ATOM 3313 O O . VAL A 1 421 ? 27.232 5.211 6.624 1.00 71.94 421 VAL A O 1
ATOM 3316 N N . LEU A 1 422 ? 26.036 7.118 6.570 1.00 60.44 422 LEU A N 1
ATOM 3317 C CA . LEU A 1 422 ? 24.727 6.475 6.629 1.00 60.44 422 LEU A CA 1
ATOM 3318 C C . LEU A 1 422 ? 24.392 5.892 5.256 1.00 60.44 422 LEU A C 1
ATOM 3320 O O . LEU A 1 422 ? 24.480 6.588 4.243 1.00 60.44 422 LEU A O 1
ATOM 3324 N N . ILE A 1 423 ? 24.015 4.616 5.222 1.00 56.00 423 ILE A N 1
ATOM 3325 C CA . ILE A 1 423 ? 23.558 3.963 3.997 1.00 56.00 423 ILE A CA 1
ATOM 3326 C C . ILE A 1 423 ? 22.074 4.326 3.825 1.00 56.00 423 ILE A C 1
ATOM 3328 O O . ILE A 1 423 ? 21.277 3.963 4.687 1.00 56.00 423 ILE A O 1
ATOM 3332 N N . PRO A 1 424 ? 21.653 5.039 2.764 1.00 38.47 424 PRO A N 1
ATOM 3333 C CA . PRO A 1 424 ? 20.230 5.163 2.452 1.00 38.47 424 PRO A CA 1
ATOM 3334 C C . PRO A 1 424 ? 19.665 3.776 2.091 1.00 38.47 424 PRO A C 1
ATOM 3336 O O . PRO A 1 424 ? 20.415 2.935 1.594 1.00 38.47 424 PRO A O 1
ATOM 3339 N N . PRO A 1 425 ? 18.370 3.494 2.319 1.00 34.16 425 PRO A N 1
ATOM 3340 C CA . PRO A 1 425 ? 17.816 2.151 2.155 1.00 34.16 425 PRO A CA 1
ATOM 3341 C C . PRO A 1 425 ? 18.042 1.617 0.732 1.00 34.16 425 PRO A C 1
ATOM 3343 O O . PRO A 1 425 ? 17.388 2.038 -0.220 1.00 34.16 425 PRO A O 1
ATOM 3346 N N . PHE A 1 426 ? 18.961 0.658 0.586 1.00 33.81 426 PHE A N 1
ATOM 3347 C CA . PHE A 1 426 ? 19.090 -0.137 -0.630 1.00 33.81 426 PHE A CA 1
ATOM 3348 C C . PHE A 1 426 ? 18.053 -1.258 -0.598 1.00 33.81 426 PHE A C 1
ATOM 3350 O O . PHE A 1 426 ? 18.032 -2.096 0.304 1.00 33.81 426 PHE A O 1
ATOM 3357 N N . LYS A 1 427 ? 17.209 -1.294 -1.625 1.00 35.91 427 LYS A N 1
ATOM 3358 C CA . LYS A 1 427 ? 16.275 -2.380 -1.918 1.00 35.91 427 LYS A CA 1
ATOM 3359 C C . LYS A 1 427 ? 17.082 -3.585 -2.427 1.00 35.91 427 LYS A C 1
ATOM 3361 O O . LYS A 1 427 ? 17.297 -3.697 -3.627 1.00 35.91 427 LYS A O 1
ATOM 3366 N N . THR A 1 428 ? 17.582 -4.446 -1.538 1.00 30.48 428 THR A N 1
ATOM 3367 C CA . THR A 1 428 ? 18.243 -5.698 -1.956 1.00 30.48 428 THR A CA 1
ATOM 3368 C C . THR A 1 428 ? 17.946 -6.833 -0.981 1.00 30.48 428 THR A C 1
ATOM 3370 O O . THR A 1 428 ? 18.429 -6.845 0.149 1.00 30.48 428 THR A O 1
ATOM 3373 N N . ASP A 1 429 ? 17.156 -7.798 -1.448 1.00 31.81 429 ASP A N 1
ATOM 3374 C CA . ASP A 1 429 ? 17.047 -9.135 -0.871 1.00 31.81 429 ASP A CA 1
ATOM 3375 C C . ASP A 1 429 ? 18.431 -9.802 -0.845 1.00 31.81 429 ASP A C 1
ATOM 3377 O O . ASP A 1 429 ? 19.041 -10.031 -1.888 1.00 31.81 429 ASP A O 1
ATOM 3381 N N . MET A 1 430 ? 18.916 -10.167 0.343 1.00 28.45 430 MET A N 1
ATOM 3382 C CA . MET A 1 430 ? 20.011 -11.126 0.509 1.00 28.45 430 MET A CA 1
ATOM 3383 C C . MET A 1 430 ? 19.501 -12.363 1.246 1.00 28.45 430 MET A C 1
ATOM 3385 O O . MET A 1 430 ? 19.758 -12.584 2.427 1.00 28.45 430 MET A O 1
ATOM 3389 N N . ARG A 1 431 ? 18.794 -13.216 0.507 1.00 31.41 431 ARG A N 1
ATOM 3390 C CA . ARG A 1 431 ? 18.826 -14.662 0.729 1.00 31.41 431 ARG A CA 1
ATOM 3391 C C . ARG A 1 431 ? 19.511 -15.266 -0.487 1.00 31.41 431 ARG A C 1
ATOM 3393 O O . ARG A 1 431 ? 18.819 -15.519 -1.459 1.00 31.41 431 ARG A O 1
ATOM 3400 N N . HIS A 1 432 ? 20.830 -15.451 -0.419 1.00 35.38 432 HIS A N 1
ATOM 3401 C CA . HIS A 1 432 ? 21.669 -16.442 -1.129 1.00 35.38 432 HIS A CA 1
ATOM 3402 C C . HIS A 1 432 ? 23.066 -15.856 -1.373 1.00 35.38 432 HIS A C 1
ATOM 3404 O O . HIS A 1 432 ? 23.301 -15.218 -2.390 1.00 35.38 432 HIS A O 1
ATOM 3410 N N . ALA A 1 433 ? 23.980 -16.080 -0.426 1.00 29.36 433 ALA A N 1
ATOM 3411 C CA . ALA A 1 433 ? 25.425 -16.166 -0.661 1.00 29.36 433 ALA A CA 1
ATOM 3412 C C . ALA A 1 433 ? 26.117 -16.584 0.648 1.00 29.36 433 ALA A C 1
ATOM 3414 O O . ALA A 1 433 ? 26.746 -15.780 1.328 1.00 29.36 433 ALA A O 1
ATOM 3415 N N . ILE A 1 434 ? 25.966 -17.852 1.028 1.00 29.89 434 ILE A N 1
ATOM 3416 C CA . ILE A 1 434 ? 26.977 -18.537 1.839 1.00 29.89 434 ILE A CA 1
ATOM 3417 C C . ILE A 1 434 ? 27.487 -19.661 0.935 1.00 29.89 434 ILE A C 1
ATOM 3419 O O . ILE A 1 434 ? 26.739 -20.618 0.733 1.00 29.89 434 ILE A O 1
ATOM 3423 N N . PRO A 1 435 ? 28.686 -19.564 0.338 1.00 30.89 435 PRO A N 1
ATOM 3424 C CA . PRO A 1 435 ? 29.300 -20.733 -0.266 1.00 30.89 435 PRO A CA 1
ATOM 3425 C C . PRO A 1 435 ? 29.749 -21.671 0.862 1.00 30.89 435 PRO A C 1
ATOM 3427 O O . PRO A 1 435 ? 30.394 -21.261 1.830 1.00 30.89 435 PRO A O 1
ATOM 3430 N N . SER A 1 436 ? 29.337 -22.932 0.766 1.00 35.94 436 SER A N 1
ATOM 3431 C CA . SER A 1 436 ? 29.764 -24.014 1.647 1.00 35.94 436 SER A CA 1
ATOM 3432 C C . SER A 1 436 ? 31.265 -24.275 1.510 1.00 35.94 436 SER A C 1
ATOM 3434 O O . SER A 1 436 ? 31.849 -24.125 0.441 1.00 35.94 436 SER A O 1
ATOM 3436 N N . HIS A 1 437 ? 31.868 -24.718 2.613 1.00 35.12 437 HIS A N 1
ATOM 3437 C CA . HIS A 1 437 ? 33.304 -24.891 2.870 1.00 35.12 437 HIS A CA 1
ATOM 3438 C C . HIS A 1 437 ? 34.059 -25.873 1.938 1.00 35.12 437 HIS A C 1
ATOM 3440 O O . HIS A 1 437 ? 35.226 -26.161 2.175 1.00 35.12 437 HIS A O 1
ATOM 3446 N N . GLU A 1 438 ? 33.421 -26.384 0.884 1.00 36.62 438 GLU A N 1
ATOM 3447 C CA . GLU A 1 438 ? 33.964 -27.405 -0.022 1.00 36.62 438 GLU A CA 1
ATOM 3448 C C . GLU A 1 438 ? 34.455 -26.841 -1.371 1.00 36.62 438 GLU A C 1
ATOM 3450 O O . GLU A 1 438 ? 35.268 -27.479 -2.031 1.00 36.62 438 GLU A O 1
ATOM 3455 N N . GLU A 1 439 ? 34.070 -25.617 -1.758 1.00 35.66 439 GLU A N 1
ATOM 3456 C CA . GLU A 1 439 ? 34.531 -24.988 -3.016 1.00 35.66 439 GLU A CA 1
ATOM 3457 C C . GLU A 1 439 ? 35.823 -24.159 -2.869 1.00 35.66 439 GLU A C 1
ATOM 3459 O O . GLU A 1 439 ? 36.360 -23.651 -3.852 1.00 35.66 439 GLU A O 1
ATOM 3464 N N . ALA A 1 440 ? 36.375 -24.048 -1.657 1.00 33.84 440 ALA A N 1
ATOM 3465 C CA . ALA A 1 440 ? 37.585 -23.263 -1.392 1.00 33.84 440 ALA A CA 1
ATOM 3466 C C . ALA A 1 440 ? 38.908 -24.008 -1.670 1.00 33.84 440 ALA A C 1
ATOM 3468 O O . ALA A 1 440 ? 39.972 -23.407 -1.541 1.00 33.84 440 ALA A O 1
ATOM 3469 N N . ILE A 1 441 ? 38.879 -25.293 -2.049 1.00 40.19 441 ILE A N 1
ATOM 3470 C CA . ILE A 1 441 ? 40.109 -26.093 -2.228 1.00 40.19 441 ILE A CA 1
ATOM 3471 C C . ILE A 1 441 ? 40.476 -26.306 -3.710 1.00 40.19 441 ILE A C 1
ATOM 3473 O O . ILE A 1 441 ? 41.630 -26.577 -4.021 1.00 40.19 441 ILE A O 1
ATOM 3477 N N . THR A 1 442 ? 39.570 -26.084 -4.664 1.00 37.84 442 THR A N 1
ATOM 3478 C CA . THR A 1 442 ? 39.829 -26.368 -6.093 1.00 37.84 442 THR A CA 1
ATOM 3479 C C . THR A 1 442 ? 40.322 -25.186 -6.935 1.00 37.84 442 THR A C 1
ATOM 3481 O O . THR A 1 442 ? 40.444 -25.323 -8.146 1.00 37.84 442 THR A O 1
ATOM 3484 N N . LEU A 1 443 ? 40.648 -24.038 -6.332 1.00 34.72 443 LEU A N 1
ATOM 3485 C CA . LEU A 1 443 ? 41.189 -22.863 -7.046 1.00 34.72 443 LEU A CA 1
ATOM 3486 C C . LEU A 1 443 ? 42.632 -22.497 -6.650 1.00 34.72 443 LEU A C 1
ATOM 3488 O O . LEU A 1 443 ? 43.108 -21.421 -6.999 1.00 34.72 443 LEU A O 1
ATOM 3492 N N . ALA A 1 444 ? 43.338 -23.394 -5.951 1.00 34.25 444 ALA A N 1
ATOM 3493 C CA . ALA A 1 444 ? 44.752 -23.223 -5.597 1.00 34.25 444 ALA A CA 1
ATOM 3494 C C . ALA A 1 444 ? 45.729 -24.082 -6.431 1.00 34.25 444 ALA A C 1
ATOM 3496 O O . ALA A 1 444 ? 46.937 -23.954 -6.254 1.00 34.25 444 ALA A O 1
ATOM 3497 N N . GLU A 1 445 ? 45.250 -24.906 -7.367 1.00 38.97 445 GLU A N 1
ATOM 3498 C CA . GLU A 1 445 ? 46.100 -25.602 -8.344 1.00 38.97 445 GLU A CA 1
ATOM 3499 C C . GLU A 1 445 ? 45.480 -25.479 -9.743 1.00 38.97 445 GLU A C 1
ATOM 3501 O O . GLU A 1 445 ? 44.532 -26.187 -10.084 1.00 38.97 445 GLU A O 1
ATOM 3506 N N . GLY A 1 446 ? 45.999 -24.537 -10.534 1.00 34.53 446 GLY A N 1
ATOM 3507 C CA . GLY A 1 446 ? 45.593 -24.273 -11.916 1.00 34.53 446 GLY A CA 1
ATOM 3508 C C . GLY A 1 446 ? 46.418 -23.167 -12.543 1.00 34.53 446 GLY A C 1
ATOM 3509 O O . GLY A 1 446 ? 46.125 -21.995 -12.225 1.00 34.53 446 GLY A O 1
#